Protein AF-0000000074132311 (afdb_homodimer)

Radius of gyration: 24.27 Å; Cα contacts (8 Å, |Δi|>4): 1575; chains: 2; bounding box: 45×75×60 Å

Nearest PDB structures (foldseek):
  3bgt-assembly1_D  TM=7.918E-01  e=9.254E-18  Chromobacterium violaceum
  3bh2-assembly1_A  TM=7.313E-01  e=1.090E-17  Clostridium acetobutylicum ATCC 824
  3c8w-assembly1_A  TM=7.811E-01  e=7.783E-17  Legionella pneumophila subsp. pneumophila str. Philadelphia 1
  3cmb-assembly1_D  TM=7.663E-01  e=4.982E-16  Methanoculleus marisnigri JR1
  4kra-assembly1_C  TM=1.141E-01  e=2.953E-01  Salmonella enterica subsp. enterica serovar Typhi

pLDDT: mean 96.01, std 6.7, range [53.62, 98.94]

Solvent-accessible surface area (backbone atoms only — not comparable to full-atom values): 26753 Å² total; per-residue (Å²): 130,53,47,59,54,45,52,70,67,39,54,66,29,28,56,38,38,45,29,47,16,45,30,47,29,37,38,39,37,26,32,33,54,52,71,55,49,57,71,67,46,60,80,80,47,36,76,70,56,48,39,41,34,35,37,46,32,36,32,59,50,30,32,40,27,54,39,26,31,40,34,39,44,23,37,45,28,25,44,88,82,72,48,66,31,34,38,64,55,32,33,40,23,15,61,84,9,22,65,45,46,34,50,50,38,31,59,56,49,42,41,32,42,41,79,32,79,36,60,47,76,49,76,52,95,62,32,37,40,36,38,33,29,41,93,91,37,68,34,35,41,39,35,40,35,62,55,72,36,63,29,60,70,56,44,45,66,71,45,51,77,49,82,52,66,72,37,78,42,79,46,38,36,44,36,54,36,65,44,53,45,59,36,89,88,15,36,38,42,65,35,79,27,25,40,29,37,41,31,29,45,27,29,36,65,45,74,44,51,9,22,49,50,72,50,60,35,58,48,74,54,40,37,49,43,75,66,37,82,73,40,63,30,20,28,28,46,36,30,24,58,32,35,32,41,37,40,60,45,82,72,43,82,47,60,36,82,78,50,48,32,65,62,39,36,30,50,42,52,52,39,32,33,63,47,76,128,131,53,48,58,53,44,53,70,68,39,54,66,30,27,54,39,40,46,30,46,16,45,30,48,31,39,37,38,36,25,32,32,54,51,70,56,50,56,70,66,46,61,80,81,46,37,76,72,57,48,38,41,36,38,37,45,32,37,31,57,49,31,33,40,28,54,38,24,31,38,34,40,43,23,37,44,27,24,44,87,82,72,48,64,31,33,38,63,55,33,32,39,23,15,62,85,8,22,66,45,46,35,50,51,39,32,59,58,49,42,40,31,45,40,79,33,78,37,60,47,76,47,77,53,95,61,31,38,40,36,38,33,30,41,92,90,36,69,34,36,40,40,35,39,35,60,55,73,36,63,28,60,69,58,46,45,66,71,44,50,77,49,82,52,66,72,38,77,42,80,47,38,36,44,36,55,36,66,43,53,45,60,36,88,87,14,35,38,43,65,36,79,25,26,39,30,36,40,32,29,44,28,28,36,66,44,75,44,50,7,22,50,48,72,49,60,33,57,46,74,54,41,38,48,41,76,65,38,82,74,41,62,29,21,28,28,45,36,29,26,57,34,36,32,42,38,40,61,44,83,74,43,82,45,59,36,80,79,49,46,32,64,62,40,36,32,50,42,51,52,40,32,32,65,47,75,129

Structure (mmCIF, N/CA/C/O backbone):
data_AF-0000000074132311-model_v1
#
loop_
_entity.id
_entity.type
_entity.pdbx_description
1 polymer 'Acetoacetate decarboxylase'
#
loop_
_atom_site.group_PDB
_atom_site.id
_atom_site.type_symbol
_atom_site.label_atom_id
_atom_site.label_alt_id
_atom_site.label_comp_id
_atom_site.label_asym_id
_atom_site.label_entity_id
_atom_site.label_seq_id
_atom_site.pdbx_PDB_ins_code
_atom_site.Cartn_x
_atom_site.Cartn_y
_atom_site.Cartn_z
_atom_site.occupancy
_atom_site.B_iso_or_equiv
_atom_site.auth_seq_id
_atom_site.auth_comp_id
_atom_site.auth_asym_id
_atom_site.auth_atom_id
_atom_site.pdbx_PDB_model_num
ATOM 1 N N . MET A 1 1 ? -22.297 -12.953 -3.686 1 79.06 1 MET A N 1
ATOM 2 C CA . MET A 1 1 ? -20.922 -13.273 -3.32 1 79.06 1 MET A CA 1
ATOM 3 C C . MET A 1 1 ? -19.938 -12.547 -4.23 1 79.06 1 MET A C 1
ATOM 5 O O . MET A 1 1 ? -20.219 -12.328 -5.41 1 79.06 1 MET A O 1
ATOM 9 N N . SER A 1 2 ? -18.797 -12.094 -3.584 1 90.38 2 SER A N 1
ATOM 10 C CA . SER A 1 2 ? -17.812 -11.367 -4.375 1 90.38 2 SER A CA 1
ATOM 11 C C . SER A 1 2 ? -17.156 -12.281 -5.41 1 90.38 2 SER A C 1
ATOM 13 O O . SER A 1 2 ? -17.188 -13.5 -5.273 1 90.38 2 SER A O 1
ATOM 15 N N . SER A 1 3 ? -16.859 -11.719 -6.543 1 97.19 3 SER A N 1
ATOM 16 C CA . SER A 1 3 ? -16.141 -12.367 -7.633 1 97.19 3 SER A CA 1
ATOM 17 C C . SER A 1 3 ? -14.82 -11.648 -7.918 1 97.19 3 SER A C 1
ATOM 19 O O . SER A 1 3 ? -14.672 -10.461 -7.598 1 97.19 3 SER A O 1
ATOM 21 N N . PHE A 1 4 ? -13.852 -12.391 -8.469 1 98.44 4 PHE A N 1
ATOM 22 C CA . PHE A 1 4 ? -12.617 -11.758 -8.914 1 98.44 4 PHE A CA 1
ATOM 23 C C . PHE A 1 4 ? -12.883 -10.766 -10.039 1 98.44 4 PHE A C 1
ATOM 25 O O . PHE A 1 4 ? -12.055 -9.906 -10.328 1 98.44 4 PHE A O 1
ATOM 32 N N . VAL A 1 5 ? -14 -10.906 -10.688 1 98.44 5 VAL A N 1
ATOM 33 C CA . VAL A 1 5 ? -14.438 -9.945 -11.695 1 98.44 5 VAL A CA 1
ATOM 34 C C . VAL A 1 5 ? -15.547 -9.062 -11.125 1 98.44 5 VAL A C 1
ATOM 36 O O . VAL A 1 5 ? -16.641 -9.547 -10.836 1 98.44 5 VAL A O 1
ATOM 39 N N . ALA A 1 6 ? -15.273 -7.836 -10.992 1 97.88 6 ALA A N 1
ATOM 40 C CA . ALA A 1 6 ? -16.219 -6.891 -10.414 1 97.88 6 ALA A CA 1
ATOM 41 C C . ALA A 1 6 ? -17.344 -6.559 -11.406 1 97.88 6 ALA A C 1
ATOM 43 O O . ALA A 1 6 ? -17.125 -6.574 -12.617 1 97.88 6 ALA A O 1
ATOM 44 N N . ASN A 1 7 ? -18.5 -6.227 -10.93 1 96.75 7 ASN A N 1
ATOM 45 C CA . ASN A 1 7 ? -19.609 -5.836 -11.789 1 96.75 7 ASN A CA 1
ATOM 46 C C . ASN A 1 7 ? -19.672 -4.324 -11.984 1 96.75 7 ASN A C 1
ATOM 48 O O . ASN A 1 7 ? -18.844 -3.592 -11.422 1 96.75 7 ASN A O 1
ATOM 52 N N . GLU A 1 8 ? -20.625 -3.863 -12.719 1 95.62 8 GLU A N 1
ATOM 53 C CA . GLU A 1 8 ? -20.719 -2.461 -13.125 1 95.62 8 GLU A CA 1
ATOM 54 C C . GLU A 1 8 ? -20.938 -1.556 -11.914 1 95.62 8 GLU A C 1
ATOM 56 O O . GLU A 1 8 ? -20.375 -0.46 -11.844 1 95.62 8 GLU A O 1
ATOM 61 N N . GLU A 1 9 ? -21.75 -1.967 -11.062 1 95.31 9 GLU A N 1
ATOM 62 C CA . GLU A 1 9 ? -22.016 -1.173 -9.867 1 95.31 9 GLU A CA 1
ATOM 63 C C . GLU A 1 9 ? -20.766 -1.001 -9.016 1 95.31 9 GLU A C 1
ATOM 65 O O . GLU A 1 9 ? -20.5 0.093 -8.516 1 95.31 9 GLU A O 1
ATOM 70 N N . GLU A 1 10 ? -20.031 -2.072 -8.836 1 96.06 10 GLU A N 1
ATOM 71 C CA . GLU A 1 10 ? -18.797 -2.027 -8.078 1 96.06 10 GLU A CA 1
ATOM 72 C C . GLU A 1 10 ? -17.781 -1.084 -8.727 1 96.06 10 GLU A C 1
ATOM 74 O O . GLU A 1 10 ? -17.109 -0.322 -8.039 1 96.06 10 GLU A O 1
ATOM 79 N N . ILE A 1 11 ? -17.734 -1.109 -10.016 1 96.19 11 ILE A N 1
ATOM 80 C CA . ILE A 1 11 ? -16.828 -0.235 -10.742 1 96.19 11 ILE A CA 1
ATOM 81 C C . ILE A 1 11 ? -17.234 1.223 -10.539 1 96.19 11 ILE A C 1
ATOM 83 O O . ILE A 1 11 ? -16.391 2.084 -10.297 1 96.19 11 ILE A O 1
ATOM 87 N N . ARG A 1 12 ? -18.484 1.501 -10.594 1 93.75 12 ARG A N 1
ATOM 88 C CA . ARG A 1 12 ? -19 2.857 -10.43 1 93.75 12 ARG A CA 1
ATOM 89 C C . ARG A 1 12 ? -18.719 3.385 -9.023 1 93.75 12 ARG A C 1
ATOM 91 O O . ARG A 1 12 ? -18.453 4.578 -8.844 1 93.75 12 ARG A O 1
ATOM 98 N N . ASN A 1 13 ? -18.719 2.51 -8.094 1 95.19 13 ASN A N 1
ATOM 99 C CA . ASN A 1 13 ? -18.578 2.912 -6.695 1 95.19 13 ASN A CA 1
ATOM 100 C C . ASN A 1 13 ? -17.125 2.922 -6.258 1 95.19 13 ASN A C 1
ATOM 102 O O . ASN A 1 13 ? -16.797 3.379 -5.16 1 95.19 13 ASN A O 1
ATOM 106 N N . PHE A 1 14 ? -16.25 2.449 -7.113 1 97.19 14 PHE A N 1
ATOM 107 C CA . PHE A 1 14 ? -14.859 2.289 -6.742 1 97.19 14 PHE A CA 1
ATOM 108 C C . PHE A 1 14 ? -14.266 3.615 -6.281 1 97.19 14 PHE A C 1
ATOM 110 O O . PHE A 1 14 ? -14.172 4.566 -7.062 1 97.19 14 PHE A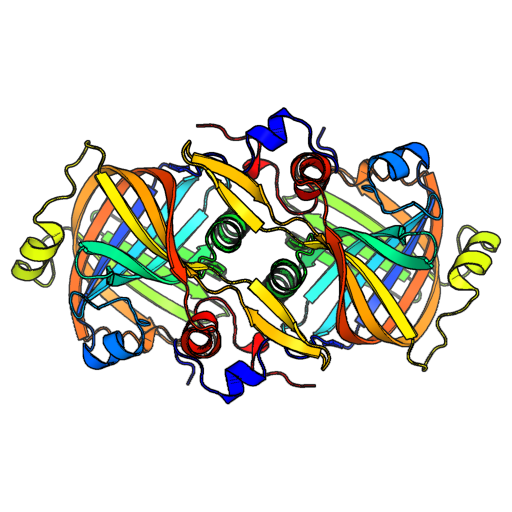 O 1
ATOM 117 N N . LEU A 1 15 ? -13.836 3.629 -4.957 1 96.62 15 LEU A N 1
ATOM 118 C CA . LEU A 1 15 ? -13.188 4.766 -4.312 1 96.62 15 LEU A CA 1
ATOM 119 C C . LEU A 1 15 ? -13.875 6.074 -4.695 1 96.62 15 LEU A C 1
ATOM 121 O O . LEU A 1 15 ? -13.203 7.059 -5.016 1 96.62 15 LEU A O 1
ATOM 125 N N . CYS A 1 16 ? -15.188 6.051 -4.723 1 94.5 16 CYS A N 1
ATOM 126 C CA . CYS A 1 16 ? -15.969 7.211 -5.145 1 94.5 16 CYS A CA 1
ATOM 127 C C . CYS A 1 16 ? -16.094 8.227 -4.012 1 94.5 16 CYS A C 1
ATOM 129 O O . CYS A 1 16 ? -16.688 7.934 -2.979 1 94.5 16 CYS A O 1
ATOM 131 N N . ARG A 1 17 ? -15.531 9.422 -4.207 1 93.88 17 ARG A N 1
ATOM 132 C CA . ARG A 1 17 ? -15.586 10.516 -3.238 1 93.88 17 ARG A CA 1
ATOM 133 C C . ARG A 1 17 ? -15.188 10.031 -1.848 1 93.88 17 ARG A C 1
ATOM 135 O O . ARG A 1 17 ? -15.984 10.094 -0.91 1 93.88 17 ARG A O 1
ATOM 142 N N . PRO A 1 18 ? -13.984 9.531 -1.834 1 96.44 18 PRO A N 1
ATOM 143 C CA . PRO A 1 18 ? -13.57 9.047 -0.513 1 96.44 18 PRO A CA 1
ATOM 144 C C . PRO A 1 18 ? -13.859 10.062 0.596 1 96.44 18 PRO A C 1
ATOM 146 O O . PRO A 1 18 ? -13.508 11.234 0.469 1 96.44 18 PRO A O 1
ATOM 149 N N . ASN A 1 19 ? -14.5 9.602 1.673 1 97.31 19 ASN A N 1
ATOM 150 C CA . ASN A 1 19 ? -15.023 10.43 2.756 1 97.31 19 ASN A CA 1
ATOM 151 C C . ASN A 1 19 ? -14.578 9.906 4.121 1 97.31 19 ASN A C 1
ATOM 153 O O . ASN A 1 19 ? -14.922 8.789 4.508 1 97.31 19 ASN A O 1
ATOM 157 N N . MET A 1 20 ? -13.797 10.695 4.828 1 98.06 20 MET A N 1
ATOM 158 C CA . MET A 1 20 ? -13.383 10.391 6.195 1 98.06 20 MET A CA 1
ATOM 159 C C . MET A 1 20 ? -14.383 10.953 7.199 1 98.06 20 MET A C 1
ATOM 161 O O . MET A 1 20 ? -14.281 12.125 7.586 1 98.06 20 MET A O 1
ATOM 165 N N . LYS A 1 21 ? -15.258 10.117 7.68 1 97.94 21 LYS A N 1
ATOM 166 C CA . LYS A 1 21 ? -16.344 10.578 8.555 1 97.94 21 LYS A CA 1
ATOM 167 C C . LYS A 1 21 ? -16.031 10.266 10.016 1 97.94 21 LYS A C 1
ATOM 169 O O . LYS A 1 21 ? -15.289 9.328 10.312 1 97.94 21 LYS A O 1
ATOM 174 N N . LYS A 1 22 ? -16.594 11.086 10.797 1 98.44 22 LYS A N 1
ATOM 175 C CA . LYS A 1 22 ? -16.578 10.914 12.25 1 98.44 22 LYS A CA 1
ATOM 176 C C . LYS A 1 22 ? -15.148 10.914 12.789 1 98.44 22 LYS A C 1
ATOM 178 O O . LYS A 1 22 ? -14.75 9.992 13.508 1 98.44 22 LYS A O 1
ATOM 183 N N . GLN A 1 23 ? -14.508 11.992 12.477 1 98.62 23 GLN A N 1
ATOM 184 C CA . GLN A 1 23 ? -13.164 12.188 13 1 98.62 23 GLN A CA 1
ATOM 185 C C . GLN A 1 23 ? -13.203 12.719 14.438 1 98.62 23 GLN A C 1
ATOM 187 O O . GLN A 1 23 ? -14.039 13.555 14.766 1 98.62 23 GLN A O 1
ATOM 192 N N . ASP A 1 24 ? -12.367 12.258 15.242 1 98.56 24 ASP A N 1
ATOM 193 C CA . ASP A 1 24 ? -12.172 12.672 16.625 1 98.56 24 ASP A CA 1
ATOM 194 C C . ASP A 1 24 ? -10.703 12.586 17.031 1 98.56 24 ASP A C 1
ATOM 196 O O . ASP A 1 24 ? -10.164 11.492 17.219 1 98.56 24 ASP A O 1
ATOM 200 N N . GLY A 1 25 ? -10.047 13.758 17.094 1 98.06 25 GLY A N 1
ATOM 201 C CA . GLY A 1 25 ? -8.617 13.711 17.359 1 98.06 25 GLY A CA 1
ATOM 202 C C . GLY A 1 25 ? -8.055 15.039 17.828 1 98.06 25 GLY A C 1
ATOM 203 O O . GLY A 1 25 ? -8.797 15.898 18.297 1 98.06 25 GLY A O 1
ATOM 204 N N . ILE A 1 26 ? -6.742 15.164 17.875 1 98.25 26 ILE A N 1
ATOM 205 C CA . ILE A 1 26 ? -6.012 16.359 18.281 1 98.25 26 ILE A CA 1
ATOM 206 C C . ILE A 1 26 ? -5.238 16.922 17.078 1 98.25 26 ILE A C 1
ATOM 208 O O . ILE A 1 26 ? -4.496 16.188 16.422 1 98.25 26 ILE A O 1
ATOM 212 N N . MET A 1 27 ? -5.469 18.094 16.797 1 97.31 27 MET A N 1
ATOM 213 C CA . MET A 1 27 ? -4.57 18.812 15.891 1 97.31 27 MET A CA 1
ATOM 214 C C . MET A 1 27 ? -3.535 19.609 16.672 1 97.31 27 MET A C 1
ATOM 216 O O . MET A 1 27 ? -3.785 20.016 17.812 1 97.31 27 MET A O 1
ATOM 220 N N . PHE A 1 28 ? -2.395 19.844 16.078 1 97.81 28 PHE A N 1
ATOM 221 C CA . PHE A 1 28 ? -1.319 20.5 16.812 1 97.81 28 PHE A CA 1
ATOM 222 C C . PHE A 1 28 ? -0.459 21.344 15.875 1 97.81 28 PHE A C 1
ATOM 224 O O . PHE A 1 28 ? -0.483 21.141 14.656 1 97.81 28 PHE A O 1
ATOM 231 N N . ALA A 1 29 ? 0.289 22.25 16.438 1 98 29 ALA A N 1
ATOM 232 C CA . ALA A 1 29 ? 1.289 23.047 15.727 1 98 29 ALA A CA 1
ATOM 233 C C . ALA A 1 29 ? 2.477 23.359 16.625 1 98 29 ALA A C 1
ATOM 235 O O . ALA A 1 29 ? 2.316 23.531 17.844 1 98 29 ALA A O 1
ATOM 236 N N . TYR A 1 30 ? 3.574 23.469 16.078 1 98.44 30 TYR A N 1
ATOM 237 C CA . TYR A 1 30 ? 4.773 23.922 16.766 1 98.44 30 TYR A CA 1
ATOM 238 C C . TYR A 1 30 ? 5.75 24.594 15.812 1 98.44 30 TYR A C 1
ATOM 240 O O . TYR A 1 30 ? 5.727 24.312 14.609 1 98.44 30 TYR A O 1
ATOM 248 N N . VAL A 1 31 ? 6.582 25.438 16.344 1 97.94 31 VAL A N 1
ATOM 249 C CA . VAL A 1 31 ? 7.637 26.094 15.594 1 97.94 31 VAL A CA 1
ATOM 250 C C . VAL A 1 31 ? 8.805 25.141 15.383 1 97.94 31 VAL A C 1
ATOM 252 O O . VAL A 1 31 ? 9.203 24.422 16.312 1 97.94 31 VAL A O 1
ATOM 255 N N . THR A 1 32 ? 9.297 25.109 14.172 1 98.31 32 THR A N 1
ATOM 256 C CA . THR A 1 32 ? 10.477 24.328 13.828 1 98.31 32 THR A CA 1
ATOM 257 C C . THR A 1 32 ? 11.492 25.188 13.086 1 98.31 32 THR A C 1
ATOM 259 O O . THR A 1 32 ? 11.328 26.406 12.977 1 98.31 32 THR A O 1
ATOM 262 N N . SER A 1 33 ? 12.648 24.641 12.68 1 98 33 SER A N 1
ATOM 263 C CA . SER A 1 33 ? 13.703 25.359 11.969 1 98 33 SER A CA 1
ATOM 264 C C . SER A 1 33 ? 13.25 25.781 10.578 1 98 33 SER A C 1
ATOM 266 O O . SER A 1 33 ? 12.898 24.938 9.75 1 98 33 SER A O 1
ATOM 268 N N . ALA A 1 34 ? 13.336 27.062 10.328 1 97.69 34 ALA A N 1
ATOM 269 C CA . ALA A 1 34 ? 12.992 27.578 9 1 97.69 34 ALA A CA 1
ATOM 270 C C . ALA A 1 34 ? 13.922 27 7.938 1 97.69 34 ALA A C 1
ATOM 272 O O . ALA A 1 34 ? 13.484 26.641 6.844 1 97.69 34 ALA A O 1
ATOM 273 N N . GLU A 1 35 ? 15.156 27 8.266 1 97.25 35 GLU A N 1
ATOM 274 C CA . GLU A 1 35 ? 16.156 26.469 7.344 1 97.25 35 GLU A CA 1
ATOM 275 C C . GLU A 1 35 ? 15.906 25 7.012 1 97.25 35 GLU A C 1
ATOM 277 O O . GLU A 1 35 ? 15.93 24.609 5.84 1 97.25 35 GLU A O 1
ATOM 282 N N . LYS A 1 36 ? 15.609 24.219 8.031 1 96.94 36 LYS A N 1
ATOM 283 C CA . LYS A 1 36 ? 15.359 22.797 7.816 1 96.94 36 LYS A CA 1
ATOM 284 C C . LYS A 1 36 ? 14.094 22.594 6.992 1 96.94 36 LYS A C 1
ATOM 286 O O . LYS A 1 36 ? 14.07 21.766 6.082 1 96.94 36 LYS A O 1
ATOM 291 N N . LEU A 1 37 ? 13.102 23.312 7.355 1 97.5 37 LEU A N 1
ATOM 292 C CA . LEU A 1 37 ? 11.836 23.156 6.641 1 97.5 37 LEU A CA 1
ATOM 293 C C . LEU A 1 37 ? 12.008 23.5 5.16 1 97.5 37 LEU A C 1
ATOM 295 O O . LEU A 1 37 ? 11.43 22.828 4.297 1 97.5 37 LEU A O 1
ATOM 299 N N . THR A 1 38 ? 12.75 24.516 4.844 1 96.94 38 THR A N 1
ATOM 300 C CA . THR A 1 38 ? 13 24.922 3.461 1 96.94 38 THR A CA 1
ATOM 301 C C . THR A 1 38 ? 13.742 23.812 2.711 1 96.94 38 THR A C 1
ATOM 303 O O . THR A 1 38 ? 13.5 23.594 1.522 1 96.94 38 THR A O 1
ATOM 306 N N . GLU A 1 39 ? 14.578 23.141 3.42 1 97.5 39 GLU A N 1
ATOM 307 C CA . GLU A 1 39 ? 15.344 22.047 2.834 1 97.5 39 GLU A CA 1
ATOM 308 C C . GLU A 1 39 ? 14.438 20.844 2.539 1 97.5 39 GLU A C 1
ATOM 310 O O . GLU A 1 39 ? 14.648 20.141 1.559 1 97.5 39 GLU A O 1
ATOM 315 N N . LEU A 1 40 ? 13.445 20.672 3.322 1 98.56 40 LEU A N 1
ATOM 316 C CA . LEU A 1 40 ? 12.68 19.438 3.281 1 98.56 40 LEU A CA 1
ATOM 317 C C . LEU A 1 40 ? 11.461 19.594 2.373 1 98.56 40 LEU A C 1
ATOM 319 O O . LEU A 1 40 ? 10.844 18.594 1.989 1 98.56 40 LEU A O 1
ATOM 323 N N . VAL A 1 41 ? 11.055 20.781 2.041 1 98.75 41 VAL A N 1
ATOM 324 C CA . VAL A 1 41 ? 9.922 21.031 1.163 1 98.75 41 VAL A CA 1
ATOM 325 C C . VAL A 1 41 ? 10.406 21.219 -0.272 1 98.75 41 VAL A C 1
ATOM 327 O O . VAL A 1 41 ? 11.211 22.109 -0.549 1 98.75 41 VAL A O 1
ATOM 330 N N . PRO A 1 42 ? 9.953 20.391 -1.185 1 98.62 42 PRO A N 1
ATOM 331 C CA . PRO A 1 42 ? 10.461 20.5 -2.553 1 98.62 42 PRO A CA 1
ATOM 332 C C . PRO A 1 42 ? 9.883 21.703 -3.305 1 98.62 42 PRO A C 1
ATOM 334 O O . PRO A 1 42 ? 8.711 22.047 -3.125 1 98.62 42 PRO A O 1
ATOM 337 N N . LYS A 1 43 ? 10.766 22.266 -4.121 1 97.44 43 LYS A N 1
ATOM 338 C CA . LYS A 1 43 ? 10.273 23.219 -5.113 1 97.44 43 LYS A CA 1
ATOM 339 C C . LYS A 1 43 ? 9.281 22.562 -6.07 1 97.44 43 LYS A C 1
ATOM 341 O O . LYS A 1 43 ? 9.383 21.359 -6.348 1 97.44 43 LYS A O 1
ATOM 346 N N . PRO A 1 44 ? 8.281 23.328 -6.562 1 98.31 44 PRO A N 1
ATOM 347 C CA . PRO A 1 44 ? 8.125 24.781 -6.5 1 98.31 44 PRO A CA 1
ATOM 348 C C . PRO A 1 44 ? 7.32 25.234 -5.281 1 98.31 44 PRO A C 1
ATOM 350 O O . PRO A 1 44 ? 6.902 26.391 -5.211 1 98.31 44 PRO A O 1
ATOM 353 N N . LEU A 1 45 ? 7.027 24.312 -4.34 1 98.69 45 LEU A N 1
ATOM 354 C CA . LEU A 1 45 ? 6.324 24.703 -3.123 1 98.69 45 LEU A CA 1
ATOM 355 C C . LEU A 1 45 ? 7.188 25.625 -2.27 1 98.69 45 LEU A C 1
ATOM 357 O O . LEU A 1 45 ? 8.406 25.469 -2.211 1 98.69 45 LEU A O 1
ATOM 361 N N . LYS A 1 46 ? 6.5 26.562 -1.646 1 98.06 46 LYS A N 1
ATOM 362 C CA . LYS A 1 46 ? 7.176 27.484 -0.739 1 98.06 46 LYS A CA 1
ATOM 363 C C . LYS A 1 46 ? 6.602 27.391 0.671 1 98.06 46 LYS A C 1
ATOM 365 O O . LYS A 1 46 ? 5.379 27.375 0.849 1 98.06 46 LYS A O 1
ATOM 370 N N . VAL A 1 47 ? 7.496 27.328 1.597 1 97.75 47 VAL A N 1
ATOM 371 C CA . VAL A 1 47 ? 7.07 27.312 2.992 1 97.75 47 VAL A CA 1
ATOM 372 C C . VAL A 1 47 ? 6.465 28.672 3.359 1 97.75 47 VAL A C 1
ATOM 374 O O . VAL A 1 47 ? 7.031 29.719 3.049 1 97.75 47 VAL A O 1
ATOM 377 N N . VAL A 1 48 ? 5.367 28.641 4.066 1 94.62 48 VAL A N 1
ATOM 378 C CA . VAL A 1 48 ? 4.652 29.859 4.426 1 94.62 48 VAL A CA 1
ATOM 379 C C . VAL A 1 48 ? 5.129 30.359 5.789 1 94.62 48 VAL A C 1
ATOM 381 O O . VAL A 1 48 ? 5.176 31.562 6.035 1 94.62 48 VAL A O 1
ATOM 384 N N . ALA A 1 49 ? 5.395 29.484 6.715 1 94.81 49 ALA A N 1
ATOM 385 C CA . ALA A 1 49 ? 5.883 29.766 8.062 1 94.81 49 ALA A CA 1
ATOM 386 C C . ALA A 1 49 ? 6.715 28.594 8.594 1 94.81 49 ALA A C 1
ATOM 388 O O . ALA A 1 49 ? 6.547 27.453 8.156 1 94.81 49 ALA A O 1
ATOM 389 N N . PRO A 1 50 ? 7.629 28.875 9.438 1 96.81 50 PRO A N 1
ATOM 390 C CA . PRO A 1 50 ? 8.438 27.797 10.016 1 96.81 50 PRO A CA 1
ATOM 391 C C . PRO A 1 50 ? 7.688 27.016 11.094 1 96.81 50 PRO A C 1
ATOM 393 O O . PRO A 1 50 ? 8.164 26.922 12.227 1 96.81 50 PRO A O 1
ATOM 396 N N . VAL A 1 51 ? 6.543 26.5 10.797 1 97.19 51 VAL A N 1
ATOM 397 C CA . VAL A 1 51 ? 5.633 25.797 11.688 1 97.19 51 VAL A CA 1
ATOM 398 C C . VAL A 1 51 ? 5.281 24.422 11.102 1 97.19 51 VAL A C 1
ATOM 400 O O . VAL A 1 51 ? 5.035 24.312 9.898 1 97.19 51 VAL A O 1
ATOM 403 N N . ILE A 1 52 ? 5.445 23.422 11.875 1 98.31 52 ILE A N 1
ATOM 404 C CA . ILE A 1 52 ? 4.863 22.125 11.555 1 98.31 52 ILE A CA 1
ATOM 405 C C . ILE A 1 52 ? 3.461 22.031 12.148 1 98.31 52 ILE A C 1
ATOM 407 O O . ILE A 1 52 ? 3.238 22.406 13.305 1 98.31 52 ILE A O 1
ATOM 411 N N . MET A 1 53 ? 2.58 21.578 11.352 1 97.56 53 MET A N 1
ATOM 412 C CA . MET A 1 53 ? 1.23 21.234 11.789 1 97.56 53 MET A CA 1
ATOM 413 C C . MET A 1 53 ? 0.973 19.734 11.656 1 97.56 53 MET A C 1
ATOM 415 O O . MET A 1 53 ? 1.728 19.031 10.984 1 97.56 53 MET A O 1
ATOM 419 N N . GLY A 1 54 ? -0.063 19.312 12.336 1 97.94 54 GLY A N 1
ATOM 420 C CA . GLY A 1 54 ? -0.433 17.906 12.227 1 97.94 54 GLY A CA 1
ATOM 421 C C . GLY A 1 54 ? -1.662 17.547 13.047 1 97.94 54 GLY A C 1
ATOM 422 O O . GLY A 1 54 ? -2.299 18.422 13.633 1 97.94 54 GLY A O 1
ATOM 423 N N . TYR A 1 55 ? -1.983 16.312 12.945 1 98.62 55 TYR A N 1
ATOM 424 C CA . TYR A 1 55 ? -3.043 15.766 13.789 1 98.62 55 TYR A CA 1
ATOM 425 C C . TYR A 1 55 ? -2.781 14.297 14.109 1 98.62 55 TYR A C 1
ATOM 427 O O . TYR A 1 55 ? -1.973 13.648 13.445 1 98.62 55 TYR A O 1
ATOM 435 N N . VAL A 1 56 ? -3.301 13.828 15.148 1 98.88 56 VAL A N 1
ATOM 436 C CA . VAL A 1 56 ? -3.549 12.422 15.469 1 98.88 56 VAL A CA 1
ATOM 437 C C . VAL A 1 56 ? -5.047 12.203 15.68 1 98.88 56 VAL A C 1
ATOM 439 O O . VAL A 1 56 ? -5.641 12.773 16.594 1 98.88 56 VAL A O 1
ATOM 442 N N . THR A 1 57 ? -5.609 11.383 14.805 1 98.81 57 THR A N 1
ATOM 443 C CA . THR A 1 57 ? -7.07 11.359 14.789 1 98.81 57 THR A CA 1
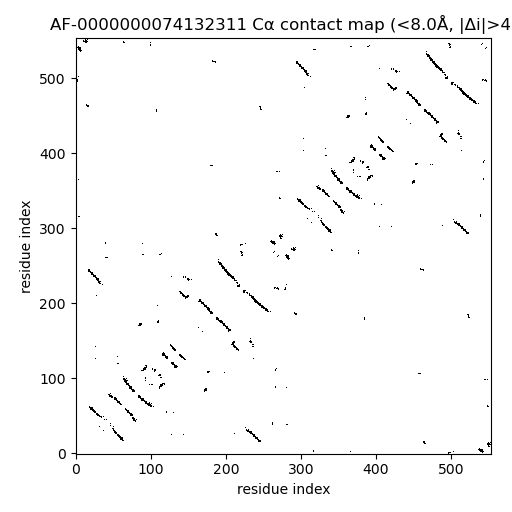ATOM 444 C C . THR A 1 57 ? -7.59 9.945 14.547 1 98.81 57 THR A C 1
ATOM 446 O O . THR A 1 57 ? -6.93 9.141 13.883 1 98.81 57 THR A O 1
ATOM 449 N N . HIS A 1 58 ? -8.727 9.633 15.227 1 98.81 58 HIS A N 1
ATOM 450 C CA . HIS A 1 58 ? -9.508 8.438 14.945 1 98.81 58 HIS A CA 1
ATOM 451 C C . HIS A 1 58 ? -10.523 8.695 13.836 1 98.81 58 HIS A C 1
ATOM 453 O O . HIS A 1 58 ? -11.336 9.609 13.93 1 98.81 58 HIS A O 1
ATOM 459 N N . MET A 1 59 ? -10.391 7.992 12.742 1 98.62 59 MET A N 1
ATOM 460 C CA . MET A 1 59 ? -11.398 7.977 11.688 1 98.62 59 MET A CA 1
ATOM 461 C C . MET A 1 59 ? -12.469 6.926 11.969 1 98.62 59 MET A C 1
ATOM 463 O O . MET A 1 59 ? -12.258 5.738 11.711 1 98.62 59 MET A O 1
ATOM 467 N N . GLY A 1 60 ? -13.594 7.383 12.32 1 98.5 60 GLY A N 1
ATOM 468 C CA . GLY A 1 60 ? -14.562 6.461 12.891 1 98.5 60 GLY A CA 1
ATOM 469 C C . GLY A 1 60 ? -15.414 5.77 11.844 1 98.5 60 GLY A C 1
ATOM 470 O O . GLY A 1 60 ? -15.898 4.656 12.062 1 98.5 60 GLY A O 1
ATOM 471 N N . ASP A 1 61 ? -15.633 6.48 10.734 1 97.94 61 ASP A N 1
ATOM 472 C CA . ASP A 1 61 ? -16.547 5.922 9.742 1 97.94 61 ASP A CA 1
ATOM 473 C C . ASP A 1 61 ? -16.156 6.348 8.328 1 97.94 61 ASP A C 1
ATOM 475 O O . ASP A 1 61 ? -16.953 6.957 7.617 1 97.94 61 ASP A O 1
ATOM 479 N N . PRO A 1 62 ? -14.977 5.98 7.871 1 98 62 PRO A N 1
ATOM 480 C CA . PRO A 1 62 ? -14.609 6.285 6.488 1 98 62 PRO A CA 1
ATOM 481 C C . PRO A 1 62 ? -15.391 5.457 5.473 1 98 62 PRO A C 1
ATOM 483 O O . PRO A 1 62 ? -15.828 4.344 5.781 1 98 62 PRO A O 1
ATOM 486 N N . THR A 1 63 ? -15.469 5.898 4.219 1 97.38 63 THR A N 1
ATOM 487 C CA . THR A 1 63 ? -16.281 5.223 3.215 1 97.38 63 THR A CA 1
ATOM 488 C C . THR A 1 63 ? -15.469 4.191 2.447 1 97.38 63 THR A C 1
ATOM 490 O O . THR A 1 63 ? -16 3.451 1.622 1 97.38 63 THR A O 1
ATOM 493 N N . PHE A 1 64 ? -14.227 4.047 2.672 1 97.44 64 PHE A N 1
ATOM 494 C CA . PHE A 1 64 ? -13.367 3.191 1.866 1 97.44 64 PHE A CA 1
ATOM 495 C C . PHE A 1 64 ? -12.586 2.229 2.75 1 97.44 64 PHE A C 1
ATOM 497 O O . PHE A 1 64 ? -11.711 1.505 2.268 1 97.44 64 PHE A O 1
ATOM 504 N N . ALA A 1 65 ? -12.867 2.279 4.039 1 97.75 65 ALA A N 1
ATOM 505 C CA . ALA A 1 65 ? -12.125 1.466 5.004 1 97.75 65 ALA A CA 1
ATOM 506 C C . ALA A 1 65 ? -12.953 1.236 6.27 1 97.75 65 ALA A C 1
ATOM 508 O O . ALA A 1 65 ? -13.938 1.937 6.512 1 97.75 65 ALA A O 1
ATOM 509 N N . ALA A 1 66 ? -12.555 0.218 7.027 1 97.38 66 ALA A N 1
ATOM 510 C CA . ALA A 1 66 ? -12.969 0.156 8.43 1 97.38 66 ALA A CA 1
ATOM 511 C C . ALA A 1 66 ? -12.336 1.286 9.234 1 97.38 66 ALA A C 1
ATOM 513 O O . ALA A 1 66 ? -11.445 1.989 8.742 1 97.38 66 ALA A O 1
ATOM 514 N N . PRO A 1 67 ? -12.836 1.519 10.477 1 98.38 67 PRO A N 1
ATOM 515 C CA . PRO A 1 67 ? -12.242 2.588 11.281 1 98.38 67 PRO A CA 1
ATOM 516 C C . PRO A 1 67 ? -10.734 2.416 11.461 1 98.38 67 PRO A C 1
ATOM 518 O O . PRO A 1 67 ? -10.242 1.288 11.523 1 98.38 67 PRO A O 1
ATOM 521 N N . TYR A 1 68 ? -10.031 3.5 11.562 1 98.81 68 TYR A N 1
ATOM 522 C CA . TYR A 1 68 ? -8.586 3.486 11.742 1 98.81 68 TYR A CA 1
ATOM 523 C C . TYR A 1 68 ? -8.109 4.777 12.398 1 98.81 68 TYR A C 1
ATOM 525 O O . TYR A 1 68 ? -8.875 5.73 12.547 1 98.81 68 TYR A O 1
ATOM 533 N N . ASP A 1 69 ? -6.898 4.762 12.828 1 98.94 69 ASP A N 1
ATOM 534 C CA . ASP A 1 69 ? -6.223 5.941 13.367 1 98.94 69 ASP A CA 1
ATOM 535 C C . ASP A 1 69 ? -5.156 6.449 12.398 1 98.94 69 ASP A C 1
ATOM 537 O O . ASP A 1 69 ? -4.492 5.66 11.727 1 98.94 69 ASP A O 1
ATOM 541 N N . GLU A 1 70 ? -5.047 7.723 12.32 1 98.94 70 GLU A N 1
ATOM 542 C CA . GLU A 1 70 ? -4.094 8.359 11.414 1 98.94 70 GLU A CA 1
ATOM 543 C C . GLU A 1 70 ? -3.383 9.523 12.086 1 98.94 70 GLU A C 1
ATOM 545 O O . GLU A 1 70 ? -3.982 10.25 12.891 1 98.94 70 GLU A O 1
ATOM 550 N N . ALA A 1 71 ? -2.123 9.68 11.82 1 98.94 71 ALA A N 1
ATOM 551 C CA . ALA A 1 71 ? -1.333 10.836 12.234 1 98.94 71 ALA A CA 1
ATOM 552 C C . ALA A 1 71 ? -0.55 11.414 11.062 1 98.94 71 ALA A C 1
ATOM 554 O O . ALA A 1 71 ? -0.089 10.672 10.188 1 98.94 71 ALA A O 1
ATOM 555 N N . VAL A 1 72 ? -0.385 12.703 11.062 1 98.81 72 VAL A N 1
ATOM 556 C CA . VAL A 1 72 ? 0.337 13.352 9.969 1 98.81 72 VAL A CA 1
ATOM 557 C C . VAL A 1 72 ? 1.146 14.531 10.508 1 98.81 72 VAL A C 1
ATOM 559 O O . VAL A 1 72 ? 0.73 15.188 11.461 1 98.81 72 VAL A O 1
ATOM 562 N N . LEU A 1 73 ? 2.283 14.766 10.055 1 98.81 73 LEU A N 1
ATOM 563 C CA . LEU A 1 73 ? 3.064 15.992 10.164 1 98.81 73 LEU A CA 1
ATOM 564 C C . LEU A 1 73 ? 3.246 16.641 8.805 1 98.81 73 LEU A C 1
ATOM 566 O O . LEU A 1 73 ? 3.662 15.992 7.844 1 98.81 73 LEU A O 1
ATOM 570 N N . TYR A 1 74 ? 2.893 17.922 8.727 1 98.62 74 TYR A N 1
ATOM 571 C CA . TYR A 1 74 ? 2.969 18.578 7.426 1 98.62 74 TYR A CA 1
ATOM 572 C C . TYR A 1 74 ? 3.418 20.031 7.574 1 98.62 74 TYR A C 1
ATOM 574 O O . TYR A 1 74 ? 3.326 20.609 8.656 1 98.62 74 TYR A O 1
ATOM 582 N N . ALA A 1 75 ? 3.98 20.578 6.559 1 98.38 75 ALA A N 1
ATOM 583 C CA . ALA A 1 75 ? 4.246 22 6.422 1 98.38 75 ALA A CA 1
ATOM 584 C C . ALA A 1 75 ? 3.08 22.719 5.738 1 98.38 75 ALA A C 1
ATOM 586 O O . ALA A 1 75 ? 2.396 22.141 4.898 1 98.38 75 ALA A O 1
ATOM 587 N N . PHE A 1 76 ? 2.852 23.875 6.199 1 95.62 76 PHE A N 1
ATOM 588 C CA . PHE A 1 76 ? 1.947 24.75 5.453 1 95.62 76 PHE A CA 1
ATOM 589 C C . PHE A 1 76 ? 2.689 25.469 4.332 1 95.62 76 PHE A C 1
ATOM 591 O O . PHE A 1 76 ? 3.693 26.141 4.578 1 95.62 76 PHE A O 1
ATOM 598 N N . VAL A 1 77 ? 2.209 25.266 3.09 1 98.06 77 VAL A N 1
ATOM 599 C CA . VAL A 1 77 ? 2.992 25.703 1.938 1 98.06 77 VAL A CA 1
ATOM 600 C C . VAL A 1 77 ? 2.086 26.406 0.931 1 98.06 77 VAL A C 1
ATOM 602 O O . VAL A 1 77 ? 0.859 26.375 1.061 1 98.06 77 VAL A O 1
ATOM 605 N N . SER A 1 78 ? 2.723 27.078 0.011 1 97.56 78 SER A N 1
ATOM 606 C CA . SER A 1 78 ? 2.033 27.719 -1.103 1 97.56 78 SER A CA 1
ATOM 607 C C . SER A 1 78 ? 2.646 27.312 -2.439 1 97.56 78 SER A C 1
ATOM 609 O O . SER A 1 78 ? 3.828 26.969 -2.51 1 97.56 78 SER A O 1
ATOM 611 N N . TYR A 1 79 ? 1.866 27.203 -3.424 1 98.31 79 TYR A N 1
ATOM 612 C CA . TYR A 1 79 ? 2.279 27.062 -4.812 1 98.31 79 TYR A CA 1
ATOM 613 C C . TYR A 1 79 ? 2.014 28.344 -5.602 1 98.31 79 TYR A C 1
ATOM 615 O O . TYR A 1 79 ? 0.876 28.812 -5.664 1 98.31 79 TYR A O 1
ATOM 623 N N . GLN A 1 80 ? 3.025 28.984 -6.207 1 97.19 80 GLN A N 1
ATOM 624 C CA . GLN A 1 80 ? 2.98 30.219 -6.984 1 97.19 80 GLN A CA 1
ATOM 625 C C . GLN A 1 80 ? 2.332 31.359 -6.188 1 97.19 80 GLN A C 1
ATOM 627 O O . GLN A 1 80 ? 1.665 32.219 -6.758 1 97.19 80 GLN A O 1
ATOM 632 N N . ASP A 1 81 ? 2.371 31.234 -4.938 1 94.06 81 ASP A N 1
ATOM 633 C CA . ASP A 1 81 ? 1.826 32.219 -4.012 1 94.06 81 ASP A CA 1
ATOM 634 C C . ASP A 1 81 ? 0.321 32.406 -4.211 1 94.06 81 ASP A C 1
ATOM 636 O O . ASP A 1 81 ? -0.227 33.469 -3.979 1 94.06 81 ASP A O 1
ATOM 640 N N . LYS A 1 82 ? -0.335 31.469 -4.73 1 93.12 82 LYS A N 1
ATOM 641 C CA . LYS A 1 82 ? -1.756 31.562 -5.051 1 93.12 82 LYS A CA 1
ATOM 642 C C . LYS A 1 82 ? -2.555 30.469 -4.352 1 93.12 82 LYS A C 1
ATOM 644 O O . LYS A 1 82 ? -3.629 30.734 -3.807 1 93.12 82 LYS A O 1
ATOM 649 N N . ILE A 1 83 ? -2.074 29.297 -4.375 1 94.56 83 ILE A N 1
ATOM 650 C CA . ILE A 1 83 ? -2.76 28.172 -3.756 1 94.56 83 ILE A CA 1
ATOM 651 C C . ILE A 1 83 ? -2.025 27.75 -2.48 1 94.56 83 ILE A C 1
ATOM 653 O O . ILE A 1 83 ? -0.825 27.484 -2.51 1 94.56 83 ILE A O 1
ATOM 657 N N . MET A 1 84 ? -2.727 27.781 -1.389 1 95.44 84 MET A N 1
ATOM 658 C CA . MET A 1 84 ? -2.152 27.375 -0.106 1 95.44 84 MET A CA 1
ATOM 659 C C . MET A 1 84 ? -2.678 26.016 0.323 1 95.44 84 MET A C 1
ATOM 661 O O . MET A 1 84 ? -3.805 25.641 -0.013 1 95.44 84 MET A O 1
ATOM 665 N N . GLY A 1 85 ? -1.831 25.297 1.043 1 96.88 85 GLY A N 1
ATOM 666 C CA . GLY A 1 85 ? -2.26 24 1.532 1 96.88 85 GLY A CA 1
ATOM 667 C C . GLY A 1 85 ? -1.181 23.266 2.309 1 96.88 85 GLY A C 1
ATOM 668 O O . GLY A 1 85 ? -0.16 23.859 2.668 1 96.88 85 GLY A O 1
ATOM 669 N N . ALA A 1 86 ? -1.507 22.094 2.648 1 98.19 86 ALA A N 1
ATOM 670 C CA . ALA A 1 86 ? -0.616 21.234 3.432 1 98.19 86 ALA A CA 1
ATOM 671 C C . ALA A 1 86 ? 0.317 20.438 2.527 1 98.19 86 ALA A C 1
ATOM 673 O O . ALA A 1 86 ? -0.093 19.969 1.465 1 98.19 86 ALA A O 1
ATOM 674 N N . TYR A 1 87 ? 1.556 20.297 2.895 1 98.75 87 TYR A N 1
ATOM 675 C CA . TYR A 1 87 ? 2.486 19.328 2.34 1 98.75 87 TYR A CA 1
ATOM 676 C C . TYR A 1 87 ? 2.904 18.312 3.398 1 98.75 87 TYR A C 1
ATOM 678 O O . TYR A 1 87 ? 3.832 18.562 4.172 1 98.75 87 TYR A O 1
ATOM 686 N N . PRO A 1 88 ? 2.256 17.141 3.412 1 98.88 88 PRO A N 1
ATOM 687 C CA . PRO A 1 88 ? 2.592 16.109 4.406 1 98.88 88 PRO A CA 1
ATOM 688 C C . PRO A 1 88 ? 3.951 15.461 4.152 1 98.88 88 PRO A C 1
ATOM 690 O O . PRO A 1 88 ? 4.246 15.07 3.021 1 98.88 88 PRO A O 1
ATOM 693 N N . PHE A 1 89 ? 4.738 15.352 5.219 1 98.81 89 PHE A N 1
ATOM 694 C CA . PHE A 1 89 ? 6.004 14.633 5.129 1 98.81 89 PHE A CA 1
ATOM 695 C C . PHE A 1 89 ? 5.785 13.125 5.27 1 98.81 89 PHE A C 1
ATOM 697 O O . PHE A 1 89 ? 6.531 12.328 4.699 1 98.81 89 PHE A O 1
ATOM 704 N N . VAL A 1 90 ? 4.789 12.797 6.062 1 98.75 90 VAL A N 1
ATOM 705 C CA . VAL A 1 90 ? 4.477 11.391 6.297 1 98.75 90 VAL A CA 1
ATOM 706 C C . VAL A 1 90 ? 3.123 11.273 6.992 1 98.75 90 VAL A C 1
ATOM 708 O O . VAL A 1 90 ? 2.717 12.172 7.73 1 98.75 90 VAL A O 1
ATOM 711 N N . LEU A 1 91 ? 2.426 10.219 6.711 1 98.94 91 LEU A N 1
ATOM 712 C CA . LEU A 1 91 ? 1.225 9.797 7.418 1 98.94 91 LEU A CA 1
ATOM 713 C C . LEU A 1 91 ? 1.396 8.383 7.98 1 98.94 91 LEU A C 1
ATOM 715 O O . LEU A 1 91 ? 1.92 7.5 7.297 1 98.94 91 LEU A O 1
ATOM 719 N N . TYR A 1 92 ? 0.986 8.219 9.258 1 98.94 92 TYR A N 1
ATOM 720 C CA . TYR A 1 92 ? 0.978 6.906 9.891 1 98.94 92 TYR A CA 1
ATOM 721 C C . TYR A 1 92 ? -0.448 6.434 10.148 1 98.94 92 TYR A C 1
ATOM 723 O O . TYR A 1 92 ? -1.31 7.223 10.547 1 98.94 92 TYR A O 1
ATOM 731 N N . LEU A 1 93 ? -0.626 5.164 9.961 1 98.94 93 LEU A N 1
ATOM 732 C CA . LEU A 1 93 ? -1.963 4.609 10.148 1 98.94 93 LEU A CA 1
ATOM 733 C C . LEU A 1 93 ? -1.913 3.346 11 1 98.94 93 LEU A C 1
ATOM 735 O O . LEU A 1 93 ? -0.956 2.572 10.914 1 98.94 93 LEU A O 1
ATOM 739 N N . SER A 1 94 ? -2.924 3.125 11.766 1 98.88 94 SER A N 1
ATOM 740 C CA . SER A 1 94 ? -3.137 1.886 12.5 1 98.88 94 SER A CA 1
ATOM 741 C C . SER A 1 94 ? -4.625 1.589 12.664 1 98.88 94 SER A C 1
ATOM 743 O O . SER A 1 94 ? -5.465 2.453 12.414 1 98.88 94 SER A O 1
ATOM 745 N N . GLY A 1 95 ? -4.914 0.397 13.031 1 98.44 95 GLY A N 1
ATOM 746 C CA . GLY A 1 95 ? -6.297 -0.006 13.242 1 98.44 95 GLY A CA 1
ATOM 747 C C . GLY A 1 95 ? -6.816 -0.941 12.164 1 98.44 95 GLY A C 1
ATOM 748 O O . GLY A 1 95 ? -6.082 -1.304 11.242 1 98.44 95 GLY A O 1
ATOM 749 N N . GLU A 1 96 ? -8.094 -1.269 12.273 1 97.75 96 GLU A N 1
ATOM 750 C CA . GLU A 1 96 ? -8.703 -2.297 11.43 1 97.75 96 GLU A CA 1
ATOM 751 C C . GLU A 1 96 ? -8.719 -1.871 9.961 1 97.75 96 GLU A C 1
ATOM 753 O O . GLU A 1 96 ? -8.539 -2.701 9.07 1 97.75 96 GLU A O 1
ATOM 758 N N . GLY A 1 97 ? -8.883 -0.594 9.727 1 98.31 97 GLY A N 1
ATOM 759 C CA . GLY A 1 97 ? -9.008 -0.1 8.359 1 98.31 97 GLY A CA 1
ATOM 760 C C . GLY A 1 97 ? -7.723 0.479 7.812 1 98.31 97 GLY A C 1
ATOM 761 O O . GLY A 1 97 ? -7.723 1.123 6.758 1 98.31 97 GLY A O 1
ATOM 762 N N . ALA A 1 98 ? -6.582 0.281 8.523 1 98.81 98 ALA A N 1
ATOM 763 C CA . ALA A 1 98 ? -5.34 0.969 8.188 1 98.81 98 ALA A CA 1
ATOM 764 C C . ALA A 1 98 ? -4.832 0.533 6.812 1 98.81 98 ALA A C 1
ATOM 766 O O . ALA A 1 98 ? -4.348 1.355 6.035 1 98.81 98 ALA A O 1
ATOM 767 N N . GLU A 1 99 ? -4.926 -0.749 6.469 1 98.75 99 GLU A N 1
ATOM 768 C CA . GLU A 1 99 ? -4.453 -1.229 5.172 1 98.75 99 GLU A CA 1
ATOM 769 C C . GLU A 1 99 ? -5.203 -0.556 4.027 1 98.75 99 GLU A C 1
ATOM 771 O O . GLU A 1 99 ? -4.586 -0.003 3.115 1 98.75 99 GLU A O 1
ATOM 776 N N . GLU A 1 100 ? -6.543 -0.596 4.113 1 98.44 100 GLU A N 1
ATOM 777 C CA . GLU A 1 100 ? -7.363 -0.005 3.061 1 98.44 100 GLU A CA 1
ATOM 778 C C . GLU A 1 100 ? -7.102 1.492 2.93 1 98.44 100 GLU A C 1
ATOM 780 O O . GLU A 1 100 ? -6.992 2.014 1.818 1 98.44 100 GLU A O 1
ATOM 785 N N . ALA A 1 101 ? -7.008 2.096 4.074 1 98.81 101 ALA A N 1
ATOM 786 C CA . ALA A 1 101 ? -6.762 3.537 4.074 1 98.81 101 ALA A CA 1
ATOM 787 C C . ALA A 1 101 ? -5.406 3.863 3.455 1 98.81 101 ALA A C 1
ATOM 789 O O . ALA A 1 101 ? -5.27 4.848 2.725 1 98.81 101 ALA A O 1
ATOM 790 N N . MET A 1 102 ? -4.418 3.061 3.781 1 98.94 102 MET A N 1
ATOM 791 C CA . MET A 1 102 ? -3.09 3.254 3.207 1 98.94 102 MET A CA 1
ATOM 792 C C . MET A 1 102 ? -3.121 3.08 1.692 1 98.94 102 MET A C 1
ATOM 794 O O . MET A 1 102 ? -2.604 3.92 0.955 1 98.94 102 MET A O 1
ATOM 798 N N . ILE A 1 103 ? -3.732 2.023 1.244 1 98.81 103 ILE A N 1
ATOM 799 C CA . ILE A 1 103 ? -3.791 1.725 -0.182 1 98.81 103 ILE A CA 1
ATOM 800 C C . ILE A 1 103 ? -4.547 2.834 -0.911 1 98.81 103 ILE A C 1
ATOM 802 O O . ILE A 1 103 ? -4.094 3.324 -1.948 1 98.81 103 ILE A O 1
ATOM 806 N N . ALA A 1 104 ? -5.691 3.256 -0.359 1 98.31 104 ALA A N 1
ATOM 807 C CA . ALA A 1 104 ? -6.496 4.301 -0.983 1 98.31 104 ALA A CA 1
ATOM 808 C C . ALA A 1 104 ? -5.684 5.582 -1.167 1 98.31 104 ALA A C 1
ATOM 810 O O . ALA A 1 104 ? -5.699 6.184 -2.242 1 98.31 104 ALA A O 1
ATOM 811 N N . GLY A 1 105 ? -4.996 5.957 -0.152 1 98.56 105 GLY A N 1
ATOM 812 C CA . GLY A 1 105 ? -4.23 7.191 -0.217 1 98.56 105 GLY A CA 1
ATOM 813 C C . GLY A 1 105 ? -3.033 7.105 -1.145 1 98.56 105 GLY A C 1
ATOM 814 O O . GLY A 1 105 ? -2.779 8.023 -1.926 1 98.56 105 GLY A O 1
ATOM 815 N N . ARG A 1 106 ? -2.27 6.016 -1.047 1 98.75 106 ARG A N 1
ATOM 816 C CA . ARG A 1 106 ? -1.077 5.852 -1.873 1 98.75 106 ARG A CA 1
ATOM 817 C C . ARG A 1 106 ? -1.442 5.77 -3.352 1 98.75 106 ARG A C 1
ATOM 819 O O . ARG A 1 106 ? -0.852 6.461 -4.184 1 98.75 106 ARG A O 1
ATOM 826 N N . GLU A 1 107 ? -2.408 5.004 -3.641 1 98.12 107 GLU A N 1
ATOM 827 C CA . GLU A 1 107 ? -2.721 4.793 -5.051 1 98.12 107 GLU A CA 1
ATOM 828 C C . GLU A 1 107 ? -3.582 5.926 -5.602 1 98.12 107 GLU A C 1
ATOM 830 O O . GLU A 1 107 ? -3.551 6.211 -6.797 1 98.12 107 GLU A O 1
ATOM 835 N N . GLY A 1 108 ? -4.324 6.609 -4.766 1 97.44 108 GLY A N 1
ATOM 836 C CA . GLY A 1 108 ? -5.18 7.691 -5.23 1 97.44 108 GLY A CA 1
ATOM 837 C C . GLY A 1 108 ? -4.422 8.977 -5.496 1 97.44 108 GLY A C 1
ATOM 838 O O . GLY A 1 108 ? -4.754 9.719 -6.422 1 97.44 108 GLY A O 1
ATOM 839 N N . ALA A 1 109 ? -3.445 9.227 -4.656 1 97.69 109 ALA A N 1
ATOM 840 C CA . ALA A 1 109 ? -2.771 10.516 -4.777 1 97.69 109 ALA A CA 1
ATOM 841 C C . ALA A 1 109 ? -1.312 10.414 -4.344 1 97.69 109 ALA A C 1
ATOM 843 O O . ALA A 1 109 ? -0.712 11.414 -3.93 1 97.69 109 ALA A O 1
ATOM 844 N N . CYS A 1 110 ? -0.787 9.227 -4.293 1 98.31 110 CYS A N 1
ATOM 845 C CA . CYS A 1 110 ? 0.606 8.984 -3.934 1 98.31 110 CYS A CA 1
ATOM 846 C C . CYS A 1 110 ? 0.931 9.586 -2.572 1 98.31 110 CYS A C 1
ATOM 848 O O . CYS A 1 110 ? 2 10.172 -2.385 1 98.31 110 CYS A O 1
ATOM 850 N N . MET A 1 111 ? -0.015 9.484 -1.642 1 98.88 111 MET A N 1
ATOM 851 C CA . MET A 1 111 ? 0.209 9.969 -0.283 1 98.88 111 MET A CA 1
ATOM 852 C C . MET A 1 111 ? 1.284 9.148 0.419 1 98.88 111 MET A C 1
ATOM 854 O O . MET A 1 111 ? 1.356 7.93 0.241 1 98.88 111 MET A O 1
ATOM 858 N N . PRO A 1 112 ? 2.127 9.828 1.196 1 98.88 112 PRO A N 1
ATOM 859 C CA . PRO A 1 112 ? 3.178 9.125 1.932 1 98.88 112 PRO A CA 1
ATOM 860 C C . PRO A 1 112 ? 2.65 8.406 3.172 1 98.88 112 PRO A C 1
ATOM 862 O O . PRO A 1 112 ? 3.053 8.727 4.293 1 98.88 112 PRO A O 1
ATOM 865 N N . LYS A 1 113 ? 1.856 7.363 2.969 1 98.94 113 LYS A N 1
ATOM 866 C CA . LYS A 1 113 ? 1.207 6.621 4.047 1 98.94 113 LYS A CA 1
ATOM 867 C C . LYS A 1 113 ? 1.967 5.34 4.367 1 98.94 113 LYS A C 1
ATOM 869 O O . LYS A 1 113 ? 2.344 4.59 3.463 1 98.94 113 LYS A O 1
ATOM 874 N N . LYS A 1 114 ? 2.256 5.137 5.676 1 98.81 114 LYS A N 1
ATOM 875 C CA . LYS A 1 114 ? 2.871 3.93 6.215 1 98.81 114 LYS A CA 1
ATOM 876 C C . LYS A 1 114 ? 2.078 3.391 7.402 1 98.81 114 LYS A C 1
ATOM 878 O O . LYS A 1 114 ? 1.332 4.133 8.047 1 98.81 114 LYS A O 1
ATOM 883 N N . LEU A 1 115 ? 2.232 2.139 7.645 1 98.94 115 LEU A N 1
ATOM 884 C CA . LEU A 1 115 ? 1.553 1.537 8.781 1 98.94 115 LEU A CA 1
ATOM 885 C C . LEU A 1 115 ? 2.391 1.674 10.055 1 98.94 115 LEU A C 1
ATOM 887 O O . LEU A 1 115 ? 3.617 1.543 10.008 1 98.94 115 LEU A O 1
ATOM 891 N N . ALA A 1 116 ? 1.713 1.955 11.109 1 98.88 116 ALA A N 1
ATOM 892 C CA . ALA A 1 116 ? 2.303 1.891 12.445 1 98.88 116 ALA A CA 1
ATOM 893 C C . ALA A 1 116 ? 1.877 0.618 13.172 1 98.88 116 ALA A C 1
ATOM 895 O O . ALA A 1 116 ? 0.824 0.049 12.875 1 98.88 116 ALA A O 1
ATOM 896 N N . ASP A 1 117 ? 2.771 0.188 14.141 1 98.31 117 ASP A N 1
ATOM 897 C CA . ASP A 1 117 ? 2.355 -0.901 15.023 1 98.31 117 ASP A CA 1
ATOM 898 C C . ASP A 1 117 ? 1.104 -0.524 15.812 1 98.31 117 ASP A C 1
ATOM 900 O O . ASP A 1 117 ? 0.21 -1.353 16 1 98.31 117 ASP A O 1
ATOM 904 N N . ASP A 1 118 ? 1.115 0.712 16.266 1 98.69 118 ASP A N 1
ATOM 905 C CA . ASP A 1 118 ? 0.009 1.193 17.078 1 98.69 118 ASP A CA 1
ATOM 906 C C . ASP A 1 118 ? -0.009 2.719 17.141 1 98.69 118 ASP A C 1
ATOM 908 O O . ASP A 1 118 ? 1.044 3.355 17.219 1 98.69 118 ASP A O 1
ATOM 912 N N . ILE A 1 119 ? -1.15 3.264 16.984 1 98.88 119 ILE A N 1
ATOM 913 C CA . ILE A 1 119 ? -1.452 4.641 17.359 1 98.88 119 ILE A CA 1
ATOM 914 C C . ILE A 1 119 ? -2.447 4.652 18.516 1 98.88 119 ILE A C 1
ATOM 916 O O . ILE A 1 119 ? -3.613 4.293 18.344 1 98.88 119 ILE A O 1
ATOM 920 N N . LYS A 1 120 ? -2.016 5.086 19.641 1 98.38 120 LYS A N 1
ATOM 921 C CA . LYS A 1 120 ? -2.828 5.102 20.859 1 98.38 120 LYS A CA 1
ATOM 922 C C . LYS A 1 120 ? -3.334 6.508 21.156 1 98.38 120 LYS A C 1
ATOM 924 O O . LYS A 1 120 ? -2.551 7.457 21.219 1 98.38 120 LYS A O 1
ATOM 929 N N . ILE A 1 121 ? -4.594 6.613 21.297 1 98.5 121 ILE A N 1
ATOM 930 C CA . ILE A 1 121 ? -5.223 7.867 21.703 1 98.5 121 ILE A CA 1
ATOM 931 C C . ILE A 1 121 ? -6.004 7.656 22.984 1 98.5 121 ILE A C 1
ATOM 933 O O . ILE A 1 121 ? -7.016 6.953 23 1 98.5 121 ILE A O 1
ATOM 937 N N . GLU A 1 122 ? -5.5 8.172 24.047 1 98.31 122 GLU A N 1
ATOM 938 C CA . GLU A 1 122 ? -6.137 8.07 25.359 1 98.31 122 GLU A CA 1
ATOM 939 C C . GLU A 1 122 ? -6.738 9.406 25.781 1 98.31 122 GLU A C 1
ATOM 941 O O . GLU A 1 122 ? -6.031 10.414 25.859 1 98.31 122 GLU A O 1
ATOM 946 N N . LYS A 1 123 ? -7.992 9.359 26.109 1 96.5 123 LYS A N 1
ATOM 947 C CA . LYS A 1 123 ? -8.711 10.57 26.484 1 96.5 123 LYS A CA 1
ATOM 948 C C . LYS A 1 123 ? -9.133 10.539 27.953 1 96.5 123 LYS A C 1
ATOM 950 O O . LYS A 1 123 ? -9.539 9.492 28.469 1 96.5 123 LYS A O 1
ATOM 955 N N . SER A 1 124 ? -8.867 11.547 28.609 1 94.06 124 SER A N 1
ATOM 956 C CA . SER A 1 124 ? -9.391 11.844 29.938 1 94.06 124 SER A CA 1
ATOM 957 C C . SER A 1 124 ? -10.055 13.219 29.969 1 94.06 124 SER A C 1
ATOM 959 O O . SER A 1 124 ? -10.039 13.945 28.969 1 94.06 124 SER A O 1
ATOM 961 N N . GLU A 1 125 ? -10.664 13.492 31.188 1 90.5 125 GLU A N 1
ATOM 962 C CA . GLU A 1 125 ? -11.336 14.781 31.281 1 90.5 125 GLU A CA 1
ATOM 963 C C . GLU A 1 125 ? -10.383 15.922 30.922 1 90.5 125 GLU A C 1
ATOM 965 O O . GLU A 1 125 ? -9.375 16.125 31.609 1 90.5 125 GLU A O 1
ATOM 970 N N . ASN A 1 126 ? -10.508 16.562 29.828 1 95.44 126 ASN A N 1
ATOM 971 C CA . ASN A 1 126 ? -9.844 17.75 29.328 1 95.44 126 ASN A CA 1
ATOM 972 C C . ASN A 1 126 ? -8.406 17.469 28.906 1 95.44 126 ASN A C 1
ATOM 974 O O . ASN A 1 126 ? -7.574 18.375 28.828 1 95.44 126 ASN A O 1
ATOM 978 N N . LYS A 1 127 ? -8.016 16.203 28.828 1 98.12 127 LYS A N 1
ATOM 979 C CA . LYS A 1 127 ? -6.68 15.828 28.391 1 98.12 127 LYS A CA 1
ATOM 980 C C . LYS A 1 127 ? -6.734 14.695 27.359 1 98.12 127 LYS A C 1
ATOM 982 O O . LYS A 1 127 ? -7.613 13.836 27.422 1 98.12 127 LYS A O 1
ATOM 987 N N . VAL A 1 128 ? -5.836 14.75 26.469 1 98.44 128 VAL A N 1
ATOM 988 C CA . VAL A 1 128 ? -5.641 13.656 25.516 1 98.44 128 VAL A CA 1
ATOM 989 C C . VAL A 1 128 ? -4.152 13.352 25.391 1 98.44 128 VAL A C 1
ATOM 991 O O . VAL A 1 128 ? -3.324 14.266 25.328 1 98.44 128 VAL A O 1
ATOM 994 N N . GLN A 1 129 ? -3.797 12.125 25.438 1 98.62 129 GLN A N 1
ATOM 995 C CA . GLN A 1 129 ? -2.453 11.664 25.109 1 98.62 129 GLN A CA 1
ATOM 996 C C . GLN A 1 129 ? -2.471 10.742 23.891 1 98.62 129 GLN A C 1
ATOM 998 O O . GLN A 1 129 ? -3.281 9.812 23.812 1 98.62 129 GLN A O 1
ATOM 1003 N N . ALA A 1 130 ? -1.617 11.047 22.969 1 98.75 130 ALA A N 1
ATOM 1004 C CA . ALA A 1 130 ? -1.493 10.219 21.766 1 98.75 130 ALA A CA 1
ATOM 1005 C C . ALA A 1 130 ? -0.053 9.75 21.562 1 98.75 130 ALA A C 1
ATOM 1007 O O . ALA A 1 130 ? 0.889 10.523 21.781 1 98.75 130 ALA A O 1
ATOM 1008 N N . LYS A 1 131 ? 0.149 8.523 21.25 1 98.88 131 LYS A N 1
ATOM 1009 C CA . LYS A 1 131 ? 1.456 7.93 20.984 1 98.88 131 LYS A CA 1
ATOM 1010 C C . LYS A 1 131 ? 1.442 7.141 19.672 1 98.88 131 LYS A C 1
ATOM 1012 O O . LYS A 1 131 ? 0.439 6.508 19.328 1 98.88 131 LYS A O 1
ATOM 1017 N N . ILE A 1 132 ? 2.502 7.191 19.016 1 98.94 132 ILE A N 1
ATOM 1018 C CA . ILE A 1 132 ? 2.709 6.344 17.844 1 98.94 132 ILE A CA 1
ATOM 1019 C C . ILE A 1 132 ? 3.883 5.398 18.094 1 98.94 132 ILE A C 1
ATOM 1021 O O . ILE A 1 132 ? 4.988 5.844 18.406 1 98.94 132 ILE A O 1
ATOM 1025 N N . ILE A 1 133 ? 3.65 4.156 17.922 1 98.81 133 ILE A N 1
ATOM 1026 C CA . ILE A 1 133 ? 4.684 3.129 18.016 1 98.81 133 ILE A CA 1
ATOM 1027 C C . ILE A 1 133 ? 4.887 2.479 16.656 1 98.81 133 ILE A C 1
ATOM 1029 O O . ILE A 1 133 ? 3.932 1.992 16.047 1 98.81 133 ILE A O 1
ATOM 1033 N N . ARG A 1 134 ? 6.047 2.504 16.141 1 98.56 134 ARG A N 1
ATOM 1034 C CA . ARG A 1 134 ? 6.363 1.87 14.867 1 98.56 134 ARG A CA 1
ATOM 1035 C C . ARG A 1 134 ? 7.719 1.179 14.922 1 98.56 134 ARG A C 1
ATOM 1037 O O . ARG A 1 134 ? 8.711 1.781 15.336 1 98.56 134 ARG A O 1
ATOM 1044 N N . HIS A 1 135 ? 7.715 -0.083 14.516 1 97.06 135 HIS A N 1
ATOM 1045 C CA . HIS A 1 135 ? 8.891 -0.946 14.523 1 97.06 135 HIS A CA 1
ATOM 1046 C C . HIS A 1 135 ? 9.562 -0.958 15.891 1 97.06 135 HIS A C 1
ATOM 1048 O O . HIS A 1 135 ? 10.781 -0.836 15.992 1 97.06 135 HIS A O 1
ATOM 1054 N N . GLY A 1 136 ? 8.711 -0.974 16.891 1 96.81 136 GLY A N 1
ATOM 1055 C CA . GLY A 1 136 ? 9.156 -1.132 18.266 1 96.81 136 GLY A CA 1
ATOM 1056 C C . GLY A 1 136 ? 9.609 0.17 18.891 1 96.81 136 GLY A C 1
ATOM 1057 O O . GLY A 1 136 ? 9.992 0.196 20.062 1 96.81 136 GLY A O 1
ATOM 1058 N N . THR A 1 137 ? 9.555 1.285 18.172 1 98.38 137 THR A N 1
ATOM 1059 C CA . THR A 1 137 ? 10 2.582 18.672 1 98.38 137 THR A CA 1
ATOM 1060 C C . THR A 1 137 ? 8.812 3.533 18.828 1 98.38 137 THR A C 1
ATOM 1062 O O . THR A 1 137 ? 7.973 3.637 17.922 1 98.38 137 THR A O 1
ATOM 1065 N N . GLU A 1 138 ? 8.672 4.145 20 1 98.75 138 GLU A N 1
ATOM 1066 C CA . GLU A 1 138 ? 7.742 5.262 20.141 1 98.75 138 GLU A CA 1
ATOM 1067 C C . GLU A 1 138 ? 8.266 6.504 19.422 1 98.75 138 GLU A C 1
ATOM 1069 O O . GLU A 1 138 ? 9.156 7.184 19.938 1 98.75 138 GLU A O 1
ATOM 1074 N N . ILE A 1 139 ? 7.672 6.848 18.344 1 98.88 139 ILE A N 1
ATOM 1075 C CA . ILE A 1 139 ? 8.273 7.879 17.5 1 98.88 139 ILE A CA 1
ATOM 1076 C C . ILE A 1 139 ? 7.566 9.211 17.734 1 98.88 139 ILE A C 1
ATOM 1078 O O . ILE A 1 139 ? 8.07 10.266 17.344 1 98.88 139 ILE A O 1
ATOM 1082 N N . LEU A 1 140 ? 6.414 9.203 18.328 1 98.88 140 LEU A N 1
ATOM 1083 C CA . LEU A 1 140 ? 5.68 10.422 18.672 1 98.88 140 LEU A CA 1
ATOM 1084 C C . LEU A 1 140 ? 4.934 10.25 20 1 98.88 140 LEU A C 1
ATOM 1086 O O . LEU A 1 140 ? 4.316 9.211 20.234 1 98.88 140 LEU A O 1
ATOM 1090 N N . ASN A 1 141 ? 5.043 11.164 20.875 1 98.88 141 ASN A N 1
ATOM 1091 C CA . ASN A 1 141 ? 4.27 11.328 22.109 1 98.88 141 ASN A CA 1
ATOM 1092 C C . ASN A 1 141 ? 3.707 12.742 22.234 1 98.88 141 ASN A C 1
ATOM 1094 O O . ASN A 1 141 ? 4.461 13.703 22.391 1 98.88 141 ASN A O 1
ATOM 1098 N N . LEU A 1 142 ? 2.418 12.859 22.094 1 98.88 142 LEU A N 1
ATOM 1099 C CA . LEU A 1 142 ? 1.706 14.133 22.109 1 98.88 142 LEU A CA 1
ATOM 1100 C C . LEU A 1 142 ? 0.732 14.195 23.281 1 98.88 142 LEU A C 1
ATOM 1102 O O . LEU A 1 142 ? -0.054 13.273 23.5 1 98.88 142 LEU A O 1
ATOM 1106 N N . LYS A 1 143 ? 0.844 15.203 24.062 1 98.81 143 LYS A N 1
ATOM 1107 C CA . LYS A 1 143 ? -0.129 15.516 25.109 1 98.81 143 LYS A CA 1
ATOM 1108 C C . LYS A 1 143 ? -0.842 16.828 24.812 1 98.81 143 LYS A C 1
ATOM 1110 O O . LYS A 1 143 ? -0.207 17.812 24.438 1 98.81 143 LYS A O 1
ATOM 1115 N N . TRP A 1 144 ? -2.068 16.781 24.922 1 98.75 144 TRP A N 1
ATOM 1116 C CA . TRP A 1 144 ? -2.91 17.969 24.828 1 98.75 144 TRP A CA 1
ATOM 1117 C C . TRP A 1 144 ? -3.713 18.172 26.109 1 98.75 144 TRP A C 1
ATOM 1119 O O . TRP A 1 144 ? -4.211 17.203 26.688 1 98.75 144 TRP A O 1
ATOM 1129 N N . GLU A 1 145 ? -3.805 19.391 26.547 1 98.69 145 GLU A N 1
ATOM 1130 C CA . GLU A 1 145 ? -4.641 19.781 27.672 1 98.69 145 GLU A CA 1
ATOM 1131 C C . GLU A 1 145 ? -5.461 21.016 27.344 1 98.69 145 GLU A C 1
ATOM 1133 O O . GLU A 1 145 ? -4.914 22.031 26.891 1 98.69 145 GLU A O 1
ATOM 1138 N N . ALA A 1 146 ? -6.781 20.891 27.609 1 98.06 146 ALA A N 1
ATOM 1139 C CA . ALA A 1 146 ? -7.68 22 27.312 1 98.06 146 ALA A CA 1
ATOM 1140 C C . ALA A 1 146 ? -7.281 23.25 28.109 1 98.06 146 ALA A C 1
ATOM 1142 O O . ALA A 1 146 ? -6.82 23.156 29.25 1 98.06 146 ALA A O 1
ATOM 1143 N N . GLY A 1 147 ? -7.512 24.406 27.469 1 97.25 147 GLY A N 1
ATOM 1144 C CA . GLY A 1 147 ? -7.23 25.656 28.156 1 97.25 147 GLY A CA 1
ATOM 1145 C C . GLY A 1 147 ? -6.426 26.641 27.328 1 97.25 147 GLY A C 1
ATOM 1146 O O . GLY A 1 147 ? -6.734 26.875 26.156 1 97.25 147 GLY A O 1
ATOM 1147 N N . VAL A 1 148 ? -5.457 27.312 27.953 1 97.44 148 VAL A N 1
ATOM 1148 C CA . VAL A 1 148 ? -4.641 28.328 27.312 1 97.44 148 VAL A CA 1
ATOM 1149 C C . VAL A 1 148 ? -3.539 27.688 26.484 1 97.44 148 VAL A C 1
ATOM 1151 O O . VAL A 1 148 ? -2.76 26.875 27 1 97.44 148 VAL A O 1
ATOM 1154 N N . PRO A 1 149 ? -3.527 27.953 25.188 1 97.44 149 PRO A N 1
ATOM 1155 C CA . PRO A 1 149 ? -2.469 27.375 24.359 1 97.44 149 PRO A CA 1
ATOM 1156 C C . PRO A 1 149 ? -1.077 27.875 24.75 1 97.44 149 PRO A C 1
ATOM 1158 O O . PRO A 1 149 ? -0.95 28.812 25.547 1 97.44 149 PRO A O 1
ATOM 1161 N N . ASN A 1 150 ? -0.064 27.234 24.25 1 98.31 150 ASN A N 1
ATOM 1162 C CA . ASN A 1 150 ? 1.32 27.562 24.578 1 98.31 150 ASN A CA 1
ATOM 1163 C C . ASN A 1 150 ? 1.674 28.984 24.109 1 98.31 150 ASN A C 1
ATOM 1165 O O . ASN A 1 150 ? 2.451 29.672 24.781 1 98.31 150 ASN A O 1
ATOM 1169 N N . ASP A 1 151 ? 1.263 29.359 23 1 96.69 151 ASP A N 1
ATOM 1170 C CA . ASP A 1 151 ? 1.48 30.672 22.422 1 96.69 151 ASP A CA 1
ATOM 1171 C C . ASP A 1 151 ? 0.167 31.281 21.922 1 96.69 151 ASP A C 1
ATOM 1173 O O . ASP A 1 151 ? -0.211 31.109 20.766 1 96.69 151 ASP A O 1
ATOM 1177 N N . VAL A 1 152 ? -0.441 32.094 22.672 1 94.38 152 VAL A N 1
ATOM 1178 C CA . VAL A 1 152 ? -1.779 32.625 22.438 1 94.38 152 VAL A CA 1
ATOM 1179 C C . VAL A 1 152 ? -1.781 33.469 21.188 1 94.38 152 VAL A C 1
ATOM 1181 O O . VAL A 1 152 ? -2.688 33.375 20.344 1 94.38 152 VAL A O 1
ATOM 1184 N N . GLU A 1 153 ? -0.833 34.25 21 1 91.19 153 GLU A N 1
ATOM 1185 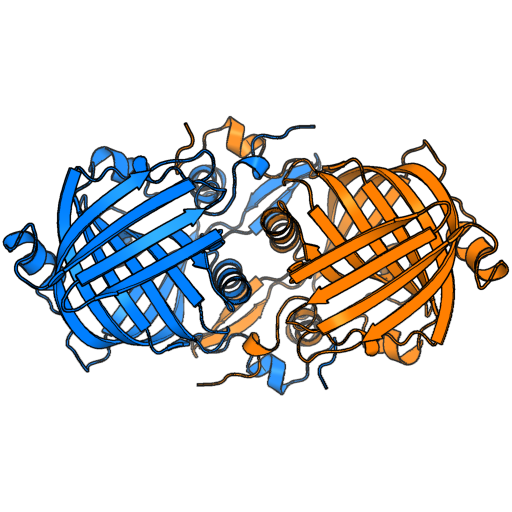C CA . GLU A 1 153 ? -0.772 35.188 19.875 1 91.19 153 GLU A CA 1
ATOM 1186 C C . GLU A 1 153 ? -0.648 34.438 18.547 1 91.19 153 GLU A C 1
ATOM 1188 O O . GLU A 1 153 ? -1.324 34.75 17.562 1 91.19 153 GLU A O 1
ATOM 1193 N N . THR A 1 154 ? 0.175 33.375 18.562 1 89.94 154 THR A N 1
ATOM 1194 C CA . THR A 1 154 ? 0.376 32.594 17.344 1 89.94 154 THR A CA 1
ATOM 1195 C C . THR A 1 154 ? -0.875 31.797 17 1 89.94 154 THR A C 1
ATOM 1197 O O . THR A 1 154 ? -1.253 31.688 15.828 1 89.94 154 THR A O 1
ATOM 1200 N N . VAL A 1 155 ? -1.451 31.203 17.953 1 88.5 155 VAL A N 1
ATOM 1201 C CA . VAL A 1 155 ? -2.686 30.453 17.75 1 88.5 155 VAL A CA 1
ATOM 1202 C C . VAL A 1 155 ? -3.754 31.375 17.156 1 88.5 155 VAL A C 1
ATOM 1204 O O . VAL A 1 155 ? -4.477 30.969 16.234 1 88.5 155 VAL A O 1
ATOM 1207 N N . LYS A 1 156 ? -3.873 32.562 17.656 1 83.06 156 LYS A N 1
ATOM 1208 C CA . LYS A 1 156 ? -4.836 33.531 17.141 1 83.06 156 LYS A CA 1
ATOM 1209 C C . LYS A 1 156 ? -4.574 33.844 15.672 1 83.06 156 LYS A C 1
ATOM 1211 O O . LYS A 1 156 ? -5.516 33.969 14.883 1 83.06 156 LYS A O 1
ATOM 1216 N N . LYS A 1 157 ? -3.393 34 15.367 1 80.31 157 LYS A N 1
ATOM 1217 C CA . LYS A 1 157 ? -3.014 34.281 13.992 1 80.31 157 LYS A CA 1
ATOM 1218 C C . LYS A 1 157 ? -3.277 33.094 13.078 1 80.31 157 LYS A C 1
ATOM 1220 O O . LYS A 1 157 ? -3.729 33.25 11.938 1 80.31 157 LYS A O 1
ATOM 1225 N N . MET A 1 158 ? -2.932 31.922 13.523 1 76.31 158 MET A N 1
ATOM 1226 C CA . MET A 1 158 ? -2.984 30.719 12.703 1 76.31 158 MET A CA 1
ATOM 1227 C C . MET A 1 158 ? -4.414 30.188 12.594 1 76.31 158 MET A C 1
ATOM 1229 O O . MET A 1 158 ? -4.844 29.766 11.523 1 76.31 158 MET A O 1
ATOM 1233 N N . PHE A 1 159 ? -5.031 30.219 13.695 1 64.25 159 PHE A N 1
ATOM 1234 C CA . PHE A 1 159 ? -6.352 29.609 13.758 1 64.25 159 PHE A CA 1
ATOM 1235 C C . PHE A 1 159 ? -7.445 30.656 13.781 1 64.25 159 PHE A C 1
ATOM 1237 O O . PHE A 1 159 ? -8.633 30.328 13.875 1 64.25 159 PHE A O 1
ATOM 1244 N N . GLY A 1 160 ? -7.008 31.922 13.992 1 53.88 160 GLY A N 1
ATOM 1245 C CA . GLY A 1 160 ? -7.977 33 14.125 1 53.88 160 GLY A CA 1
ATOM 1246 C C . GLY A 1 160 ? -8.984 33.031 12.992 1 53.88 160 GLY A C 1
ATOM 1247 O O . GLY A 1 160 ? -10.125 33.5 13.18 1 53.88 160 GLY A O 1
ATOM 1248 N N . SER A 1 161 ? -8.539 32.906 11.727 1 56.09 161 SER A N 1
ATOM 1249 C CA . SER A 1 161 ? -9.648 32.719 10.797 1 56.09 161 SER A CA 1
ATOM 1250 C C . SER A 1 161 ? -10.266 31.328 10.984 1 56.09 161 SER A C 1
ATOM 1252 O O . SER A 1 161 ? -9.648 30.312 10.656 1 56.09 161 SER A O 1
ATOM 1254 N N . GLN A 1 162 ? -10.844 31.219 12.188 1 55.66 162 GLN A N 1
ATOM 1255 C CA . GLN A 1 162 ? -11.414 30.062 12.875 1 55.66 162 GLN A CA 1
ATOM 1256 C C . GLN A 1 162 ? -12.148 29.141 11.906 1 55.66 162 GLN A C 1
ATOM 1258 O O . GLN A 1 162 ? -12.773 29.609 10.953 1 55.66 162 GLN A O 1
ATOM 1263 N N . VAL A 1 163 ? -11.594 27.891 11.867 1 67.88 163 VAL A N 1
ATOM 1264 C CA . VAL A 1 163 ? -12.539 26.875 11.414 1 67.88 163 VAL A CA 1
ATOM 1265 C C . VAL A 1 163 ? -13.945 27.219 11.914 1 67.88 163 VAL A C 1
ATOM 1267 O O . VAL A 1 163 ? -14.156 27.375 13.117 1 67.88 163 VAL A O 1
ATOM 1270 N N . LYS A 1 164 ? -14.844 27.781 10.969 1 83.19 164 LYS A N 1
ATOM 1271 C CA . LYS A 1 164 ? -16.234 28 11.352 1 83.19 164 LYS A CA 1
ATOM 1272 C C . LYS A 1 164 ? -16.938 26.688 11.664 1 83.19 164 LYS A C 1
ATOM 1274 O O . LYS A 1 164 ? -17.25 25.906 10.758 1 83.19 164 LYS A O 1
ATOM 1279 N N . LEU A 1 165 ? -17.094 26.531 12.961 1 90.88 165 LEU A N 1
ATOM 1280 C CA . LEU A 1 165 ? -17.75 25.297 13.406 1 90.88 165 LEU A CA 1
ATOM 1281 C C . LEU A 1 165 ? -19.125 25.156 12.773 1 90.88 165 LEU A C 1
ATOM 1283 O O . LEU A 1 165 ? -19.875 26.125 12.688 1 90.88 165 LEU A O 1
ATOM 1287 N N . GLY A 1 166 ? -19.344 24.031 12.258 1 93.31 166 GLY A N 1
ATOM 1288 C CA . GLY A 1 166 ? -20.656 23.734 11.711 1 93.31 166 GLY A CA 1
ATOM 1289 C C . GLY A 1 166 ? -20.812 24.156 10.266 1 93.31 166 GLY A C 1
ATOM 1290 O O . GLY A 1 166 ? -21.875 24 9.68 1 93.31 166 GLY A O 1
ATOM 1291 N N . GLU A 1 167 ? -19.844 24.781 9.766 1 94.88 167 GLU A N 1
ATOM 1292 C CA . GLU A 1 167 ? -19.859 25.156 8.359 1 94.88 167 GLU A CA 1
ATOM 1293 C C . GLU A 1 167 ? -18.766 24.422 7.578 1 94.88 167 GLU A C 1
ATOM 1295 O O . GLU A 1 167 ? -17.656 24.266 8.07 1 94.88 167 GLU A O 1
ATOM 1300 N N . PRO A 1 168 ? -19.156 24.016 6.391 1 95.94 168 PRO A N 1
ATOM 1301 C CA . PRO A 1 168 ? -18.141 23.344 5.582 1 95.94 168 PRO A CA 1
ATOM 1302 C C . PRO A 1 168 ? -16.953 24.25 5.254 1 95.94 168 PRO A C 1
ATOM 1304 O O . PRO A 1 168 ? -17.125 25.453 5.027 1 95.94 168 PRO A O 1
ATOM 1307 N N . SER A 1 169 ? -15.781 23.719 5.273 1 94.69 169 SER A N 1
ATOM 1308 C CA . SER A 1 169 ? -14.562 24.422 4.902 1 94.69 169 SER A CA 1
ATOM 1309 C C . SER A 1 169 ? -13.773 23.656 3.852 1 94.69 169 SER A C 1
ATOM 1311 O O . SER A 1 169 ? -13.805 22.422 3.832 1 94.69 169 SER A O 1
ATOM 1313 N N . GLU A 1 170 ? -13.109 24.375 2.975 1 94.25 170 GLU A N 1
ATOM 1314 C CA . GLU A 1 170 ? -12.281 23.766 1.934 1 94.25 170 GLU A CA 1
ATOM 1315 C C . GLU A 1 170 ? -10.828 23.641 2.389 1 94.25 170 GLU A C 1
ATOM 1317 O O . GLU A 1 170 ? -10.297 24.547 3.041 1 94.25 170 GLU A O 1
ATOM 1322 N N . MET A 1 171 ? -10.242 22.547 2.15 1 93.94 171 MET A N 1
ATOM 1323 C CA . MET A 1 171 ? -8.844 22.281 2.455 1 93.94 171 MET A CA 1
ATOM 1324 C C . MET A 1 171 ? -8.109 21.734 1.228 1 93.94 171 MET A C 1
ATOM 1326 O O . MET A 1 171 ? -8.734 21.156 0.336 1 93.94 171 MET A O 1
ATOM 1330 N N . ALA A 1 172 ? -6.844 22 1.168 1 96.5 172 ALA A N 1
ATOM 1331 C CA . ALA A 1 172 ? -6.008 21.484 0.084 1 96.5 172 ALA A CA 1
ATOM 1332 C C . ALA A 1 172 ? -4.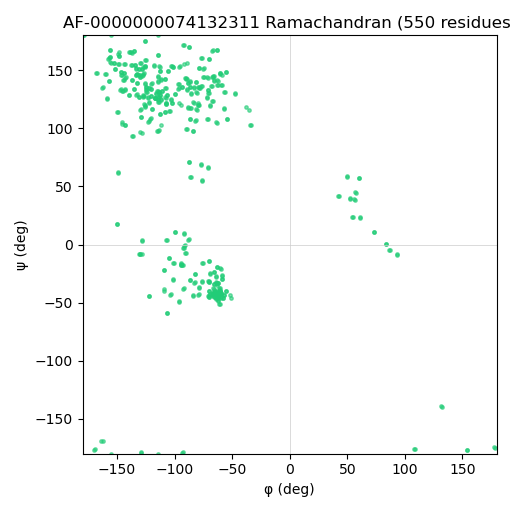723 20.875 0.627 1 96.5 172 ALA A C 1
ATOM 1334 O O . ALA A 1 172 ? -4.133 21.391 1.581 1 96.5 172 ALA A O 1
ATOM 1335 N N . SER A 1 173 ? -4.352 19.812 0.092 1 98.38 173 SER A N 1
ATOM 1336 C CA . SER A 1 173 ? -3.068 19.172 0.367 1 98.38 173 SER A CA 1
ATOM 1337 C C . SER A 1 173 ? -2.289 18.922 -0.92 1 98.38 173 SER A C 1
ATOM 1339 O O . SER A 1 173 ? -2.871 18.547 -1.941 1 98.38 173 SER A O 1
ATOM 1341 N N . PHE A 1 174 ? -1 19.172 -0.867 1 98.81 174 PHE A N 1
ATOM 1342 C CA . PHE A 1 174 ? -0.124 18.938 -2.008 1 98.81 174 PHE A CA 1
ATOM 1343 C C . PHE A 1 174 ? 0.567 17.578 -1.885 1 98.81 174 PHE A C 1
ATOM 1345 O O . PHE A 1 174 ? 0.992 17.188 -0.795 1 98.81 174 PHE A O 1
ATOM 1352 N N . PHE A 1 175 ? 0.629 16.891 -2.977 1 98.81 175 PHE A N 1
ATOM 1353 C CA . PHE A 1 175 ? 1.408 15.664 -3.131 1 98.81 175 PHE A CA 1
ATOM 1354 C C . PHE A 1 175 ? 2.152 15.664 -4.461 1 98.81 175 PHE A C 1
ATOM 1356 O O . PHE A 1 175 ? 1.957 16.547 -5.289 1 98.81 175 PHE A O 1
ATOM 1363 N N . ILE A 1 176 ? 3.109 14.773 -4.566 1 98.81 176 ILE A N 1
ATOM 1364 C CA . ILE A 1 176 ? 3.781 14.531 -5.836 1 98.81 176 ILE A CA 1
ATOM 1365 C C . ILE A 1 176 ? 3.35 13.18 -6.402 1 98.81 176 ILE A C 1
ATOM 1367 O O . ILE A 1 176 ? 3.59 12.141 -5.789 1 98.81 176 ILE A O 1
ATOM 1371 N N . ASN A 1 177 ? 2.674 13.219 -7.496 1 98.5 177 ASN A N 1
ATOM 1372 C CA . ASN A 1 177 ? 2.367 12.008 -8.25 1 98.5 177 ASN A CA 1
ATOM 1373 C C . ASN A 1 177 ? 3.611 11.438 -8.922 1 98.5 177 ASN A C 1
ATOM 1375 O O . ASN A 1 177 ? 4.449 12.188 -9.43 1 98.5 177 ASN A O 1
ATOM 1379 N N . TYR A 1 178 ? 3.695 10.156 -8.969 1 98.69 178 TYR A N 1
ATOM 1380 C CA . TYR A 1 178 ? 4.824 9.508 -9.633 1 98.69 178 TYR A CA 1
ATOM 1381 C C . TYR A 1 178 ? 4.457 8.102 -10.094 1 98.69 178 TYR A C 1
ATOM 1383 O O . TYR A 1 178 ? 3.479 7.523 -9.617 1 98.69 178 TYR A O 1
ATOM 1391 N N . ASP A 1 179 ? 5.184 7.641 -11.078 1 98.06 179 ASP A N 1
ATOM 1392 C CA . ASP A 1 179 ? 5.273 6.227 -11.438 1 98.06 179 ASP A CA 1
ATOM 1393 C C . ASP A 1 179 ? 6.672 5.68 -11.164 1 98.06 179 ASP A C 1
ATOM 1395 O O . ASP A 1 179 ? 7.637 6.445 -11.055 1 98.06 179 ASP A O 1
ATOM 1399 N N . ILE A 1 180 ? 6.723 4.434 -10.914 1 98.19 180 ILE A N 1
ATOM 1400 C CA . ILE A 1 180 ? 7.996 3.732 -10.82 1 98.19 180 ILE A CA 1
ATOM 1401 C C . ILE A 1 180 ? 8.203 2.867 -12.062 1 98.19 180 ILE A C 1
ATOM 1403 O O . ILE A 1 180 ? 7.312 2.107 -12.453 1 98.19 180 ILE A O 1
ATOM 1407 N N . GLU A 1 181 ? 9.344 3.035 -12.656 1 97.06 181 GLU A N 1
ATOM 1408 C CA . GLU A 1 181 ? 9.68 2.281 -13.859 1 97.06 181 GLU A CA 1
ATOM 1409 C C . GLU A 1 181 ? 10.977 1.494 -13.68 1 97.06 181 GLU A C 1
ATOM 1411 O O . GLU A 1 181 ? 12 2.059 -13.289 1 97.06 181 GLU A O 1
ATOM 1416 N N . GLN A 1 182 ? 10.883 0.231 -13.93 1 96.19 182 GLN A N 1
ATOM 1417 C CA . GLN A 1 182 ? 12.102 -0.572 -13.914 1 96.19 182 GLN A CA 1
ATOM 1418 C C . GLN A 1 182 ? 12.891 -0.401 -15.203 1 96.19 182 GLN A C 1
ATOM 1420 O O . GLN A 1 182 ? 12.336 -0.502 -16.297 1 96.19 182 GLN A O 1
ATOM 1425 N N . GLN A 1 183 ? 14.156 -0.228 -15.078 1 93.94 183 GLN A N 1
ATOM 1426 C CA . GLN A 1 183 ? 15.062 -0.016 -16.203 1 93.94 183 GLN A CA 1
ATOM 1427 C C . GLN A 1 183 ? 15.648 -1.337 -16.703 1 93.94 183 GLN A C 1
ATOM 1429 O O . GLN A 1 183 ? 15.523 -2.365 -16.031 1 93.94 183 GLN A O 1
ATOM 1434 N N . ASP A 1 184 ? 16.344 -1.264 -17.828 1 92.19 184 ASP A N 1
ATOM 1435 C CA . ASP A 1 184 ? 16.891 -2.457 -18.469 1 92.19 184 ASP A CA 1
ATOM 1436 C C . ASP A 1 184 ? 17.938 -3.121 -17.578 1 92.19 184 ASP A C 1
ATOM 1438 O O . ASP A 1 184 ? 18.156 -4.332 -17.656 1 92.19 184 ASP A O 1
ATOM 1442 N N . ASP A 1 185 ? 18.578 -2.312 -16.766 1 90.31 185 ASP A N 1
ATOM 1443 C CA . ASP A 1 185 ? 19.609 -2.879 -15.898 1 90.31 185 ASP A CA 1
ATOM 1444 C C . ASP A 1 185 ? 19.031 -3.398 -14.594 1 90.31 185 ASP A C 1
ATOM 1446 O O . ASP A 1 185 ? 19.766 -3.795 -13.688 1 90.31 185 ASP A O 1
ATOM 1450 N N . GLY A 1 186 ? 17.719 -3.352 -14.477 1 89.88 186 GLY A N 1
ATOM 1451 C CA . GLY A 1 186 ? 17.031 -3.895 -13.32 1 89.88 186 GLY A CA 1
ATOM 1452 C C . GLY A 1 186 ? 16.781 -2.867 -12.227 1 89.88 186 GLY A C 1
ATOM 1453 O O . GLY A 1 186 ? 16.078 -3.141 -11.25 1 89.88 186 GLY A O 1
ATOM 1454 N N . SER A 1 187 ? 17.359 -1.688 -12.375 1 91.94 187 SER A N 1
ATOM 1455 C CA . SER A 1 187 ? 17.109 -0.631 -11.398 1 91.94 187 SER A CA 1
ATOM 1456 C C . SER A 1 187 ? 15.742 0.006 -11.609 1 91.94 187 SER A C 1
ATOM 1458 O O . SER A 1 187 ? 15.141 -0.153 -12.672 1 91.94 187 SER A O 1
ATOM 1460 N N . ASN A 1 188 ? 15.242 0.689 -10.531 1 96.25 188 ASN A N 1
ATOM 1461 C CA . ASN A 1 188 ? 13.977 1.413 -10.648 1 96.25 188 ASN A CA 1
ATOM 1462 C C . ASN A 1 188 ? 14.18 2.92 -10.508 1 96.25 188 ASN A C 1
ATOM 1464 O O . ASN A 1 188 ? 15.039 3.367 -9.75 1 96.25 188 ASN A O 1
ATOM 1468 N N . LYS A 1 189 ? 13.398 3.648 -11.258 1 96.88 189 LYS A N 1
ATOM 1469 C CA . LYS A 1 189 ? 13.422 5.105 -11.195 1 96.88 189 LYS A CA 1
ATOM 1470 C C . LYS A 1 189 ? 12.008 5.672 -11.117 1 96.88 189 LYS A C 1
ATOM 1472 O O . LYS A 1 189 ? 11.055 5.039 -11.57 1 96.88 189 LYS A O 1
ATOM 1477 N N . PHE A 1 190 ? 11.945 6.82 -10.492 1 98.38 190 PHE A N 1
ATOM 1478 C CA . PHE A 1 190 ? 10.695 7.574 -10.539 1 98.38 190 PHE A CA 1
ATOM 1479 C C . PHE A 1 190 ? 10.531 8.266 -11.891 1 98.38 190 PHE A C 1
ATOM 1481 O O . PHE A 1 190 ? 11.492 8.828 -12.422 1 98.38 190 PHE A O 1
ATOM 1488 N N . VAL A 1 191 ? 9.344 8.203 -12.438 1 98.12 191 VAL A N 1
ATOM 1489 C CA . VAL A 1 191 ? 9.008 8.875 -13.688 1 98.12 191 VAL A CA 1
ATOM 1490 C C . VAL A 1 191 ? 7.621 9.5 -13.594 1 98.12 191 VAL A C 1
ATOM 1492 O O . VAL A 1 191 ? 6.875 9.227 -12.648 1 98.12 191 VAL A O 1
ATOM 1495 N N . ASN A 1 192 ? 7.293 10.398 -14.547 1 98.06 192 ASN A N 1
ATOM 1496 C CA . ASN A 1 192 ? 5.98 11.031 -14.633 1 98.06 192 ASN A CA 1
ATOM 1497 C C . ASN A 1 192 ? 5.621 11.75 -13.336 1 98.06 192 ASN A C 1
ATOM 1499 O O . ASN A 1 192 ? 4.516 11.594 -12.812 1 98.06 192 ASN A O 1
ATOM 1503 N N . THR A 1 193 ? 6.59 12.477 -12.852 1 98.62 193 THR A N 1
ATOM 1504 C CA . THR A 1 193 ? 6.402 13.18 -11.586 1 98.62 193 THR A CA 1
ATOM 1505 C C . THR A 1 193 ? 5.648 14.484 -11.797 1 98.62 193 THR A C 1
ATOM 1507 O O . THR A 1 193 ? 5.957 15.25 -12.719 1 98.62 193 THR A O 1
ATOM 1510 N N . GLU A 1 194 ? 4.602 14.688 -10.969 1 98.69 194 GLU A N 1
ATOM 1511 C CA . GLU A 1 194 ? 3.738 15.859 -11.086 1 98.69 194 GLU A CA 1
ATOM 1512 C C . GLU A 1 194 ? 3.303 16.359 -9.711 1 98.69 194 GLU A C 1
ATOM 1514 O O . GLU A 1 194 ? 2.984 15.57 -8.828 1 98.69 194 GLU A O 1
ATOM 1519 N N . LEU A 1 195 ? 3.418 17.688 -9.547 1 98.88 195 LEU A N 1
ATOM 1520 C CA . LEU A 1 195 ? 2.795 18.297 -8.375 1 98.88 195 LEU A CA 1
ATOM 1521 C C . LEU A 1 195 ? 1.276 18.312 -8.516 1 98.88 195 LEU A C 1
ATOM 1523 O O . LEU A 1 195 ? 0.743 18.781 -9.516 1 98.88 195 LEU A O 1
ATOM 1527 N N . ILE A 1 196 ? 0.62 17.766 -7.535 1 98.69 196 ILE A N 1
ATOM 1528 C CA . ILE A 1 196 ? -0.839 17.781 -7.539 1 98.69 196 ILE A CA 1
ATOM 1529 C C . ILE A 1 196 ? -1.352 18.406 -6.238 1 98.69 196 ILE A C 1
ATOM 1531 O O . ILE A 1 196 ? -0.622 18.469 -5.246 1 98.69 196 ILE A O 1
ATOM 1535 N N . ALA A 1 197 ? -2.594 18.875 -6.273 1 98.38 197 ALA A N 1
ATOM 1536 C CA . ALA A 1 197 ? -3.318 19.344 -5.094 1 98.38 197 ALA A CA 1
ATOM 1537 C C . ALA A 1 197 ? -4.66 18.625 -4.957 1 98.38 197 ALA A C 1
ATOM 1539 O O . ALA A 1 197 ? -5.504 18.703 -5.852 1 98.38 197 ALA A O 1
ATOM 1540 N N . THR A 1 198 ? -4.812 17.922 -3.859 1 97.88 198 THR A N 1
ATOM 1541 C CA . THR A 1 198 ? -6.121 17.359 -3.549 1 97.88 198 THR A CA 1
ATOM 1542 C C . THR A 1 198 ? -6.98 18.359 -2.791 1 97.88 198 THR A C 1
ATOM 1544 O O . THR A 1 198 ? -6.48 19.078 -1.915 1 97.88 198 THR A O 1
ATOM 1547 N N . GLN A 1 199 ? -8.195 18.438 -3.195 1 96.69 199 GLN A N 1
ATOM 1548 C CA . GLN A 1 199 ? -9.156 19.328 -2.549 1 96.69 199 GLN A CA 1
ATOM 1549 C C . GLN A 1 199 ? -10.219 18.547 -1.795 1 96.69 199 GLN A C 1
ATOM 1551 O O . GLN A 1 199 ? -10.75 17.547 -2.312 1 96.69 199 GLN A O 1
ATOM 1556 N N . SER A 1 200 ? -10.445 18.953 -0.576 1 96.75 200 SER A N 1
ATOM 1557 C CA . SER A 1 200 ? -11.438 18.312 0.272 1 96.75 200 SER A CA 1
ATOM 1558 C C . SER A 1 200 ? -12.359 19.344 0.922 1 96.75 200 SER A C 1
ATOM 1560 O O . SER A 1 200 ? -11.961 20.5 1.125 1 96.75 200 SER A O 1
ATOM 1562 N N . THR A 1 201 ? -13.531 18.969 1.201 1 96.69 201 THR A N 1
ATOM 1563 C CA . THR A 1 201 ? -14.484 19.719 2.006 1 96.69 201 THR A CA 1
ATOM 1564 C C . THR A 1 201 ? -14.75 19.016 3.332 1 96.69 201 THR A C 1
ATOM 1566 O O . THR A 1 201 ? -15.094 17.828 3.352 1 96.69 201 THR A O 1
ATOM 1569 N N . GLY A 1 202 ? -14.539 19.766 4.406 1 96.44 202 GLY A N 1
ATOM 1570 C CA . GLY A 1 202 ? -14.75 19.188 5.727 1 96.44 202 GLY A CA 1
ATOM 1571 C C . GLY A 1 202 ? -15.703 20 6.582 1 96.44 202 GLY A C 1
ATOM 1572 O O . GLY A 1 202 ? -15.898 21.188 6.348 1 96.44 202 GLY A O 1
ATOM 1573 N N . LEU A 1 203 ? -16.344 19.312 7.492 1 97.38 203 LEU A N 1
ATOM 1574 C CA . LEU A 1 203 ? -17.203 19.938 8.469 1 97.38 203 LEU A CA 1
ATOM 1575 C C . LEU A 1 203 ? -16.75 19.625 9.891 1 97.38 203 LEU A C 1
ATOM 1577 O O . LEU A 1 203 ? -17 18.516 10.391 1 97.38 203 LEU A O 1
ATOM 1581 N N . THR A 1 204 ? -16.156 20.656 10.516 1 96.88 204 THR A N 1
ATOM 1582 C CA . THR A 1 204 ? -15.781 20.547 11.922 1 96.88 204 THR A CA 1
ATOM 1583 C C . THR A 1 204 ? -16.953 20.922 12.82 1 96.88 204 THR A C 1
ATOM 1585 O O . THR A 1 204 ? -17.562 21.969 12.656 1 96.88 204 THR A O 1
ATOM 1588 N N . THR A 1 205 ? -17.25 20.094 13.766 1 97.12 205 THR A N 1
ATOM 1589 C CA . THR A 1 205 ? -18.438 20.297 14.594 1 97.12 205 THR A CA 1
ATOM 1590 C C . THR A 1 205 ? -18.047 20.719 16.016 1 97.12 205 THR A C 1
ATOM 1592 O O . THR A 1 205 ? -18.844 21.297 16.734 1 97.12 205 THR A O 1
ATOM 1595 N N . ASP A 1 206 ? -16.891 20.438 16.438 1 96 206 ASP A N 1
ATOM 1596 C CA . ASP A 1 206 ? -16.375 20.766 17.766 1 96 206 ASP A CA 1
ATOM 1597 C C . ASP A 1 206 ? -14.883 21.062 17.719 1 96 206 ASP A C 1
ATOM 1599 O O . ASP A 1 206 ? -14.148 20.484 16.906 1 96 206 ASP A O 1
ATOM 1603 N N . MET A 1 207 ? -14.484 21.969 18.562 1 95.25 207 MET A N 1
ATOM 1604 C CA . MET A 1 207 ? -13.07 22.312 18.703 1 95.25 207 MET A CA 1
ATOM 1605 C C . MET A 1 207 ? -12.789 22.969 20.047 1 95.25 207 MET A C 1
ATOM 1607 O O . MET A 1 207 ? -13.469 23.922 20.422 1 95.25 207 MET A O 1
ATOM 1611 N N . GLU A 1 208 ? -11.875 22.391 20.719 1 95.25 208 GLU A N 1
ATOM 1612 C CA . GLU A 1 208 ? -11.453 22.953 21.984 1 95.25 208 GLU A CA 1
ATOM 1613 C C . GLU A 1 208 ? -9.945 23.188 22.016 1 95.25 208 GLU A C 1
ATOM 1615 O O . GLU A 1 208 ? -9.164 22.234 21.953 1 95.25 208 GLU A O 1
ATOM 1620 N N . ILE A 1 209 ? -9.547 24.422 22.203 1 95.88 209 ILE A N 1
ATOM 1621 C CA . ILE A 1 209 ? -8.148 24.828 22.141 1 95.88 209 ILE A CA 1
ATOM 1622 C C . ILE A 1 209 ? -7.445 24.453 23.453 1 95.88 209 ILE A C 1
ATOM 1624 O O . ILE A 1 209 ? -8.078 24.406 24.5 1 95.88 209 ILE A O 1
ATOM 1628 N N . GLY A 1 210 ? -6.141 24.219 23.328 1 97.5 210 GLY A N 1
ATOM 1629 C CA . GLY A 1 210 ? -5.34 23.953 24.5 1 97.5 210 GLY A CA 1
ATOM 1630 C C . GLY A 1 210 ? -3.848 23.969 24.234 1 97.5 210 GLY A C 1
ATOM 1631 O O . GLY A 1 210 ? -3.412 24.406 23.156 1 97.5 210 GLY A O 1
ATOM 1632 N N . LYS A 1 211 ? -3.092 23.625 25.312 1 98.44 211 LYS A N 1
ATOM 1633 C CA . LYS A 1 211 ? -1.639 23.547 25.203 1 98.44 211 LYS A CA 1
ATOM 1634 C C . LYS A 1 211 ? -1.196 22.125 24.844 1 98.44 211 LYS A C 1
ATOM 1636 O O . LYS A 1 211 ? -1.92 21.156 25.078 1 98.44 211 LYS A O 1
ATOM 1641 N N . ILE A 1 212 ? -0.068 22.016 24.25 1 98.62 212 ILE A N 1
ATOM 1642 C CA . ILE A 1 212 ? 0.465 20.719 23.891 1 98.62 212 ILE A CA 1
ATOM 1643 C C . ILE A 1 212 ? 1.873 20.562 24.469 1 98.62 212 ILE A C 1
ATOM 1645 O O . ILE A 1 212 ? 2.539 21.547 24.781 1 98.62 212 ILE A O 1
ATOM 1649 N N . ASP A 1 213 ? 2.217 19.344 24.703 1 98.56 213 ASP A N 1
ATOM 1650 C CA . ASP A 1 213 ? 3.57 18.859 24.938 1 98.56 213 ASP A CA 1
ATOM 1651 C C . ASP A 1 213 ? 3.877 17.641 24.062 1 98.56 213 ASP A C 1
ATOM 1653 O O . ASP A 1 213 ? 3.08 16.703 23.984 1 98.56 213 ASP A O 1
ATOM 1657 N N . MET A 1 214 ? 4.996 17.781 23.344 1 97.88 214 MET A N 1
ATOM 1658 C CA . MET A 1 214 ? 5.195 16.688 22.406 1 97.88 214 MET A CA 1
ATOM 1659 C C . MET A 1 214 ? 6.676 16.344 22.281 1 97.88 214 MET A C 1
ATOM 1661 O O . MET A 1 214 ? 7.535 17.219 22.438 1 97.88 214 MET A O 1
ATOM 1665 N N . LYS A 1 215 ? 6.93 15.141 22.062 1 98.38 215 LYS A N 1
ATOM 1666 C CA . LYS A 1 215 ? 8.258 14.578 21.812 1 98.38 215 LYS A CA 1
ATOM 1667 C C . LYS A 1 215 ? 8.273 13.742 20.531 1 98.38 215 LYS A C 1
ATOM 1669 O O . LYS A 1 215 ? 7.395 12.906 20.328 1 98.38 215 LYS A O 1
ATOM 1674 N N . LEU A 1 216 ? 9.203 14.078 19.719 1 98.69 216 LEU A N 1
ATOM 1675 C CA . LEU A 1 216 ? 9.461 13.289 18.516 1 98.69 216 LEU A CA 1
ATOM 1676 C C . LEU A 1 216 ? 10.766 12.508 18.641 1 98.69 216 LEU A C 1
ATOM 1678 O O . LEU A 1 216 ? 11.766 13.039 19.125 1 98.69 216 LEU A O 1
ATOM 1682 N N . THR A 1 217 ? 10.75 11.297 18.281 1 98.62 217 THR A N 1
ATOM 1683 C CA . THR A 1 217 ? 11.914 10.422 18.281 1 98.62 217 THR A CA 1
ATOM 1684 C C . THR A 1 217 ? 12.125 9.805 16.906 1 98.62 217 THR A C 1
ATOM 1686 O O . THR A 1 217 ? 11.188 9.297 16.297 1 98.62 217 THR A O 1
ATOM 1689 N N . SER A 1 218 ? 13.375 9.836 16.438 1 98.25 218 SER A N 1
ATOM 1690 C CA . SER A 1 218 ? 13.688 9.258 15.133 1 98.25 218 SER A CA 1
ATOM 1691 C C . SER A 1 218 ? 14.062 7.785 15.258 1 98.25 218 SER A C 1
ATOM 1693 O O . SER A 1 218 ? 14.633 7.367 16.266 1 98.25 218 SER A O 1
ATOM 1695 N N . SER A 1 219 ? 13.68 7.02 14.352 1 97.62 219 SER A N 1
ATOM 1696 C CA . SER A 1 219 ? 14.219 5.695 14.047 1 97.62 219 SER A CA 1
ATOM 1697 C C . SER A 1 219 ? 14.883 5.672 12.68 1 97.62 219 SER A C 1
ATOM 1699 O O . SER A 1 219 ? 14.922 6.688 11.984 1 97.62 219 SER A O 1
ATOM 1701 N N . GLU A 1 220 ? 15.406 4.551 12.289 1 94.81 220 GLU A N 1
ATOM 1702 C CA . GLU A 1 220 ? 16.016 4.422 10.969 1 94.81 220 GLU A CA 1
ATOM 1703 C C . GLU A 1 220 ? 14.992 4.664 9.859 1 94.81 220 GLU A C 1
ATOM 1705 O O . GLU A 1 220 ? 15.32 5.23 8.82 1 94.81 220 GLU A O 1
ATOM 1710 N N . ASP A 1 221 ? 13.773 4.289 10.094 1 97.19 221 ASP A N 1
ATOM 1711 C CA . ASP A 1 221 ? 12.742 4.344 9.062 1 97.19 221 ASP A CA 1
ATOM 1712 C C . ASP A 1 221 ? 11.953 5.645 9.148 1 97.19 221 ASP A C 1
ATOM 1714 O O . ASP A 1 221 ? 11.258 6.016 8.195 1 97.19 221 ASP A O 1
ATOM 1718 N N . ASP A 1 222 ? 12.039 6.312 10.273 1 98.31 222 ASP A N 1
ATOM 1719 C CA . ASP A 1 222 ? 11.195 7.473 10.547 1 98.31 222 ASP A CA 1
ATOM 1720 C C . ASP A 1 222 ? 12 8.609 11.172 1 98.31 222 ASP A C 1
ATOM 1722 O O . ASP A 1 222 ? 12.133 8.688 12.391 1 98.31 222 ASP A O 1
ATOM 1726 N N . PRO A 1 223 ? 12.484 9.508 1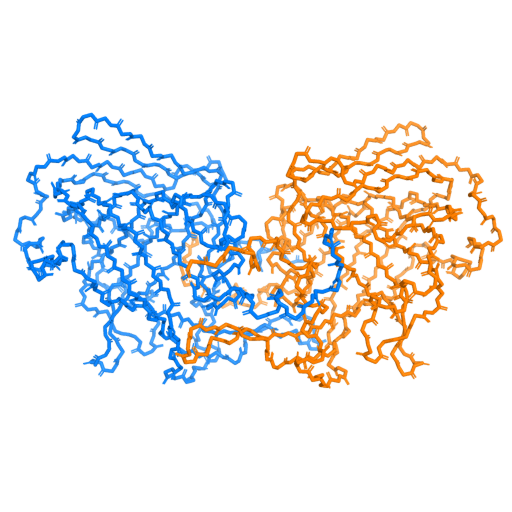0.375 1 98.31 223 PRO A N 1
ATOM 1727 C CA . PRO A 1 223 ? 13.312 10.586 10.922 1 98.31 223 PRO A CA 1
ATOM 1728 C C . PRO A 1 223 ? 12.492 11.766 11.414 1 98.31 223 PRO A C 1
ATOM 1730 O O . PRO A 1 223 ? 12.781 12.914 11.07 1 98.31 223 PRO A O 1
ATOM 1733 N N . LEU A 1 224 ? 11.633 11.594 12.297 1 98.5 224 LEU A N 1
ATOM 1734 C CA . LEU A 1 224 ? 10.672 12.602 12.719 1 98.5 224 LEU A CA 1
ATOM 1735 C C . LEU A 1 224 ? 11.359 13.727 13.477 1 98.5 224 LEU A C 1
ATOM 1737 O O . LEU A 1 224 ? 10.938 14.883 13.406 1 98.5 224 LEU A O 1
ATOM 1741 N N . ALA A 1 225 ? 12.422 13.414 14.188 1 97.88 225 ALA A N 1
ATOM 1742 C CA . ALA A 1 225 ? 13.102 14.43 14.984 1 97.88 225 ALA A CA 1
ATOM 1743 C C . ALA A 1 225 ? 13.828 15.438 14.094 1 97.88 225 ALA A C 1
ATOM 1745 O O . ALA A 1 225 ? 14.289 16.484 14.57 1 97.88 225 ALA A O 1
ATOM 1746 N N . GLU A 1 226 ? 13.969 15.078 12.828 1 98.12 226 GLU A N 1
ATOM 1747 C CA . GLU A 1 226 ? 14.453 16.062 11.867 1 98.12 226 GLU A CA 1
ATOM 1748 C C . GLU A 1 226 ? 13.539 17.281 11.82 1 98.12 226 GLU A C 1
ATOM 1750 O O . GLU A 1 226 ? 13.984 18.391 11.484 1 98.12 226 GLU A O 1
ATOM 1755 N N . LEU A 1 227 ? 12.266 17.078 12.086 1 98.44 227 LEU A N 1
ATOM 1756 C CA . LEU A 1 227 ? 11.297 18.156 12.273 1 98.44 227 LEU A CA 1
ATOM 1757 C C . LEU A 1 227 ? 11.266 18.609 13.734 1 98.44 227 LEU A C 1
ATOM 1759 O O . LEU A 1 227 ? 10.234 18.5 14.398 1 98.44 227 LEU A O 1
ATOM 1763 N N . GLU A 1 228 ? 12.258 19.234 14.109 1 98 228 GLU A N 1
ATOM 1764 C CA . GLU A 1 228 ? 12.531 19.5 15.523 1 98 228 GLU A CA 1
ATOM 1765 C C . GLU A 1 228 ? 11.445 20.375 16.141 1 98 228 GLU A C 1
ATOM 1767 O O . GLU A 1 228 ? 11 21.359 15.516 1 98 228 GLU A O 1
ATOM 1772 N N . VAL A 1 229 ? 11.031 20.031 17.344 1 98.5 229 VAL A N 1
ATOM 1773 C CA . VAL A 1 229 ? 10.109 20.859 18.109 1 98.5 229 VAL A CA 1
ATOM 1774 C C . VAL A 1 229 ? 10.883 21.953 18.844 1 98.5 229 VAL A C 1
ATOM 1776 O O . VAL A 1 229 ? 11.359 21.734 19.953 1 98.5 229 VAL A O 1
ATOM 1779 N N . LEU A 1 230 ? 10.914 23.109 18.266 1 98.38 230 LEU A N 1
ATOM 1780 C CA . LEU A 1 230 ? 11.625 24.203 18.922 1 98.38 230 LEU A CA 1
ATOM 1781 C C . LEU A 1 230 ? 10.742 24.891 19.953 1 98.38 230 LEU A C 1
ATOM 1783 O O . LEU A 1 230 ? 11.203 25.234 21.031 1 98.38 230 LEU A O 1
ATOM 1787 N N . LYS A 1 231 ? 9.469 25.156 19.594 1 97.88 231 LYS A N 1
ATOM 1788 C CA . LYS A 1 231 ? 8.5 25.797 20.484 1 97.88 231 LYS A CA 1
ATOM 1789 C C . LYS A 1 231 ? 7.082 25.328 20.188 1 97.88 231 LYS A C 1
ATOM 1791 O O . LYS A 1 231 ? 6.531 25.625 19.125 1 97.88 231 LYS A O 1
ATOM 1796 N N . PRO A 1 232 ? 6.504 24.625 21.172 1 98.31 232 PRO A N 1
ATOM 1797 C CA . PRO A 1 232 ? 5.082 24.328 20.984 1 98.31 232 PRO A CA 1
ATOM 1798 C C . PRO A 1 232 ? 4.234 25.594 20.828 1 98.31 232 PRO A C 1
ATOM 1800 O O . PRO A 1 232 ? 4.469 26.578 21.531 1 98.31 232 PRO A O 1
ATOM 1803 N N . VAL A 1 233 ? 3.293 25.594 19.891 1 97.69 233 VAL A N 1
ATOM 1804 C CA . VAL A 1 233 ? 2.348 26.703 19.703 1 97.69 233 VAL A CA 1
ATOM 1805 C C . VAL A 1 233 ? 1.043 26.391 20.422 1 97.69 233 VAL A C 1
ATOM 1807 O O . VAL A 1 233 ? 0.514 27.234 21.156 1 97.69 233 VAL A O 1
ATOM 1810 N N . GLY A 1 234 ? 0.516 25.203 20.203 1 97.38 234 GLY A N 1
ATOM 1811 C CA . GLY A 1 234 ? -0.729 24.734 20.781 1 97.38 234 GLY A CA 1
ATOM 1812 C C . GLY A 1 234 ? -1.418 23.672 19.953 1 97.38 234 GLY A C 1
ATOM 1813 O O . GLY A 1 234 ? -0.856 23.188 18.969 1 97.38 234 GLY A O 1
ATOM 1814 N N . GLY A 1 235 ? -2.584 23.281 20.422 1 96.31 235 GLY A N 1
ATOM 1815 C CA . GLY A 1 235 ? -3.416 22.312 19.734 1 96.31 235 GLY A CA 1
ATOM 1816 C C . GLY A 1 235 ? -4.887 22.438 20.078 1 96.31 235 GLY A C 1
ATOM 1817 O O . GLY A 1 235 ? -5.289 23.359 20.797 1 96.31 235 GLY A O 1
ATOM 1818 N N . ALA A 1 236 ? -5.633 21.594 19.484 1 96.12 236 ALA A N 1
ATOM 1819 C CA . ALA A 1 236 ? -7.066 21.547 19.75 1 96.12 236 ALA A CA 1
ATOM 1820 C C . ALA A 1 236 ? -7.594 20.109 19.625 1 96.12 236 ALA A C 1
ATOM 1822 O O . ALA A 1 236 ? -7.199 19.375 18.719 1 96.12 236 ALA A O 1
ATOM 1823 N N . HIS A 1 237 ? -8.359 19.719 20.594 1 97.12 237 HIS A N 1
ATOM 1824 C CA . HIS A 1 237 ? -9.234 18.578 20.359 1 97.12 237 HIS A CA 1
ATOM 1825 C C . HIS A 1 237 ? -10.367 18.953 19.406 1 97.12 237 HIS A C 1
ATOM 1827 O O . HIS A 1 237 ? -11.016 19.984 19.578 1 97.12 237 HIS A O 1
ATOM 1833 N N . TYR A 1 238 ? -10.578 18.156 18.406 1 96.25 238 TYR A N 1
ATOM 1834 C CA . TYR A 1 238 ? -11.586 18.484 17.406 1 96.25 238 TYR A CA 1
ATOM 1835 C C . TYR A 1 238 ? -12.406 17.266 17.016 1 96.25 238 TYR A C 1
ATOM 1837 O O . TYR A 1 238 ? -11.969 16.125 17.234 1 96.25 238 TYR A O 1
ATOM 1845 N N . LYS A 1 239 ? -13.578 17.547 16.578 1 97.69 239 LYS A N 1
ATOM 1846 C CA . LYS A 1 239 ? -14.438 16.562 15.906 1 97.69 239 LYS A CA 1
ATOM 1847 C C . LYS A 1 239 ? -14.859 17.047 14.523 1 97.69 239 LYS A C 1
ATOM 1849 O O . LYS A 1 239 ? -15.195 18.219 14.352 1 97.69 239 LYS A O 1
ATOM 1854 N N . MET A 1 240 ? -14.727 16.25 13.586 1 97.75 240 MET A N 1
ATOM 1855 C CA . MET A 1 240 ? -15.172 16.516 12.227 1 97.75 240 MET A CA 1
ATOM 1856 C C . MET A 1 240 ? -16.188 15.484 11.758 1 97.75 240 MET A C 1
ATOM 1858 O O . MET A 1 240 ? -15.93 14.281 11.859 1 97.75 240 MET A O 1
ATOM 1862 N N . ASP A 1 241 ? -17.281 15.953 11.289 1 98.06 241 ASP A N 1
ATOM 1863 C CA . ASP A 1 241 ? -18.312 15.055 10.797 1 98.06 241 ASP A CA 1
ATOM 1864 C C . ASP A 1 241 ? -17.875 14.328 9.531 1 98.06 241 ASP A C 1
ATOM 1866 O O . ASP A 1 241 ? -18.078 13.117 9.391 1 98.06 241 ASP A O 1
ATOM 1870 N N . TYR A 1 242 ? -17.266 15.102 8.68 1 97.5 242 TYR A N 1
ATOM 1871 C CA . TYR A 1 242 ? -16.781 14.5 7.449 1 97.5 242 TYR A CA 1
ATOM 1872 C C . TYR A 1 242 ? -15.656 15.344 6.84 1 97.5 242 TYR A C 1
ATOM 1874 O O . TYR A 1 242 ? -15.508 16.516 7.18 1 97.5 242 TYR A O 1
ATOM 1882 N N . SER A 1 243 ? -14.914 14.82 6.051 1 97.5 243 SER A N 1
ATOM 1883 C CA . SER A 1 243 ? -13.953 15.398 5.121 1 97.5 243 SER A CA 1
ATOM 1884 C C . SER A 1 243 ? -13.922 14.625 3.807 1 97.5 243 SER A C 1
ATOM 1886 O O . SER A 1 243 ? -13.312 13.555 3.723 1 97.5 243 SER A O 1
ATOM 1888 N N . VAL A 1 244 ? -14.523 15.133 2.797 1 97.12 244 VAL A N 1
ATOM 1889 C CA . VAL A 1 244 ? -14.672 14.438 1.525 1 97.12 244 VAL A CA 1
ATOM 1890 C C . VAL A 1 244 ? -13.656 14.977 0.519 1 97.12 244 VAL A C 1
ATOM 1892 O O . VAL A 1 244 ? -13.586 16.188 0.287 1 97.12 244 VAL A O 1
ATOM 1895 N N . MET A 1 245 ? -12.812 14.117 -0.016 1 96.19 245 MET A N 1
ATOM 1896 C CA . MET A 1 245 ? -11.922 14.477 -1.117 1 96.19 245 MET A CA 1
ATOM 1897 C C . MET A 1 245 ? -12.672 14.453 -2.447 1 96.19 245 MET A C 1
ATOM 1899 O O . MET A 1 245 ? -13.125 13.398 -2.891 1 96.19 245 MET A O 1
ATOM 1903 N N . HIS A 1 246 ? -12.68 15.617 -3.17 1 96 246 HIS A N 1
ATOM 1904 C CA . HIS A 1 246 ? -13.633 15.656 -4.273 1 96 246 HIS A CA 1
ATOM 1905 C C . HIS A 1 246 ? -12.961 16.109 -5.566 1 96 246 HIS A C 1
ATOM 1907 O O . HIS A 1 246 ? -13.531 15.969 -6.652 1 96 246 HIS A O 1
ATOM 1913 N N . LYS A 1 247 ? -11.758 16.516 -5.422 1 96.19 247 LYS A N 1
ATOM 1914 C CA . LYS A 1 247 ? -11.086 16.984 -6.633 1 96.19 247 LYS A CA 1
ATOM 1915 C C . LYS A 1 247 ? -9.57 16.906 -6.48 1 96.19 247 LYS A C 1
ATOM 1917 O O . LYS A 1 247 ? -9.031 17.156 -5.398 1 96.19 247 LYS A O 1
ATOM 1922 N N . THR A 1 248 ? -8.891 16.516 -7.516 1 97.44 248 THR A N 1
ATOM 1923 C CA . THR A 1 248 ? -7.434 16.562 -7.609 1 97.44 248 THR A CA 1
ATOM 1924 C C . THR A 1 248 ? -6.996 17.391 -8.812 1 97.44 248 THR A C 1
ATOM 1926 O O . THR A 1 248 ? -7.418 17.141 -9.938 1 97.44 248 THR A O 1
ATOM 1929 N N . LEU A 1 249 ? -6.227 18.406 -8.508 1 96.94 249 LEU A N 1
ATOM 1930 C CA . LEU A 1 249 ? -5.688 19.266 -9.547 1 96.94 249 LEU A CA 1
ATOM 1931 C C . LEU A 1 249 ? -4.277 18.844 -9.938 1 96.94 249 LEU A C 1
ATOM 1933 O O . LEU A 1 249 ? -3.449 18.562 -9.062 1 96.94 249 LEU A O 1
ATOM 1937 N N . LYS A 1 250 ? -4.012 18.781 -11.195 1 97.12 250 LYS A N 1
ATOM 1938 C CA . LYS A 1 250 ? -2.645 18.672 -11.703 1 97.12 250 LYS A CA 1
ATOM 1939 C C . LYS A 1 250 ? -2.016 20.047 -11.906 1 97.12 250 LYS A C 1
ATOM 1941 O O . LYS A 1 250 ? -2.492 20.844 -12.719 1 97.12 250 LYS A O 1
ATOM 1946 N N . LEU A 1 251 ? -0.978 20.297 -11.195 1 98.31 251 LEU A N 1
ATOM 1947 C CA . LEU A 1 251 ? -0.491 21.672 -11.133 1 98.31 251 LEU A CA 1
ATOM 1948 C C . LEU A 1 251 ? 0.743 21.859 -12.008 1 98.31 251 LEU A C 1
ATOM 1950 O O . LEU A 1 251 ? 0.889 22.891 -12.672 1 98.31 251 LEU A O 1
ATOM 1954 N N . ASP A 1 252 ? 1.634 20.938 -11.969 1 98 252 ASP A N 1
ATOM 1955 C CA . ASP A 1 252 ? 2.914 21.125 -12.648 1 98 252 ASP A CA 1
ATOM 1956 C C . ASP A 1 252 ? 3.6 19.781 -12.883 1 98 252 ASP A C 1
ATOM 1958 O O . ASP A 1 252 ? 3.424 18.844 -12.102 1 98 252 ASP A O 1
ATOM 1962 N N . SER A 1 253 ? 4.336 19.719 -14.031 1 98.5 253 SER A N 1
ATOM 1963 C CA . SER A 1 253 ? 5.266 18.609 -14.227 1 98.5 253 SER A CA 1
ATOM 1964 C C . SER A 1 253 ? 6.598 18.875 -13.539 1 98.5 253 SER A C 1
ATOM 1966 O O . SER A 1 253 ? 7.117 19.984 -13.586 1 98.5 253 SER A O 1
ATOM 1968 N N . LEU A 1 254 ? 7.09 17.891 -12.852 1 98.75 254 LEU A N 1
ATOM 1969 C CA . LEU A 1 254 ? 8.344 18.031 -12.125 1 98.75 254 LEU A CA 1
ATOM 1970 C C . LEU A 1 254 ? 9.43 17.156 -12.742 1 98.75 254 LEU A C 1
ATOM 1972 O O . LEU A 1 254 ? 9.141 16.109 -13.305 1 98.75 254 LEU A O 1
ATOM 1976 N N . ASN A 1 255 ? 10.68 17.641 -12.625 1 98.44 255 ASN A N 1
ATOM 1977 C CA . ASN A 1 255 ? 11.82 16.828 -13.031 1 98.44 255 ASN A CA 1
ATOM 1978 C C . ASN A 1 255 ? 12.023 15.641 -12.094 1 98.44 255 ASN A C 1
ATOM 1980 O O . ASN A 1 255 ? 12.344 15.82 -10.922 1 98.44 255 ASN A O 1
ATOM 1984 N N . PRO A 1 256 ? 11.938 14.43 -12.633 1 98.31 256 PRO A N 1
ATOM 1985 C CA . PRO A 1 256 ? 12.016 13.258 -11.766 1 98.31 256 PRO A CA 1
ATOM 1986 C C . PRO A 1 256 ? 13.336 13.172 -11.008 1 98.31 256 PRO A C 1
ATOM 1988 O O . PRO A 1 256 ? 13.359 12.758 -9.844 1 98.31 256 PRO A O 1
ATOM 1991 N N . GLU A 1 257 ? 14.422 13.531 -11.594 1 97.31 257 GLU A N 1
ATOM 1992 C CA . GLU A 1 257 ? 15.719 13.461 -10.938 1 97.31 257 GLU A CA 1
ATOM 1993 C C . GLU A 1 257 ? 15.805 14.438 -9.773 1 97.31 257 GLU A C 1
ATOM 1995 O O . GLU A 1 257 ? 16.391 14.125 -8.734 1 97.31 257 GLU A O 1
ATOM 2000 N N . GLU A 1 258 ? 15.219 15.594 -9.945 1 98 258 GLU A N 1
ATOM 2001 C CA . GLU A 1 258 ? 15.273 16.625 -8.914 1 98 258 GLU A CA 1
ATOM 2002 C C . GLU A 1 258 ? 14.32 16.312 -7.766 1 98 258 GLU A C 1
ATOM 2004 O O . GLU A 1 258 ? 14.586 16.672 -6.617 1 98 258 GLU A O 1
ATOM 2009 N N . ILE A 1 259 ? 13.211 15.664 -8.078 1 98.62 259 ILE A N 1
ATOM 2010 C CA . ILE A 1 259 ? 12.164 15.5 -7.074 1 98.62 259 ILE A CA 1
ATOM 2011 C C . ILE A 1 259 ? 12.352 14.172 -6.344 1 98.62 259 ILE A C 1
ATOM 2013 O O . ILE A 1 259 ? 11.82 13.984 -5.246 1 98.62 259 ILE A O 1
ATOM 2017 N N . ALA A 1 260 ? 13.133 13.188 -6.863 1 98.5 260 ALA A N 1
ATOM 2018 C CA . ALA A 1 260 ? 13.281 11.82 -6.363 1 98.5 260 ALA A CA 1
ATOM 2019 C C . ALA A 1 260 ? 13.695 11.812 -4.895 1 98.5 260 ALA A C 1
ATOM 2021 O O . ALA A 1 260 ? 13.172 11.031 -4.102 1 98.5 260 ALA A O 1
ATOM 2022 N N . PRO A 1 261 ? 14.586 12.711 -4.488 1 98.44 261 PRO A N 1
ATOM 2023 C CA . PRO A 1 261 ? 15.008 12.68 -3.086 1 98.44 261 PRO A CA 1
ATOM 2024 C C . PRO A 1 261 ? 13.852 12.852 -2.111 1 98.44 261 PRO A C 1
ATOM 2026 O O . PRO A 1 261 ? 13.914 12.375 -0.977 1 98.44 261 PRO A O 1
ATOM 2029 N N . TYR A 1 262 ? 12.773 13.508 -2.496 1 98.75 262 TYR A N 1
ATOM 2030 C CA . TYR A 1 262 ? 11.672 13.859 -1.608 1 98.75 262 TYR A CA 1
ATOM 2031 C C . TYR A 1 262 ? 10.602 12.781 -1.619 1 98.75 262 TYR A C 1
ATOM 2033 O O . TYR A 1 262 ? 9.602 12.883 -0.897 1 98.75 262 TYR A O 1
ATOM 2041 N N . LEU A 1 263 ? 10.812 11.688 -2.449 1 98.62 263 LEU A N 1
ATOM 2042 C CA . LEU A 1 263 ? 9.758 10.711 -2.688 1 98.62 263 LEU A CA 1
ATOM 2043 C C . LEU A 1 263 ? 10.055 9.406 -1.953 1 98.62 263 LEU A C 1
ATOM 2045 O O . LEU A 1 263 ? 9.312 8.43 -2.094 1 98.62 263 LEU A O 1
ATOM 2049 N N . ILE A 1 264 ? 11.109 9.328 -1.177 1 98.38 264 ILE A N 1
ATOM 2050 C CA . ILE A 1 264 ? 11.531 8.023 -0.674 1 98.38 264 ILE A CA 1
ATOM 2051 C C . ILE A 1 264 ? 11.195 7.91 0.812 1 98.38 264 ILE A C 1
ATOM 2053 O O . ILE A 1 264 ? 10.266 7.195 1.192 1 98.38 264 ILE A O 1
ATOM 2057 N N . THR A 1 265 ? 11.648 8.703 1.676 1 98.44 265 THR A N 1
ATOM 2058 C CA . THR A 1 265 ? 11.648 8.469 3.115 1 98.44 265 THR A CA 1
ATOM 2059 C C . THR A 1 265 ? 10.234 8.531 3.674 1 98.44 265 THR A C 1
ATOM 2061 O O . THR A 1 265 ? 9.867 7.742 4.551 1 98.44 265 THR A O 1
ATOM 2064 N N . GLY A 1 266 ? 9.422 9.438 3.209 1 98.5 266 GLY A N 1
ATOM 2065 C CA . GLY A 1 266 ? 8.055 9.523 3.688 1 98.5 266 GLY A CA 1
ATOM 2066 C C . GLY A 1 266 ? 7.191 8.352 3.24 1 98.5 266 GLY A C 1
ATOM 2067 O O . GLY A 1 266 ? 6.238 7.98 3.926 1 98.5 266 GLY A O 1
ATOM 2068 N N . HIS A 1 267 ? 7.609 7.723 2.096 1 98.75 267 HIS A N 1
ATOM 2069 C CA . HIS A 1 267 ? 6.789 6.695 1.47 1 98.75 267 HIS A CA 1
ATOM 2070 C C . HIS A 1 267 ? 7.309 5.297 1.795 1 98.75 267 HIS A C 1
ATOM 2072 O O . HIS A 1 267 ? 6.543 4.336 1.823 1 98.75 267 HIS A O 1
ATOM 2078 N N . TYR A 1 268 ? 8.594 5.168 1.995 1 98.44 268 TYR A N 1
ATOM 2079 C CA . TYR A 1 268 ? 9.219 3.852 2.025 1 98.44 268 TYR A CA 1
ATOM 2080 C C . TYR A 1 268 ? 10.172 3.727 3.209 1 98.44 268 TYR A C 1
ATOM 2082 O O . TYR A 1 268 ? 10.719 4.727 3.68 1 98.44 268 TYR A O 1
ATOM 2090 N N . ASP A 1 269 ? 10.383 2.49 3.648 1 97.69 269 ASP A N 1
ATOM 2091 C CA . ASP A 1 269 ? 11.336 2.209 4.719 1 97.69 269 ASP A CA 1
ATOM 2092 C C . ASP A 1 269 ? 12.742 1.998 4.164 1 97.69 269 ASP A C 1
ATOM 2094 O O . ASP A 1 269 ? 12.922 1.851 2.953 1 97.69 269 ASP A O 1
ATOM 2098 N N . ARG A 1 270 ? 13.672 1.941 5.031 1 96.5 270 ARG A N 1
ATOM 2099 C CA . ARG A 1 270 ? 15.094 1.934 4.676 1 96.5 270 ARG A CA 1
ATOM 2100 C C . ARG A 1 270 ? 15.461 0.661 3.922 1 96.5 270 ARG A C 1
ATOM 2102 O O . ARG A 1 270 ? 16.406 0.655 3.129 1 96.5 270 ARG A O 1
ATOM 2109 N N . THR A 1 271 ? 14.711 -0.39 4.094 1 96.25 271 THR A N 1
ATOM 2110 C CA . THR A 1 271 ? 14.984 -1.637 3.387 1 96.25 271 THR A CA 1
ATOM 2111 C C . THR A 1 271 ? 14.906 -1.43 1.878 1 96.25 271 THR A C 1
ATOM 2113 O O . THR A 1 271 ? 15.508 -2.184 1.111 1 96.25 271 THR A O 1
ATOM 2116 N N . PHE A 1 272 ? 14.25 -0.398 1.426 1 97.12 272 PHE A N 1
ATOM 2117 C CA . PHE A 1 272 ? 14.086 -0.125 0.002 1 97.12 272 PHE A CA 1
ATOM 2118 C C . PHE A 1 272 ? 15.375 0.437 -0.59 1 97.12 272 PHE A C 1
ATOM 2120 O O . PHE A 1 272 ? 15.539 0.478 -1.812 1 97.12 272 PHE A O 1
ATOM 2127 N N . VAL A 1 273 ? 16.266 0.889 0.281 1 96.25 273 VAL A N 1
ATOM 2128 C CA . VAL A 1 273 ? 17.375 1.671 -0.271 1 96.25 273 VAL A CA 1
ATOM 2129 C C . VAL A 1 273 ? 18.703 1.144 0.267 1 96.25 273 VAL A C 1
ATOM 2131 O O . VAL A 1 273 ? 19.766 1.61 -0.134 1 96.25 273 VAL A O 1
ATOM 2134 N N . THR A 1 274 ? 18.719 0.236 1.215 1 88.75 274 THR A N 1
ATOM 2135 C CA . THR A 1 274 ? 19.969 -0.133 1.867 1 88.75 274 THR A CA 1
ATOM 2136 C C . THR A 1 274 ? 20.406 -1.541 1.461 1 88.75 274 THR A C 1
ATOM 2138 O O . THR A 1 274 ? 21.594 -1.853 1.439 1 88.75 274 THR A O 1
ATOM 2141 N N . LYS A 1 275 ? 19.531 -2.465 1.317 1 70.94 275 LYS A N 1
ATOM 2142 C CA . LYS A 1 275 ? 19.938 -3.84 1.036 1 70.94 275 LYS A CA 1
ATOM 2143 C C . LYS A 1 275 ? 20.219 -4.035 -0.45 1 70.94 275 LYS A C 1
ATOM 2145 O O . LYS A 1 275 ? 19.406 -3.682 -1.299 1 70.94 275 LYS A O 1
ATOM 2150 N N . GLN A 1 276 ? 21.656 -4.141 -0.787 1 66.75 276 GLN A N 1
ATOM 2151 C CA . GLN A 1 276 ? 22 -4.398 -2.184 1 66.75 276 GLN A CA 1
ATOM 2152 C C . GLN A 1 276 ? 22.594 -5.789 -2.354 1 66.75 276 GLN A C 1
ATOM 2154 O O . GLN A 1 276 ? 23.297 -6.285 -1.469 1 66.75 276 GLN A O 1
ATOM 2159 N N . ASP A 1 277 ? 21.797 -6.695 -2.861 1 58.16 277 ASP A N 1
ATOM 2160 C CA . ASP A 1 277 ? 22.438 -7.965 -3.186 1 58.16 277 ASP A CA 1
ATOM 2161 C C . ASP A 1 277 ? 23.266 -7.848 -4.465 1 58.16 277 ASP A C 1
ATOM 2163 O O . ASP A 1 277 ? 22.953 -7.027 -5.336 1 58.16 277 ASP A O 1
ATOM 2167 N N . MET B 1 1 ? 22.141 9.18 10.109 1 79.44 1 MET B N 1
ATOM 2168 C CA . MET B 1 1 ? 20.703 9.148 10.414 1 79.44 1 MET B CA 1
ATOM 2169 C C . MET B 1 1 ? 19.875 9.477 9.172 1 79.44 1 MET B C 1
ATOM 2171 O O . MET B 1 1 ? 20.312 10.25 8.32 1 79.44 1 MET B O 1
ATOM 2175 N N . SER B 1 2 ? 18.703 8.75 9.07 1 90.5 2 SER B N 1
ATOM 2176 C CA . SER B 1 2 ? 17.859 8.969 7.898 1 90.5 2 SER B CA 1
ATOM 2177 C C . SER B 1 2 ? 17.281 10.383 7.898 1 90.5 2 SER B C 1
ATOM 2179 O O . SER B 1 2 ? 17.203 11.023 8.945 1 90.5 2 SER B O 1
ATOM 2181 N N . SER B 1 3 ? 17.141 10.945 6.738 1 97.25 3 SER B N 1
ATOM 2182 C CA . SER B 1 3 ? 16.5 12.227 6.492 1 97.25 3 SER B CA 1
ATOM 2183 C C . SER B 1 3 ? 15.273 12.07 5.609 1 97.25 3 SER B C 1
ATOM 2185 O O . SER B 1 3 ? 15.148 11.094 4.875 1 97.25 3 SER B O 1
ATOM 2187 N N . PHE B 1 4 ? 14.336 13.008 5.73 1 98.44 4 PHE B N 1
ATOM 2188 C CA . PHE B 1 4 ? 13.188 13.023 4.824 1 98.44 4 PHE B CA 1
ATOM 2189 C C . PHE B 1 4 ? 13.641 13.266 3.389 1 98.44 4 PHE B C 1
ATOM 2191 O O . PHE B 1 4 ? 12.891 13.008 2.445 1 98.44 4 PHE B O 1
ATOM 2198 N N . VAL B 1 5 ? 14.812 13.797 3.225 1 98.44 5 VAL B N 1
ATOM 2199 C CA . VAL B 1 5 ? 15.406 13.961 1.903 1 98.44 5 VAL B CA 1
ATOM 2200 C C . VAL B 1 5 ? 16.5 12.906 1.691 1 98.44 5 VAL B C 1
ATOM 2202 O O . VAL B 1 5 ? 17.516 12.914 2.379 1 98.44 5 VAL B O 1
ATOM 2205 N N . ALA B 1 6 ? 16.281 12.062 0.78 1 97.88 6 ALA B N 1
ATOM 2206 C CA . ALA B 1 6 ? 17.203 10.969 0.506 1 97.88 6 ALA B CA 1
ATOM 2207 C C . ALA B 1 6 ? 18.438 11.469 -0.231 1 97.88 6 ALA B C 1
ATOM 2209 O O . ALA B 1 6 ? 18.359 12.438 -0.991 1 97.88 6 ALA B O 1
ATOM 2210 N N . ASN B 1 7 ? 19.562 10.82 -0.056 1 96.69 7 ASN B N 1
ATOM 2211 C CA . ASN B 1 7 ? 20.781 11.188 -0.762 1 96.69 7 ASN B CA 1
ATOM 2212 C C . ASN B 1 7 ? 20.938 10.391 -2.053 1 96.69 7 ASN B C 1
ATOM 2214 O O . ASN B 1 7 ? 20.109 9.539 -2.369 1 96.69 7 ASN B O 1
ATOM 2218 N N . GLU B 1 8 ? 22 10.609 -2.748 1 95.62 8 GLU B N 1
ATOM 2219 C CA . GLU B 1 8 ? 22.219 10.039 -4.074 1 95.62 8 GLU B CA 1
ATOM 2220 C C . GLU B 1 8 ? 22.344 8.516 -4.008 1 95.62 8 GLU B C 1
ATOM 2222 O O . GLU B 1 8 ? 21.844 7.809 -4.883 1 95.62 8 GLU B O 1
ATOM 2227 N N . GLU B 1 9 ? 23.031 8.07 -3.072 1 95.25 9 GLU B N 1
ATOM 2228 C CA . GLU B 1 9 ? 23.203 6.625 -2.92 1 95.25 9 GLU B CA 1
ATOM 2229 C C . GLU B 1 9 ? 21.875 5.93 -2.674 1 95.25 9 GLU B C 1
ATOM 2231 O O . GLU B 1 9 ? 21.609 4.871 -3.246 1 95.25 9 GLU B O 1
ATOM 2236 N N . GLU B 1 10 ? 21.078 6.5 -1.812 1 96 10 GLU B N 1
ATOM 2237 C CA . GLU B 1 10 ? 19.75 5.949 -1.522 1 96 10 GLU B CA 1
ATOM 2238 C C . GLU B 1 10 ? 18.875 5.922 -2.773 1 96 10 GLU B C 1
ATOM 2240 O O . GLU B 1 10 ? 18.172 4.945 -3.02 1 96 10 GLU B O 1
ATOM 2245 N N . ILE B 1 11 ? 18.984 6.945 -3.557 1 96.19 11 ILE B N 1
ATOM 2246 C CA . ILE B 1 11 ? 18.203 7.016 -4.793 1 96.19 11 ILE B CA 1
ATOM 2247 C C . ILE B 1 11 ? 18.672 5.922 -5.75 1 96.19 11 ILE B C 1
ATOM 2249 O O . ILE B 1 11 ? 17.844 5.238 -6.371 1 96.19 11 ILE B O 1
ATOM 2253 N N . ARG B 1 12 ? 19.938 5.719 -5.859 1 93.81 12 ARG B N 1
ATOM 2254 C CA . ARG B 1 12 ? 20.5 4.715 -6.754 1 93.81 12 ARG B CA 1
ATOM 2255 C C . ARG B 1 12 ? 20.078 3.311 -6.332 1 93.81 12 ARG B C 1
ATOM 2257 O O . ARG B 1 12 ? 19.875 2.438 -7.176 1 93.81 12 ARG B O 1
ATOM 2264 N N . ASN B 1 13 ? 19.938 3.125 -5.074 1 95.12 13 ASN B N 1
ATOM 2265 C CA . ASN B 1 13 ? 19.656 1.796 -4.543 1 95.12 13 ASN B CA 1
ATOM 2266 C C . ASN B 1 13 ? 18.156 1.529 -4.449 1 95.12 13 ASN B C 1
ATOM 2268 O O . ASN B 1 13 ? 17.734 0.402 -4.184 1 95.12 13 ASN B O 1
ATOM 2272 N N . PHE B 1 14 ? 17.375 2.547 -4.707 1 97.19 14 PHE B N 1
ATOM 2273 C CA . PHE B 1 14 ? 15.93 2.438 -4.512 1 97.19 14 PHE B CA 1
ATOM 2274 C C . PHE B 1 14 ? 15.359 1.288 -5.332 1 97.19 14 PHE B C 1
ATOM 2276 O O . PHE B 1 14 ? 15.398 1.315 -6.566 1 97.19 14 PHE B O 1
ATOM 2283 N N . LEU B 1 15 ? 14.789 0.26 -4.578 1 96.62 15 LEU B N 1
ATOM 2284 C CA . LEU B 1 15 ? 14.133 -0.913 -5.141 1 96.62 15 LEU B CA 1
ATOM 2285 C C . LEU B 1 15 ? 14.922 -1.467 -6.32 1 96.62 15 LEU B C 1
ATOM 2287 O O . LEU B 1 15 ? 14.352 -1.794 -7.359 1 96.62 15 LEU B O 1
ATOM 2291 N N . CYS B 1 16 ? 16.234 -1.506 -6.172 1 94.44 16 CYS B N 1
ATOM 2292 C CA . CYS B 1 16 ? 17.109 -1.943 -7.246 1 94.44 16 CYS B CA 1
ATOM 2293 C C . CYS B 1 16 ? 17.172 -3.465 -7.316 1 94.44 16 CYS B C 1
ATOM 2295 O O . CYS B 1 16 ? 17.656 -4.113 -6.387 1 94.44 16 CYS B O 1
ATOM 2297 N N . ARG B 1 17 ? 16.703 -4.051 -8.43 1 93.75 17 ARG B N 1
ATOM 2298 C CA . ARG B 1 17 ? 16.719 -5.492 -8.664 1 93.75 17 ARG B CA 1
ATOM 2299 C C . ARG B 1 17 ? 16.141 -6.242 -7.473 1 93.75 17 ARG B C 1
ATOM 2301 O O . ARG B 1 17 ? 16.828 -7.059 -6.852 1 93.75 17 ARG B O 1
ATOM 2308 N N . PRO B 1 18 ? 14.906 -5.867 -7.211 1 96.38 18 PRO B N 1
ATOM 2309 C CA . PRO B 1 18 ? 14.32 -6.574 -6.07 1 96.38 18 PRO B CA 1
ATOM 2310 C C . PRO B 1 18 ? 14.523 -8.086 -6.141 1 96.38 18 PRO B C 1
ATOM 2312 O O . PRO B 1 18 ? 14.258 -8.703 -7.176 1 96.38 18 PRO B O 1
ATOM 2315 N N . ASN B 1 19 ? 15.023 -8.656 -5.047 1 97.19 19 ASN B N 1
ATOM 2316 C CA . ASN B 1 19 ? 15.461 -10.047 -4.965 1 97.19 19 ASN B CA 1
ATOM 2317 C C . ASN B 1 19 ? 14.836 -10.766 -3.768 1 97.19 19 ASN B C 1
ATOM 2319 O O . ASN B 1 19 ? 15.062 -10.375 -2.621 1 97.19 19 ASN B O 1
ATOM 2323 N N . MET B 1 20 ? 14.023 -11.781 -4.035 1 98.06 20 MET B N 1
ATOM 2324 C CA . MET B 1 20 ? 13.453 -12.633 -2.996 1 98.06 20 MET B CA 1
ATOM 2325 C C . MET B 1 20 ? 14.359 -13.828 -2.715 1 98.06 20 MET B C 1
ATOM 2327 O O . MET B 1 20 ? 14.289 -14.844 -3.406 1 98.06 20 MET B O 1
ATOM 2331 N N . LYS B 1 21 ? 15.133 -13.719 -1.665 1 97.88 21 LYS B N 1
ATOM 2332 C CA . LYS B 1 21 ? 16.125 -14.742 -1.361 1 97.88 21 LYS B CA 1
ATOM 2333 C C . LYS B 1 21 ? 15.633 -15.672 -0.252 1 97.88 21 LYS B C 1
ATOM 2335 O O . LYS B 1 21 ? 14.82 -15.273 0.579 1 97.88 21 LYS B O 1
ATOM 2340 N N . LYS B 1 22 ? 16.156 -16.828 -0.343 1 98.44 22 LYS B N 1
ATOM 2341 C CA . LYS B 1 22 ? 15.969 -17.844 0.687 1 98.44 22 LYS B CA 1
ATOM 2342 C C . LYS B 1 22 ? 14.492 -18.188 0.855 1 98.44 22 LYS B C 1
ATOM 2344 O O . LYS B 1 22 ? 13.961 -18.156 1.969 1 98.44 22 LYS B O 1
ATOM 2349 N N . GLN B 1 23 ? 13.945 -18.594 -0.245 1 98.62 23 GLN B N 1
ATOM 2350 C CA . GLN B 1 23 ? 12.562 -19.047 -0.228 1 98.62 23 GLN B CA 1
ATOM 2351 C C . GLN B 1 23 ? 12.461 -20.484 0.246 1 98.62 23 GLN B C 1
ATOM 2353 O O . GLN B 1 23 ? 13.297 -21.328 -0.111 1 98.62 23 GLN B O 1
ATOM 2358 N N . ASP B 1 24 ? 11.516 -20.781 1.008 1 98.56 24 ASP B N 1
ATOM 2359 C CA . ASP B 1 24 ? 11.18 -22.109 1.516 1 98.56 24 ASP B CA 1
ATOM 2360 C C . ASP B 1 24 ? 9.672 -22.281 1.656 1 98.56 24 ASP B C 1
ATOM 2362 O O . ASP B 1 24 ? 9.055 -21.703 2.559 1 98.56 24 ASP B O 1
ATOM 2366 N N . GLY B 1 25 ? 9.078 -23.047 0.726 1 98.06 25 GLY B N 1
ATOM 2367 C CA . GLY B 1 25 ? 7.625 -23.141 0.754 1 98.06 25 GLY B CA 1
ATOM 2368 C C . GLY B 1 25 ? 7.086 -24.297 -0.056 1 98.06 25 GLY B C 1
ATOM 2369 O O . GLY B 1 25 ? 7.816 -25.25 -0.348 1 98.06 25 GLY B O 1
ATOM 2370 N N . ILE B 1 26 ? 5.785 -24.328 -0.272 1 98.25 26 ILE B N 1
ATOM 2371 C CA . ILE B 1 26 ? 5.078 -25.359 -1.04 1 98.25 26 ILE B CA 1
ATOM 2372 C C . ILE B 1 26 ? 4.48 -24.734 -2.299 1 98.25 26 ILE B C 1
ATOM 2374 O O . ILE B 1 26 ? 3.783 -23.719 -2.225 1 98.25 26 ILE B O 1
ATOM 2378 N N . MET B 1 27 ? 4.801 -25.266 -3.369 1 97.25 27 MET B N 1
ATOM 2379 C CA . MET B 1 27 ? 4.055 -24.953 -4.586 1 97.25 27 MET B CA 1
ATOM 2380 C C . MET B 1 27 ? 2.98 -26 -4.844 1 97.25 27 MET B C 1
ATOM 2382 O O . MET B 1 27 ? 3.121 -27.156 -4.43 1 97.25 27 MET B O 1
ATOM 2386 N N . PHE B 1 28 ? 1.926 -25.625 -5.512 1 97.81 28 PHE B N 1
ATOM 2387 C CA . PHE B 1 28 ? 0.812 -26.547 -5.703 1 97.81 28 PHE B CA 1
ATOM 2388 C C . PHE B 1 28 ? 0.117 -26.297 -7.035 1 97.81 28 PHE B C 1
ATOM 2390 O O . PHE B 1 28 ? 0.272 -25.219 -7.621 1 97.81 28 PHE B O 1
ATOM 2397 N N . ALA B 1 29 ? -0.641 -27.25 -7.484 1 98 29 ALA B N 1
ATOM 2398 C CA . ALA B 1 29 ? -1.509 -27.141 -8.656 1 98 29 ALA B CA 1
ATOM 2399 C C . ALA B 1 29 ? -2.773 -27.984 -8.477 1 98 29 ALA B C 1
ATOM 2401 O O . ALA B 1 29 ? -2.746 -29.031 -7.832 1 98 29 ALA B O 1
ATOM 2402 N N . TYR B 1 30 ? -3.793 -27.547 -9.023 1 98.44 30 TYR B N 1
ATOM 2403 C CA . TYR B 1 30 ? -5.039 -28.312 -9.078 1 98.44 30 TYR B CA 1
ATOM 2404 C C . TYR B 1 30 ? -5.863 -27.922 -10.305 1 98.44 30 TYR B C 1
ATOM 2406 O O . TYR B 1 30 ? -5.715 -26.828 -10.836 1 98.44 30 TYR B O 1
ATOM 2414 N N . VAL B 1 31 ? -6.699 -28.828 -10.719 1 98 31 VAL B N 1
ATOM 2415 C CA . VAL B 1 31 ? -7.625 -28.594 -11.828 1 98 31 VAL B CA 1
ATOM 2416 C C . VAL B 1 31 ? -8.812 -27.766 -11.336 1 98 31 VAL B C 1
ATOM 2418 O O . VAL B 1 31 ? -9.352 -28.016 -10.258 1 98 31 VAL B O 1
ATOM 2421 N N . THR B 1 32 ? -9.172 -26.781 -12.117 1 98.38 32 THR B N 1
ATOM 2422 C CA . THR B 1 32 ? -10.352 -25.969 -11.852 1 98.38 32 THR B CA 1
ATOM 2423 C C . THR B 1 32 ? -11.227 -25.875 -13.094 1 98.38 32 THR B C 1
ATOM 2425 O O . THR B 1 32 ? -10.977 -26.547 -14.094 1 98.38 32 THR B O 1
ATOM 2428 N N . SER B 1 33 ? -12.359 -25.141 -13.055 1 98.06 33 SER B N 1
ATOM 2429 C CA . SER B 1 33 ? -13.289 -24.984 -14.164 1 98.06 33 SER B CA 1
ATOM 2430 C C . SER B 1 33 ? -12.656 -24.188 -15.305 1 98.06 33 SER B C 1
ATOM 2432 O O . SER B 1 33 ? -12.25 -23.047 -15.117 1 98.06 33 SER B O 1
ATOM 2434 N N . ALA B 1 34 ? -12.641 -24.797 -16.469 1 97.62 34 ALA B N 1
ATOM 2435 C CA . ALA B 1 34 ? -12.117 -24.094 -17.641 1 97.62 34 ALA B CA 1
ATOM 2436 C C . ALA B 1 34 ? -12.953 -22.859 -17.953 1 97.62 34 ALA B C 1
ATOM 2438 O O . ALA B 1 34 ? -12.406 -21.812 -18.297 1 97.62 34 ALA B O 1
ATOM 2439 N N . GLU B 1 35 ? -14.211 -23.031 -17.891 1 97.25 35 GLU B N 1
ATOM 2440 C CA . GLU B 1 35 ? -15.133 -21.938 -18.156 1 97.25 35 GLU B CA 1
ATOM 2441 C C . GLU B 1 35 ? -14.914 -20.781 -17.203 1 97.25 35 GLU B C 1
ATOM 2443 O O . GLU B 1 35 ? -14.828 -19.625 -17.625 1 97.25 35 GLU B O 1
ATOM 2448 N N . LYS B 1 36 ? -14.789 -21.094 -15.938 1 96.94 36 LYS B N 1
ATOM 2449 C CA . LYS B 1 36 ? -14.586 -20.062 -14.93 1 96.94 36 LYS B CA 1
ATOM 2450 C C . LYS B 1 36 ? -13.25 -19.359 -15.125 1 96.94 36 LYS B C 1
ATOM 2452 O O . LYS B 1 36 ? -13.164 -18.125 -15.047 1 96.94 36 LYS B O 1
ATOM 2457 N N . LEU B 1 37 ? -12.273 -20.156 -15.344 1 97.5 37 LEU B N 1
ATOM 2458 C CA . LEU B 1 37 ? -10.945 -19.578 -15.523 1 97.5 37 LEU B CA 1
ATOM 2459 C C . LEU B 1 37 ? -10.914 -18.641 -16.719 1 97.5 37 LEU B C 1
ATOM 2461 O O . LEU B 1 37 ? -10.281 -17.578 -16.656 1 97.5 37 LEU B O 1
ATOM 2465 N N . THR B 1 38 ? -11.555 -18.969 -17.797 1 96.94 38 THR B N 1
ATOM 2466 C CA . THR B 1 38 ? -11.617 -18.125 -18.984 1 96.94 38 THR B CA 1
ATOM 2467 C C . THR B 1 38 ? -12.328 -16.812 -18.688 1 96.94 38 THR B C 1
ATOM 2469 O O . THR B 1 38 ? -11.953 -15.766 -19.203 1 96.94 38 THR B O 1
ATOM 2472 N N . GLU B 1 39 ? -13.281 -16.906 -17.812 1 97.5 39 GLU B N 1
ATOM 2473 C CA . GLU B 1 39 ? -14.031 -15.719 -17.406 1 97.5 39 GLU B CA 1
ATOM 2474 C C . GLU B 1 39 ? -13.164 -14.789 -16.562 1 97.5 39 GLU B C 1
ATOM 2476 O O . GLU B 1 39 ? -13.305 -13.57 -16.625 1 97.5 39 GLU B O 1
ATOM 2481 N N . LEU B 1 40 ? -12.281 -15.344 -15.828 1 98.56 40 LEU B N 1
ATOM 2482 C CA . LEU B 1 40 ? -11.578 -14.578 -14.805 1 98.56 40 LEU B CA 1
ATOM 2483 C C . LEU B 1 40 ? -10.266 -14.039 -15.336 1 98.56 40 LEU B C 1
ATOM 2485 O O . LEU B 1 40 ? -9.656 -13.148 -14.727 1 98.56 40 LEU B O 1
ATOM 2489 N N . VAL B 1 41 ? -9.766 -14.539 -16.438 1 98.75 41 VAL B N 1
ATOM 2490 C CA . VAL B 1 41 ? -8.523 -14.07 -17.031 1 98.75 41 VAL B CA 1
ATOM 2491 C C . VAL B 1 41 ? -8.836 -13.047 -18.125 1 98.75 41 VAL B C 1
ATOM 2493 O O . VAL B 1 41 ? -9.555 -13.344 -19.078 1 98.75 41 VAL B O 1
ATOM 2496 N N . PRO B 1 42 ? -8.32 -11.836 -18 1 98.62 42 PRO B N 1
ATOM 2497 C CA . PRO B 1 42 ? -8.664 -10.812 -18.984 1 98.62 42 PRO B CA 1
ATOM 2498 C C . PRO B 1 42 ? -7.945 -11.008 -20.328 1 98.62 42 PRO B C 1
ATOM 2500 O O . PRO B 1 42 ? -6.785 -11.422 -20.344 1 98.62 42 PRO B O 1
ATOM 2503 N N . LYS B 1 43 ? -8.688 -10.68 -21.359 1 97.44 43 LYS B N 1
ATOM 2504 C CA . LYS B 1 43 ? -8.031 -10.531 -22.656 1 97.44 43 LYS B CA 1
ATOM 2505 C C . LYS B 1 43 ? -6.98 -9.43 -22.609 1 97.44 43 LYS B C 1
ATOM 2507 O O . LYS B 1 43 ? -7.117 -8.453 -21.875 1 97.44 43 LYS B O 1
ATOM 2512 N N . PRO B 1 44 ? -5.883 -9.57 -23.391 1 98.31 44 PRO B N 1
ATOM 2513 C CA . PRO B 1 44 ? -5.652 -10.531 -24.469 1 98.31 44 PRO B CA 1
ATOM 2514 C C . PRO B 1 44 ? -4.969 -11.812 -23.984 1 98.31 44 PRO B C 1
ATOM 2516 O O . PRO B 1 44 ? -4.5 -12.609 -24.797 1 98.31 44 PRO B O 1
ATOM 2519 N N . LEU B 1 45 ? -4.848 -11.992 -22.656 1 98.69 45 LEU B N 1
ATOM 2520 C CA . LEU B 1 45 ? -4.266 -13.219 -22.141 1 98.69 45 LEU B CA 1
ATOM 2521 C C . LEU B 1 45 ? -5.168 -14.414 -22.422 1 98.69 45 LEU B C 1
ATOM 2523 O O . LEU B 1 45 ? -6.395 -14.297 -22.406 1 98.69 45 LEU B O 1
ATOM 2527 N N . LYS B 1 46 ? -4.504 -15.523 -22.703 1 98.06 46 LYS B N 1
ATOM 2528 C CA . LYS B 1 46 ? -5.227 -16.766 -22.938 1 98.06 46 LYS B CA 1
ATOM 2529 C C . LYS B 1 46 ? -4.816 -17.844 -21.938 1 98.06 46 LYS B C 1
ATOM 2531 O O . LYS B 1 46 ? -3.629 -18.031 -21.672 1 98.06 46 LYS B O 1
ATOM 2536 N N . VAL B 1 47 ? -5.82 -18.484 -21.406 1 97.75 47 VAL B N 1
ATOM 2537 C CA . VAL B 1 47 ? -5.559 -19.578 -20.484 1 97.75 47 VAL B CA 1
ATOM 2538 C C . VAL B 1 47 ? -4.922 -20.75 -21.25 1 97.75 47 VAL B C 1
ATOM 2540 O O . VAL B 1 47 ? -5.391 -21.125 -22.328 1 97.75 47 VAL B O 1
ATOM 2543 N N . VAL B 1 48 ? -3.914 -21.328 -20.656 1 94.62 48 VAL B N 1
ATOM 2544 C CA . VAL B 1 48 ? -3.182 -22.422 -21.312 1 94.62 48 VAL B CA 1
ATOM 2545 C C . VAL B 1 48 ? -3.787 -23.766 -20.906 1 94.62 48 VAL B C 1
ATOM 2547 O O . VAL B 1 48 ? -3.793 -24.703 -21.703 1 94.62 48 VAL B O 1
ATOM 2550 N N . ALA B 1 49 ? -4.215 -23.922 -19.688 1 94.81 49 ALA B N 1
ATOM 2551 C CA . ALA B 1 49 ? -4.84 -25.125 -19.125 1 94.81 49 ALA B CA 1
ATOM 2552 C C . ALA B 1 49 ? -5.789 -24.766 -17.984 1 94.81 49 ALA B C 1
ATOM 2554 O O . ALA B 1 49 ? -5.633 -23.719 -17.344 1 94.81 49 ALA B O 1
ATOM 2555 N N . PRO B 1 50 ? -6.777 -25.547 -17.797 1 96.88 50 PRO B N 1
ATOM 2556 C CA . PRO B 1 50 ? -7.695 -25.281 -16.688 1 96.88 50 PRO B CA 1
ATOM 2557 C C . PRO B 1 50 ? -7.117 -25.672 -15.336 1 96.88 50 PRO B C 1
ATOM 2559 O O . PRO B 1 50 ? -7.719 -26.469 -14.609 1 96.88 50 PRO B O 1
ATOM 2562 N N . VAL B 1 51 ? -5.977 -25.172 -14.984 1 97.25 51 VAL B N 1
ATOM 2563 C CA . VAL B 1 51 ? -5.215 -25.484 -13.773 1 97.25 51 VAL B CA 1
ATOM 2564 C C . VAL B 1 51 ? -4.871 -24.188 -13.039 1 97.25 51 VAL B C 1
ATOM 2566 O O . VAL B 1 51 ? -4.488 -23.188 -13.664 1 97.25 51 VAL B O 1
ATOM 2569 N N . ILE B 1 52 ? -5.176 -24.156 -11.797 1 98.31 52 ILE B N 1
ATOM 2570 C CA . ILE B 1 52 ? -4.637 -23.125 -10.914 1 98.31 52 ILE B CA 1
ATOM 2571 C C . ILE B 1 52 ? -3.316 -23.594 -10.312 1 98.31 52 ILE B C 1
ATOM 2573 O O . ILE B 1 52 ? -3.205 -24.75 -9.883 1 98.31 52 ILE B O 1
ATOM 2577 N N . MET B 1 53 ? -2.371 -22.75 -10.359 1 97.62 53 MET B N 1
ATOM 2578 C CA . MET B 1 53 ? -1.1 -22.953 -9.672 1 97.62 53 MET B CA 1
ATOM 2579 C C . MET B 1 53 ? -0.91 -21.922 -8.555 1 97.62 53 MET B C 1
ATOM 2581 O O . MET B 1 53 ? -1.622 -20.922 -8.508 1 97.62 53 MET B O 1
ATOM 2585 N N . GLY B 1 54 ? 0.016 -22.25 -7.691 1 97.94 54 GLY B N 1
ATOM 2586 C CA . GLY B 1 54 ? 0.317 -21.312 -6.621 1 97.94 54 GLY B CA 1
ATOM 2587 C C . GLY B 1 54 ? 1.423 -21.797 -5.699 1 97.94 54 GLY B C 1
ATOM 2588 O O . GLY B 1 54 ? 2.039 -22.828 -5.953 1 97.94 54 GLY B O 1
ATOM 2589 N N . TYR B 1 55 ? 1.682 -20.953 -4.754 1 98.62 55 TYR B N 1
ATOM 2590 C CA . TYR B 1 55 ? 2.607 -21.328 -3.689 1 98.62 55 TYR B CA 1
ATOM 2591 C C . TYR B 1 55 ? 2.234 -20.641 -2.379 1 98.62 55 TYR B C 1
ATOM 2593 O O . TYR B 1 55 ? 1.472 -19.672 -2.373 1 98.62 55 TYR B O 1
ATOM 2601 N N . VAL B 1 56 ? 2.604 -21.188 -1.31 1 98.88 56 VAL B N 1
ATOM 2602 C CA . VAL B 1 56 ? 2.736 -20.578 0.011 1 98.88 56 VAL B CA 1
ATOM 2603 C C . VAL B 1 56 ? 4.184 -20.688 0.487 1 98.88 56 VAL B C 1
ATOM 2605 O O . VAL B 1 56 ? 4.699 -21.797 0.676 1 98.88 56 VAL B O 1
ATOM 2608 N N . THR B 1 57 ? 4.809 -19.516 0.654 1 98.81 57 THR B N 1
ATOM 2609 C CA . THR B 1 57 ? 6.258 -19.578 0.82 1 98.81 57 THR B CA 1
ATOM 2610 C C . THR B 1 57 ? 6.727 -18.531 1.83 1 98.81 57 THR B C 1
ATOM 2612 O O . THR B 1 57 ? 6.105 -17.484 1.972 1 98.81 57 THR B O 1
ATOM 2615 N N . HIS B 1 58 ? 7.746 -18.938 2.627 1 98.81 58 HIS B N 1
ATOM 2616 C CA . HIS B 1 58 ? 8.492 -18.016 3.473 1 98.81 58 HIS B CA 1
ATOM 2617 C C . HIS B 1 58 ? 9.641 -17.359 2.707 1 98.81 58 HIS B C 1
ATOM 2619 O O . HIS B 1 58 ? 10.484 -18.062 2.141 1 98.81 58 HIS B O 1
ATOM 2625 N N . MET B 1 59 ? 9.602 -16.062 2.561 1 98.62 59 MET B N 1
ATOM 2626 C CA . MET B 1 59 ? 10.727 -15.297 2.035 1 98.62 59 MET B CA 1
ATOM 2627 C C . MET B 1 59 ? 11.695 -14.914 3.15 1 98.62 59 MET B C 1
ATOM 2629 O O . MET B 1 59 ? 11.445 -13.969 3.896 1 98.62 59 MET B O 1
ATOM 2633 N N . GLY B 1 60 ? 12.797 -15.539 3.137 1 98.5 60 GLY B N 1
ATOM 2634 C CA . GLY B 1 60 ? 13.648 -15.461 4.312 1 98.5 60 GLY B CA 1
ATOM 2635 C C . GLY B 1 60 ? 14.57 -14.258 4.301 1 98.5 60 GLY B C 1
ATOM 2636 O O . GLY B 1 60 ? 14.969 -13.766 5.359 1 98.5 60 GLY B O 1
ATOM 2637 N N . ASP B 1 61 ? 14.953 -13.844 3.098 1 97.94 61 ASP B N 1
ATOM 2638 C CA . ASP B 1 61 ? 15.938 -12.773 3.025 1 97.94 61 ASP B CA 1
ATOM 2639 C C . ASP B 1 61 ? 15.727 -11.914 1.777 1 97.94 61 ASP B C 1
ATOM 2641 O O . ASP B 1 61 ? 16.625 -11.797 0.945 1 97.94 61 ASP B O 1
ATOM 2645 N N . PRO B 1 62 ? 14.594 -11.258 1.647 1 97.94 62 PRO B N 1
ATOM 2646 C CA . PRO B 1 62 ? 14.398 -10.352 0.515 1 97.94 62 PRO B CA 1
ATOM 2647 C C . PRO B 1 62 ? 15.25 -9.086 0.62 1 97.94 62 PRO B C 1
ATOM 2649 O O . PRO B 1 62 ? 15.578 -8.648 1.725 1 97.94 62 PRO B O 1
ATOM 2652 N N . THR B 1 63 ? 15.5 -8.383 -0.484 1 97.31 63 THR B N 1
ATOM 2653 C CA . THR B 1 63 ? 16.391 -7.23 -0.488 1 97.31 63 THR B CA 1
ATOM 2654 C C . THR B 1 63 ? 15.602 -5.941 -0.252 1 97.31 63 THR B C 1
ATOM 2656 O O . THR B 1 63 ? 16.188 -4.867 -0.127 1 97.31 63 THR B O 1
ATOM 2659 N N . PHE B 1 64 ? 14.336 -5.961 -0.138 1 97.38 64 PHE B N 1
ATOM 2660 C CA . PHE B 1 64 ? 13.516 -4.754 -0.068 1 97.38 64 PHE B CA 1
ATOM 2661 C C . PHE B 1 64 ? 12.586 -4.797 1.138 1 97.38 64 PHE B C 1
ATOM 2663 O O . PHE B 1 64 ? 11.734 -3.928 1.298 1 97.38 64 PHE B O 1
ATOM 2670 N N . ALA B 1 65 ? 12.727 -5.855 1.924 1 97.75 65 ALA B N 1
ATOM 2671 C CA . ALA B 1 65 ? 11.844 -6.059 3.07 1 97.75 65 ALA B CA 1
ATOM 2672 C C . ALA B 1 65 ? 12.508 -6.941 4.121 1 97.75 65 ALA B C 1
ATOM 2674 O O . ALA B 1 65 ? 13.5 -7.613 3.842 1 97.75 65 ALA B O 1
ATOM 2675 N N . ALA B 1 66 ? 11.969 -6.871 5.34 1 97.38 66 ALA B N 1
ATOM 2676 C CA . ALA B 1 66 ? 12.219 -7.949 6.297 1 97.38 66 ALA B CA 1
ATOM 2677 C C . ALA B 1 66 ? 11.555 -9.25 5.844 1 97.38 66 ALA B C 1
ATOM 2679 O O . ALA B 1 66 ? 10.773 -9.258 4.891 1 97.38 66 ALA B O 1
ATOM 2680 N N . PRO B 1 67 ? 11.93 -10.383 6.484 1 98.38 67 PRO B N 1
ATOM 2681 C CA . PRO B 1 67 ? 11.305 -11.648 6.078 1 98.38 67 PRO B CA 1
ATOM 2682 C C . PRO B 1 67 ? 9.781 -11.594 6.152 1 98.38 67 PRO B C 1
ATOM 2684 O O . PRO B 1 67 ? 9.219 -10.914 7.016 1 98.38 67 PRO B O 1
ATOM 2687 N N . TYR B 1 68 ? 9.133 -12.312 5.293 1 98.81 68 TYR B N 1
ATOM 2688 C CA . TYR B 1 68 ? 7.676 -12.367 5.254 1 98.81 68 TYR B CA 1
ATOM 2689 C C . TYR B 1 68 ? 7.195 -13.656 4.594 1 98.81 68 TYR B C 1
ATOM 2691 O O . TYR B 1 68 ? 7.996 -14.414 4.039 1 98.81 68 TYR B O 1
ATOM 2699 N N . ASP B 1 69 ? 5.949 -13.914 4.734 1 98.94 69 ASP B N 1
ATOM 2700 C CA . ASP B 1 69 ? 5.281 -15.031 4.07 1 98.94 69 ASP B CA 1
ATOM 2701 C C . ASP B 1 69 ? 4.363 -14.539 2.957 1 98.94 69 ASP B C 1
ATOM 2703 O O . ASP B 1 69 ? 3.734 -13.484 3.082 1 98.94 69 ASP B O 1
ATOM 2707 N N . GLU B 1 70 ? 4.332 -15.273 1.902 1 98.94 70 GLU B N 1
ATOM 2708 C CA . GLU B 1 70 ? 3.527 -14.914 0.739 1 98.94 70 GLU B CA 1
ATOM 2709 C C . GLU B 1 70 ? 2.805 -16.125 0.165 1 98.94 70 GLU B C 1
ATOM 2711 O O . GLU B 1 70 ? 3.346 -17.234 0.168 1 98.94 70 GLU B O 1
ATOM 2716 N N . ALA B 1 71 ? 1.599 -15.938 -0.267 1 98.94 71 ALA B N 1
ATOM 2717 C CA . ALA B 1 71 ? 0.828 -16.938 -1 1 98.94 71 ALA B CA 1
ATOM 2718 C C . ALA B 1 71 ? 0.218 -16.344 -2.266 1 98.94 71 ALA B C 1
ATOM 2720 O O . ALA B 1 71 ? -0.182 -15.172 -2.279 1 98.94 71 ALA B O 1
ATOM 2721 N N . VAL B 1 72 ? 0.128 -17.141 -3.287 1 98.81 72 VAL B N 1
ATOM 2722 C CA . VAL B 1 72 ? -0.43 -16.656 -4.547 1 98.81 72 VAL B CA 1
ATOM 2723 C C . VAL B 1 72 ? -1.229 -17.766 -5.219 1 98.81 72 VAL B C 1
ATOM 2725 O O . VAL B 1 72 ? -0.888 -18.953 -5.098 1 98.81 72 VAL B O 1
ATOM 2728 N N . LEU B 1 73 ? -2.291 -17.484 -5.812 1 98.81 73 LEU B N 1
ATOM 2729 C CA . LEU B 1 73 ? -3.012 -18.297 -6.789 1 98.81 73 LEU B CA 1
ATOM 2730 C C . LEU B 1 73 ? -3.002 -17.641 -8.156 1 98.81 73 LEU B C 1
ATOM 2732 O O . LEU B 1 73 ? -3.336 -16.453 -8.289 1 98.81 73 LEU B O 1
ATOM 2736 N N . TYR B 1 74 ? -2.578 -18.391 -9.164 1 98.56 74 TYR B N 1
ATOM 2737 C CA . TYR B 1 74 ? -2.469 -17.797 -10.484 1 98.56 74 TYR B CA 1
ATOM 2738 C C . TYR B 1 74 ? -2.852 -18.781 -11.578 1 98.56 74 TYR B C 1
ATOM 2740 O O . TYR B 1 74 ? -2.854 -20 -11.344 1 98.56 74 TYR B O 1
ATOM 2748 N N . ALA B 1 75 ? -3.268 -18.312 -12.688 1 98.38 75 ALA B N 1
ATOM 2749 C CA . ALA B 1 75 ? -3.438 -19.078 -13.922 1 98.38 75 ALA B CA 1
ATOM 2750 C C . ALA B 1 75 ? -2.166 -19.062 -14.766 1 98.38 75 ALA B C 1
ATOM 2752 O O . ALA B 1 75 ? -1.425 -18.078 -14.75 1 98.38 75 ALA B O 1
ATOM 2753 N N . PHE B 1 76 ? -1.919 -20.156 -15.359 1 95.62 76 PHE B N 1
ATOM 2754 C CA . PHE B 1 76 ? -0.89 -20.156 -16.391 1 95.62 76 PHE B CA 1
ATOM 2755 C C . PHE B 1 76 ? -1.46 -19.703 -17.734 1 95.62 76 PHE B C 1
ATOM 2757 O O . PHE B 1 76 ? -2.449 -20.25 -18.219 1 95.62 76 PHE B O 1
ATOM 2764 N N . VAL B 1 77 ? -0.85 -18.625 -18.281 1 98.06 77 VAL B N 1
ATOM 2765 C CA . VAL B 1 77 ? -1.473 -17.953 -19.422 1 98.06 77 VAL B CA 1
ATOM 2766 C C . VAL B 1 77 ? -0.419 -17.656 -20.484 1 98.06 77 VAL B C 1
ATOM 2768 O O . VAL B 1 77 ? 0.78 -17.797 -20.234 1 98.06 77 VAL B O 1
ATOM 2771 N N . SER B 1 78 ? -0.917 -17.312 -21.641 1 97.5 78 SER B N 1
ATOM 2772 C CA . SER B 1 78 ? -0.074 -16.891 -22.75 1 97.5 78 SER B CA 1
ATOM 2773 C C . SER B 1 78 ? -0.553 -15.562 -23.328 1 97.5 78 SER B C 1
ATOM 2775 O O . SER B 1 78 ? -1.738 -15.234 -23.234 1 97.5 78 SER B O 1
ATOM 2777 N N . TYR B 1 79 ? 0.337 -14.781 -23.75 1 98.31 79 TYR B N 1
ATOM 2778 C CA . TYR B 1 79 ? 0.076 -13.578 -24.547 1 98.31 79 TYR B CA 1
ATOM 2779 C C . TYR B 1 79 ? 0.499 -13.773 -25.984 1 98.31 79 TYR B C 1
ATOM 2781 O O . TYR B 1 79 ? 1.661 -14.078 -26.266 1 98.31 79 TYR B O 1
ATOM 2789 N N . GLN B 1 80 ? -0.399 -13.656 -27 1 97.19 80 GLN B N 1
ATOM 2790 C CA . GLN B 1 80 ? -0.197 -13.82 -28.438 1 97.19 80 GLN B CA 1
ATOM 2791 C C . GLN B 1 80 ? 0.421 -15.18 -28.75 1 97.19 80 GLN B C 1
ATOM 2793 O O . GLN B 1 80 ? 1.193 -15.305 -29.703 1 97.19 80 GLN B O 1
ATOM 2798 N N . ASP B 1 81 ? 0.229 -16.078 -27.891 1 94.06 81 ASP B N 1
ATOM 2799 C CA . ASP B 1 81 ? 0.727 -17.453 -28.031 1 94.06 81 ASP B CA 1
ATOM 2800 C C . ASP B 1 81 ? 2.252 -17.469 -28.109 1 94.06 81 ASP B C 1
ATOM 2802 O O . ASP B 1 81 ? 2.83 -18.344 -28.75 1 94.06 81 ASP B O 1
ATOM 2806 N N . LYS B 1 82 ? 2.914 -16.531 -27.641 1 93.06 82 LYS B N 1
ATOM 2807 C CA . LYS B 1 82 ? 4.367 -16.406 -27.75 1 93.06 82 LYS B CA 1
ATOM 2808 C C . LYS B 1 82 ? 5.02 -16.312 -26.375 1 93.06 82 LYS B C 1
ATOM 2810 O O . LYS B 1 82 ? 6.043 -16.953 -26.125 1 93.06 82 LYS B O 1
ATOM 2815 N N . ILE B 1 83 ? 4.469 -15.547 -25.531 1 94.56 83 ILE B N 1
ATOM 2816 C CA . ILE B 1 83 ? 5.012 -15.359 -24.188 1 94.56 83 ILE B CA 1
ATOM 2817 C C . ILE B 1 83 ? 4.117 -16.062 -23.172 1 94.56 83 ILE B C 1
ATOM 2819 O O . ILE B 1 83 ? 2.91 -15.812 -23.109 1 94.56 83 ILE B O 1
ATOM 2823 N N . MET B 1 84 ? 4.684 -16.969 -22.438 1 95.5 84 MET B N 1
ATOM 2824 C CA . MET B 1 84 ? 3.949 -17.688 -21.406 1 95.5 84 MET B CA 1
ATOM 2825 C C . MET B 1 84 ? 4.348 -17.203 -20.016 1 95.5 84 MET B C 1
ATOM 2827 O O . MET B 1 84 ? 5.48 -16.766 -19.797 1 95.5 84 MET B O 1
ATOM 2831 N N . GLY B 1 85 ? 3.387 -17.281 -19.109 1 96.88 85 GLY B N 1
ATOM 2832 C CA . GLY B 1 85 ? 3.684 -16.875 -17.734 1 96.88 85 GLY B CA 1
ATOM 2833 C C . GLY B 1 85 ? 2.484 -16.953 -16.812 1 96.88 85 GLY B C 1
ATOM 2834 O O . GLY B 1 85 ? 1.463 -17.547 -17.172 1 96.88 85 GLY B O 1
ATOM 2835 N N . ALA B 1 86 ? 2.703 -16.5 -15.648 1 98.19 86 ALA B N 1
ATOM 2836 C CA . ALA B 1 86 ? 1.684 -16.531 -14.609 1 98.19 86 ALA B CA 1
ATOM 2837 C C . ALA B 1 86 ? 0.817 -15.281 -14.648 1 98.19 86 ALA B C 1
ATOM 2839 O O . ALA B 1 86 ? 1.319 -14.18 -14.883 1 98.19 86 ALA B O 1
ATOM 2840 N N . TYR B 1 87 ? -0.461 -15.414 -14.461 1 98.75 87 TYR B N 1
ATOM 2841 C CA . TYR B 1 87 ? -1.374 -14.32 -14.148 1 98.75 87 TYR B CA 1
ATOM 2842 C C . TYR B 1 87 ? -1.963 -14.484 -12.75 1 98.75 87 TYR B C 1
ATOM 2844 O O . TYR B 1 87 ? -2.955 -15.195 -12.57 1 98.75 87 TYR B O 1
ATOM 2852 N N . PRO B 1 88 ? -1.387 -13.797 -11.75 1 98.88 88 PRO B N 1
ATOM 2853 C CA . PRO B 1 88 ? -1.886 -13.906 -10.375 1 98.88 88 PRO B CA 1
ATOM 2854 C C . PRO B 1 88 ? -3.242 -13.234 -10.188 1 98.88 88 PRO B C 1
ATOM 2856 O O . PRO B 1 88 ? -3.434 -12.094 -10.609 1 98.88 88 PRO B O 1
ATOM 2859 N N . PHE B 1 89 ? -4.148 -13.961 -9.523 1 98.81 89 PHE B N 1
ATOM 2860 C CA . PHE B 1 89 ? -5.434 -13.367 -9.164 1 98.81 89 PHE B CA 1
ATOM 2861 C C . PHE B 1 89 ? -5.312 -12.555 -7.879 1 98.81 89 PHE B C 1
ATOM 2863 O O . PHE B 1 89 ? -6.027 -11.57 -7.695 1 98.81 89 PHE B O 1
ATOM 2870 N N . VAL B 1 90 ? -4.441 -13.023 -7.02 1 98.75 90 VAL B N 1
ATOM 2871 C CA . VAL B 1 90 ? -4.238 -12.352 -5.742 1 98.75 90 VAL B CA 1
ATOM 2872 C C . VAL B 1 90 ? -2.979 -12.891 -5.07 1 98.75 90 VAL B C 1
ATOM 2874 O O . VAL B 1 90 ? -2.607 -14.047 -5.27 1 98.75 90 VAL B O 1
ATOM 2877 N N . LEU B 1 91 ? -2.314 -12.055 -4.348 1 98.94 91 LEU B N 1
ATOM 2878 C CA . LEU B 1 91 ? -1.225 -12.398 -3.443 1 98.94 91 LEU B CA 1
ATOM 2879 C C . LEU B 1 91 ? -1.534 -11.945 -2.02 1 98.94 91 LEU B C 1
ATOM 2881 O O . LEU B 1 91 ? -2.027 -10.836 -1.81 1 98.94 91 LEU B O 1
ATOM 2885 N N . TYR B 1 92 ? -1.278 -12.852 -1.061 1 98.94 92 TYR B N 1
ATOM 2886 C CA . TYR B 1 92 ? -1.415 -12.531 0.356 1 98.94 92 TYR B CA 1
ATOM 2887 C C . TYR B 1 92 ? -0.055 -12.516 1.043 1 98.94 92 TYR B C 1
ATOM 2889 O O . TYR B 1 92 ? 0.797 -13.359 0.772 1 98.94 92 TYR B O 1
ATOM 2897 N N . LEU B 1 93 ? 0.075 -11.586 1.934 1 98.94 93 LEU B N 1
ATOM 2898 C CA . LEU B 1 93 ? 1.349 -11.453 2.633 1 98.94 93 LEU B CA 1
ATOM 2899 C C . LEU B 1 93 ? 1.131 -11.328 4.137 1 98.94 93 LEU B C 1
ATOM 2901 O O . LEU B 1 93 ? 0.147 -10.734 4.578 1 98.94 93 LEU B O 1
ATOM 2905 N N . SER B 1 94 ? 2.037 -11.844 4.898 1 98.88 94 SER B N 1
ATOM 2906 C CA . SER B 1 94 ? 2.096 -11.656 6.344 1 98.88 94 SER B CA 1
ATOM 2907 C C . SER B 1 94 ? 3.535 -11.688 6.848 1 98.88 94 SER B C 1
ATOM 2909 O O . SER B 1 94 ? 4.445 -12.078 6.117 1 98.88 94 SER B O 1
ATOM 2911 N N . GLY B 1 95 ? 3.717 -11.227 8.031 1 98.44 95 GLY B N 1
ATOM 2912 C CA . GLY B 1 95 ? 5.039 -11.219 8.633 1 98.44 95 GLY B CA 1
ATOM 2913 C C . GLY B 1 95 ? 5.629 -9.828 8.758 1 98.44 95 GLY B C 1
ATOM 2914 O O . GLY B 1 95 ? 4.984 -8.844 8.391 1 98.44 95 GLY B O 1
ATOM 2915 N N . GLU B 1 96 ? 6.863 -9.773 9.219 1 97.75 96 GLU B N 1
ATOM 2916 C CA . GLU B 1 96 ? 7.508 -8.516 9.57 1 97.75 96 GLU B CA 1
ATOM 2917 C C . GLU B 1 96 ? 7.715 -7.641 8.336 1 97.75 96 GLU B C 1
ATOM 2919 O O . GLU B 1 96 ? 7.594 -6.414 8.414 1 97.75 96 GLU B O 1
ATOM 2924 N N . GLY B 1 97 ? 7.973 -8.258 7.215 1 98.31 97 GLY B N 1
ATOM 2925 C CA . GLY B 1 97 ? 8.281 -7.516 6.004 1 98.31 97 GLY B CA 1
ATOM 2926 C C . GLY B 1 97 ? 7.098 -7.383 5.066 1 98.31 97 GLY B C 1
ATOM 2927 O O . GLY B 1 97 ? 7.254 -6.969 3.916 1 98.31 97 GLY B O 1
ATOM 2928 N N . ALA B 1 98 ? 5.879 -7.746 5.535 1 98.81 98 ALA B N 1
ATOM 2929 C CA . ALA B 1 98 ? 4.719 -7.844 4.645 1 98.81 98 ALA B CA 1
ATOM 2930 C C . ALA B 1 98 ? 4.352 -6.473 4.078 1 98.81 98 ALA B C 1
ATOM 2932 O O . ALA B 1 98 ? 4.004 -6.355 2.902 1 98.81 98 ALA B O 1
ATOM 2933 N N . GLU B 1 99 ? 4.414 -5.406 4.875 1 98.75 99 GLU B N 1
ATOM 2934 C CA . GLU B 1 99 ? 4.066 -4.07 4.395 1 98.75 99 GLU B CA 1
ATOM 2935 C C . GLU B 1 99 ? 4.98 -3.641 3.252 1 98.75 99 GLU B C 1
ATOM 2937 O O . GLU B 1 99 ? 4.504 -3.24 2.188 1 98.75 99 GLU B O 1
ATOM 2942 N N . GLU B 1 100 ? 6.297 -3.756 3.494 1 98.44 100 GLU B N 1
ATOM 2943 C CA . GLU B 1 100 ? 7.266 -3.35 2.48 1 98.44 100 GLU B CA 1
ATOM 2944 C C . GLU B 1 100 ? 7.102 -4.168 1.202 1 98.44 100 GLU B C 1
ATOM 2946 O O . GLU B 1 100 ? 7.148 -3.621 0.098 1 98.44 100 GLU B O 1
ATOM 2951 N N . ALA B 1 101 ? 6.906 -5.434 1.426 1 98.81 101 ALA B N 1
ATOM 2952 C CA . ALA B 1 101 ? 6.742 -6.316 0.274 1 98.81 101 ALA B CA 1
ATOM 2953 C C . ALA B 1 101 ? 5.484 -5.961 -0.514 1 98.81 101 ALA B C 1
ATOM 2955 O O . ALA B 1 101 ? 5.484 -6 -1.747 1 98.81 101 ALA B O 1
ATOM 2956 N N . MET B 1 102 ? 4.422 -5.66 0.198 1 98.88 102 MET B N 1
ATOM 2957 C CA . MET B 1 102 ? 3.182 -5.262 -0.457 1 98.88 102 MET B CA 1
ATOM 2958 C C . MET B 1 102 ? 3.375 -3.975 -1.252 1 98.88 102 MET B C 1
ATOM 2960 O O . MET B 1 102 ? 2.99 -3.896 -2.42 1 98.88 102 MET B O 1
ATOM 2964 N N . ILE B 1 103 ? 3.975 -2.998 -0.634 1 98.81 103 ILE B N 1
ATOM 2965 C CA . ILE B 1 103 ? 4.18 -1.704 -1.275 1 98.81 103 ILE B CA 1
ATOM 2966 C C . ILE B 1 103 ? 5.074 -1.872 -2.502 1 98.81 103 ILE B C 1
ATOM 2968 O O . ILE B 1 103 ? 4.77 -1.347 -3.576 1 98.81 103 ILE B O 1
ATOM 2972 N N . ALA B 1 104 ? 6.172 -2.629 -2.359 1 98.31 104 ALA B N 1
ATOM 2973 C CA . ALA B 1 104 ? 7.098 -2.84 -3.469 1 98.31 104 ALA B CA 1
ATOM 2974 C C . ALA B 1 104 ? 6.387 -3.453 -4.668 1 98.31 104 ALA B C 1
ATOM 2976 O O . ALA B 1 104 ? 6.559 -2.994 -5.801 1 98.31 104 ALA B O 1
ATOM 2977 N N . GLY B 1 105 ? 5.605 -4.445 -4.414 1 98.56 105 GLY B N 1
ATOM 2978 C CA . GLY B 1 105 ? 4.926 -5.125 -5.504 1 98.56 105 GLY B CA 1
ATOM 2979 C C . GLY B 1 105 ? 3.836 -4.285 -6.141 1 98.56 105 GLY B C 1
ATOM 2980 O O . GLY B 1 105 ? 3.717 -4.238 -7.367 1 98.56 105 GLY B O 1
ATOM 2981 N N . ARG B 1 106 ? 3.002 -3.635 -5.32 1 98.75 106 ARG B N 1
ATOM 2982 C CA . ARG B 1 106 ? 1.906 -2.824 -5.84 1 98.75 106 ARG B CA 1
ATOM 2983 C C . ARG B 1 106 ? 2.434 -1.644 -6.648 1 98.75 106 ARG B C 1
ATOM 2985 O O . ARG B 1 106 ? 1.983 -1.403 -7.77 1 98.75 106 ARG B O 1
ATOM 2992 N N . GLU B 1 107 ? 3.377 -0.984 -6.117 1 98.12 107 GLU B N 1
ATOM 2993 C CA . GLU B 1 107 ? 3.832 0.228 -6.793 1 98.12 107 GLU B CA 1
ATOM 2994 C C . GLU B 1 107 ? 4.809 -0.1 -7.918 1 98.12 107 GLU B C 1
ATOM 2996 O O . GLU B 1 107 ? 4.922 0.652 -8.891 1 98.12 107 GLU B O 1
ATOM 3001 N N . GLY B 1 108 ? 5.492 -1.216 -7.848 1 97.44 108 GLY B N 1
ATOM 3002 C CA . GLY B 1 108 ? 6.453 -1.575 -8.883 1 97.44 108 GLY B CA 1
ATOM 3003 C C . GLY B 1 108 ? 5.801 -2.137 -10.133 1 97.44 108 GLY B C 1
ATOM 3004 O O . GLY B 1 108 ? 6.277 -1.907 -11.242 1 97.44 108 GLY B O 1
ATOM 3005 N N . ALA B 1 109 ? 4.746 -2.885 -9.914 1 97.69 109 ALA B N 1
ATOM 3006 C CA . ALA B 1 109 ? 4.164 -3.562 -11.07 1 97.69 109 ALA B CA 1
ATOM 3007 C C . ALA B 1 109 ? 2.66 -3.758 -10.891 1 97.69 109 ALA B C 1
ATOM 3009 O O . ALA B 1 109 ? 2.074 -4.668 -11.477 1 97.69 109 ALA B O 1
ATOM 3010 N N . CYS B 1 110 ? 2.066 -3.025 -9.984 1 98.31 110 CYS B N 1
ATOM 3011 C CA . CYS B 1 110 ? 0.63 -3.074 -9.734 1 98.31 110 CYS B CA 1
ATOM 3012 C C . CYS B 1 110 ? 0.182 -4.492 -9.406 1 98.31 110 CYS B C 1
ATOM 3014 O O . CYS B 1 110 ? -0.87 -4.941 -9.859 1 98.31 110 CYS B O 1
ATOM 3016 N N . MET B 1 111 ? 1.01 -5.207 -8.648 1 98.88 111 MET B N 1
ATOM 3017 C CA . MET B 1 111 ? 0.659 -6.555 -8.211 1 98.88 111 MET B CA 1
ATOM 3018 C C . MET B 1 111 ? -0.534 -6.531 -7.266 1 98.88 111 MET B C 1
ATOM 3020 O O . MET B 1 111 ? -0.654 -5.629 -6.434 1 98.88 111 MET B O 1
ATOM 3024 N N . PRO B 1 112 ? -1.419 -7.52 -7.41 1 98.88 112 PRO B N 1
ATOM 3025 C CA . PRO B 1 112 ? -2.582 -7.598 -6.523 1 98.88 112 PRO B CA 1
ATOM 3026 C C . PRO B 1 112 ? -2.232 -8.148 -5.141 1 98.88 112 PRO B C 1
ATOM 3028 O O . PRO B 1 112 ? -2.738 -9.203 -4.746 1 98.88 112 PRO B O 1
ATOM 3031 N N . LYS B 1 113 ? -1.483 -7.371 -4.367 1 98.94 113 LYS B N 1
ATOM 3032 C CA . LYS B 1 113 ? -0.999 -7.785 -3.051 1 98.94 113 LYS B CA 1
ATOM 3033 C C . LYS B 1 113 ? -1.859 -7.195 -1.938 1 98.94 113 LYS B C 1
ATOM 3035 O O . LYS B 1 113 ? -2.168 -6 -1.951 1 98.94 113 LYS B O 1
ATOM 3040 N N . LYS B 1 114 ? -2.303 -8.078 -1.008 1 98.81 114 LYS B N 1
ATOM 3041 C CA . LYS B 1 114 ? -3.043 -7.715 0.196 1 98.81 114 LYS B CA 1
ATOM 3042 C C . LYS B 1 114 ? -2.422 -8.352 1.437 1 98.81 114 LYS B C 1
ATOM 3044 O O . LYS B 1 114 ? -1.719 -9.359 1.339 1 98.81 114 LYS B O 1
ATOM 3049 N N . LEU B 1 115 ? -2.672 -7.742 2.541 1 98.88 115 LEU B N 1
ATOM 3050 C CA . LEU B 1 115 ? -2.162 -8.297 3.789 1 98.88 115 LEU B CA 1
ATOM 3051 C C . LEU B 1 115 ? -3.129 -9.328 4.363 1 98.88 115 LEU B C 1
ATOM 3053 O O . LEU B 1 115 ? -4.348 -9.148 4.293 1 98.88 115 LEU B O 1
ATOM 3057 N N . ALA B 1 116 ? -2.564 -10.359 4.883 1 98.88 116 ALA B N 1
ATOM 3058 C CA . ALA B 1 116 ? -3.303 -11.328 5.691 1 98.88 116 ALA B CA 1
ATOM 3059 C C . ALA B 1 116 ? -3.029 -11.125 7.18 1 98.88 116 ALA B C 1
ATOM 3061 O O . ALA B 1 116 ? -1.982 -10.594 7.555 1 98.88 116 ALA B O 1
ATOM 3062 N N . ASP B 1 117 ? -4.051 -11.562 8.008 1 98.25 117 ASP B N 1
ATOM 3063 C CA . ASP B 1 117 ? -3.795 -11.586 9.445 1 98.25 117 ASP B CA 1
ATOM 3064 C C . ASP B 1 117 ? -2.625 -12.508 9.781 1 98.25 117 ASP B C 1
ATOM 3066 O O . ASP B 1 117 ? -1.806 -12.188 10.648 1 98.25 117 ASP B O 1
ATOM 3070 N N . ASP B 1 118 ? -2.617 -13.625 9.094 1 98.69 118 ASP B N 1
ATOM 3071 C CA . ASP B 1 118 ? -1.588 -14.625 9.352 1 98.69 118 ASP B CA 1
ATOM 3072 C C . ASP B 1 118 ? -1.491 -15.625 8.203 1 98.69 118 ASP B C 1
ATOM 3074 O O . ASP B 1 118 ? -2.51 -16.031 7.633 1 98.69 118 ASP B O 1
ATOM 3078 N N . ILE B 1 119 ? -0.311 -15.898 7.809 1 98.88 119 ILE B N 1
ATOM 3079 C CA . ILE B 1 119 ? 0.023 -17.062 7 1 98.88 119 ILE B CA 1
ATOM 3080 C C . ILE B 1 119 ? 0.88 -18.031 7.816 1 98.88 119 ILE B C 1
ATOM 3082 O O . ILE B 1 119 ? 2.037 -17.734 8.125 1 98.88 119 ILE B O 1
ATOM 3086 N N . LYS B 1 120 ? 0.343 -19.156 8.125 1 98.38 120 LYS B N 1
ATOM 3087 C CA . LYS B 1 120 ? 1.012 -20.156 8.953 1 98.38 120 LYS B CA 1
ATOM 3088 C C . LYS B 1 120 ? 1.556 -21.312 8.109 1 98.38 120 LYS B C 1
ATOM 3090 O O . LYS B 1 120 ? 0.823 -21.906 7.312 1 98.38 120 LYS B O 1
ATOM 3095 N N . ILE B 1 121 ? 2.801 -21.547 8.25 1 98.56 121 ILE B N 1
ATOM 3096 C CA . ILE B 1 121 ? 3.445 -22.672 7.594 1 98.56 121 ILE B CA 1
ATOM 3097 C C . ILE B 1 121 ? 4.062 -23.594 8.648 1 98.56 121 ILE B C 1
ATOM 3099 O O . ILE B 1 121 ? 5.023 -23.219 9.32 1 98.56 121 ILE B O 1
ATOM 3103 N N . GLU B 1 122 ? 3.482 -24.719 8.828 1 98.31 122 GLU B N 1
ATOM 3104 C CA . GLU B 1 122 ? 3.959 -25.703 9.789 1 98.31 122 GLU B CA 1
ATOM 3105 C C . GLU B 1 122 ? 4.582 -26.906 9.078 1 98.31 122 GLU B C 1
ATOM 3107 O O . GLU B 1 122 ? 3.93 -27.562 8.258 1 98.31 122 GLU B O 1
ATOM 3112 N N . LYS B 1 123 ? 5.777 -27.188 9.477 1 96.5 123 LYS B 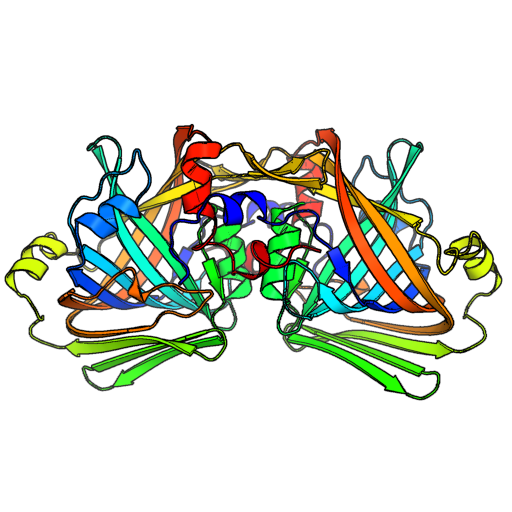N 1
ATOM 3113 C CA . LYS B 1 123 ? 6.52 -28.281 8.844 1 96.5 123 LYS B CA 1
ATOM 3114 C C . LYS B 1 123 ? 6.762 -29.422 9.82 1 96.5 123 LYS B C 1
ATOM 3116 O O . LYS B 1 123 ? 7.043 -29.203 11 1 96.5 123 LYS B O 1
ATOM 3121 N N . SER B 1 124 ? 6.477 -30.562 9.398 1 93.94 124 SER B N 1
ATOM 3122 C CA . SER B 1 124 ? 6.863 -31.812 10.047 1 93.94 124 SER B CA 1
ATOM 3123 C C . SER B 1 124 ? 7.59 -32.719 9.078 1 93.94 124 SER B C 1
ATOM 3125 O O . SER B 1 124 ? 7.738 -32.406 7.895 1 93.94 124 SER B O 1
ATOM 3127 N N . GLU B 1 125 ? 8.07 -33.875 9.68 1 90.38 125 GLU B N 1
ATOM 3128 C CA . GLU B 1 125 ? 8.797 -34.812 8.805 1 90.38 125 GLU B CA 1
ATOM 3129 C C . GLU B 1 125 ? 7.957 -35.188 7.594 1 90.38 125 GLU B C 1
ATOM 3131 O O . GLU B 1 125 ? 6.887 -35.781 7.734 1 90.38 125 GLU B O 1
ATOM 3136 N N . ASN B 1 126 ? 8.234 -34.75 6.426 1 95.44 126 ASN B N 1
ATOM 3137 C CA . ASN B 1 126 ? 7.695 -35.062 5.109 1 95.44 126 ASN B CA 1
ATOM 3138 C C . ASN B 1 126 ? 6.305 -34.469 4.91 1 95.44 126 ASN B C 1
ATOM 3140 O O . ASN B 1 126 ? 5.539 -34.938 4.066 1 95.44 126 ASN B O 1
ATOM 3144 N N . LYS B 1 127 ? 5.863 -33.594 5.801 1 98.19 127 LYS B N 1
ATOM 3145 C CA . LYS B 1 127 ? 4.562 -32.938 5.676 1 98.19 127 LYS B CA 1
ATOM 3146 C C . LYS B 1 127 ? 4.676 -31.453 5.93 1 98.19 127 LYS B C 1
ATOM 3148 O O . LYS B 1 127 ? 5.492 -31.016 6.746 1 98.19 127 LYS B O 1
ATOM 3153 N N . VAL B 1 128 ? 3.891 -30.75 5.25 1 98.44 128 VAL B N 1
ATOM 3154 C CA . VAL B 1 128 ? 3.746 -29.312 5.496 1 98.44 128 VAL B CA 1
ATOM 3155 C C . VAL B 1 128 ? 2.268 -28.938 5.48 1 98.44 128 VAL B C 1
ATOM 3157 O O . VAL B 1 128 ? 1.503 -29.422 4.641 1 98.44 128 VAL B O 1
ATOM 3160 N N . GLN B 1 129 ? 1.843 -28.188 6.422 1 98.69 129 GLN B N 1
ATOM 3161 C CA . GLN B 1 129 ? 0.522 -27.562 6.426 1 98.69 129 GLN B CA 1
ATOM 3162 C C . GLN B 1 129 ? 0.63 -26.031 6.395 1 98.69 129 GLN B C 1
ATOM 3164 O O . GLN B 1 129 ? 1.394 -25.453 7.164 1 98.69 129 GLN B O 1
ATOM 3169 N N . ALA B 1 130 ? -0.093 -25.453 5.488 1 98.75 130 ALA B N 1
ATOM 3170 C CA . ALA B 1 130 ? -0.127 -24 5.375 1 98.75 130 ALA B CA 1
ATOM 3171 C C . ALA B 1 130 ? -1.558 -23.484 5.457 1 98.75 130 ALA B C 1
ATOM 3173 O O . ALA B 1 130 ? -2.473 -24.062 4.871 1 98.75 130 ALA B O 1
ATOM 3174 N N . LYS B 1 131 ? -1.797 -22.453 6.199 1 98.88 131 LYS B N 1
ATOM 3175 C CA . LYS B 1 131 ? -3.096 -21.797 6.344 1 98.88 131 LYS B CA 1
ATOM 3176 C C . LYS B 1 131 ? -2.977 -20.281 6.152 1 98.88 131 LYS B C 1
ATOM 3178 O O . LYS B 1 131 ? -1.98 -19.672 6.555 1 98.88 131 LYS B O 1
ATOM 3183 N N . ILE B 1 132 ? -3.947 -19.734 5.578 1 98.94 132 ILE B N 1
ATOM 3184 C CA . ILE B 1 132 ? -4.066 -18.281 5.496 1 98.94 132 ILE B CA 1
ATOM 3185 C C . ILE B 1 132 ? -5.309 -17.828 6.25 1 98.94 132 ILE B C 1
ATOM 3187 O O . ILE B 1 132 ? -6.418 -18.281 5.973 1 98.94 132 ILE B O 1
ATOM 3191 N N . ILE B 1 133 ? -5.125 -16.938 7.145 1 98.81 133 ILE B N 1
ATOM 3192 C CA . ILE B 1 133 ? -6.215 -16.312 7.887 1 98.81 133 ILE B CA 1
ATOM 3193 C C . ILE B 1 133 ? -6.301 -14.828 7.527 1 98.81 133 ILE B C 1
ATOM 3195 O O . ILE B 1 133 ? -5.309 -14.102 7.637 1 98.81 133 ILE B O 1
ATOM 3199 N N . ARG B 1 134 ? -7.387 -14.391 7.066 1 98.5 134 ARG B N 1
ATOM 3200 C CA . ARG B 1 134 ? -7.594 -12.984 6.738 1 98.5 134 ARG B CA 1
ATOM 3201 C C . ARG B 1 134 ? -8.984 -12.516 7.164 1 98.5 134 ARG B C 1
ATOM 3203 O O . ARG B 1 134 ? -9.984 -13.164 6.844 1 98.5 134 ARG B O 1
ATOM 3210 N N . HIS B 1 135 ? -9.008 -11.414 7.902 1 97.06 135 HIS B N 1
ATOM 3211 C CA . HIS B 1 135 ? -10.219 -10.82 8.453 1 97.06 135 HIS B CA 1
ATOM 3212 C C . HIS B 1 135 ? -11.039 -11.844 9.234 1 97.06 135 HIS B C 1
ATOM 3214 O O . HIS B 1 135 ? -12.258 -11.93 9.062 1 97.06 135 HIS B O 1
ATOM 3220 N N . GLY B 1 136 ? -10.305 -12.656 9.938 1 96.81 136 GLY B N 1
ATOM 3221 C CA . GLY B 1 136 ? -10.906 -13.609 10.859 1 96.81 136 GLY B CA 1
ATOM 3222 C C . GLY B 1 136 ? -11.359 -14.891 10.18 1 96.81 136 GLY B C 1
ATOM 3223 O O . GLY B 1 136 ? -11.867 -15.797 10.836 1 96.81 136 GLY B O 1
ATOM 3224 N N . THR B 1 137 ? -11.164 -15.008 8.867 1 98.38 137 THR B N 1
ATOM 3225 C CA . THR B 1 137 ? -11.594 -16.188 8.117 1 98.38 137 THR B CA 1
ATOM 3226 C C . THR B 1 137 ? -10.383 -16.969 7.602 1 98.38 137 THR B C 1
ATOM 3228 O O . THR B 1 137 ? -9.445 -16.375 7.062 1 98.38 137 THR B O 1
ATOM 3231 N N . GLU B 1 138 ? -10.352 -18.266 7.875 1 98.75 138 GLU B N 1
ATOM 3232 C CA . GLU B 1 138 ? -9.375 -19.125 7.191 1 98.75 138 GLU B CA 1
ATOM 3233 C C . GLU B 1 138 ? -9.75 -19.312 5.727 1 98.75 138 GLU B C 1
ATOM 3235 O O . GLU B 1 138 ? -10.664 -20.078 5.406 1 98.75 138 GLU B O 1
ATOM 3240 N N . ILE B 1 139 ? -9.023 -18.719 4.855 1 98.88 139 ILE B N 1
ATOM 3241 C CA . ILE B 1 139 ? -9.469 -18.672 3.469 1 98.88 139 ILE B CA 1
ATOM 3242 C C . ILE B 1 139 ? -8.719 -19.734 2.658 1 98.88 139 ILE B C 1
ATOM 3244 O O . ILE B 1 139 ? -9.125 -20.062 1.54 1 98.88 139 ILE B O 1
ATOM 3248 N N . LEU B 1 140 ? -7.648 -20.266 3.162 1 98.88 140 LEU B N 1
ATOM 3249 C CA . LEU B 1 140 ? -6.891 -21.328 2.51 1 98.88 140 LEU B CA 1
ATOM 3250 C C . LEU B 1 140 ? -6.305 -22.281 3.539 1 98.88 140 LEU B C 1
ATOM 3252 O O . LEU B 1 140 ? -5.781 -21.859 4.57 1 98.88 140 LEU B O 1
ATOM 3256 N N . ASN B 1 141 ? -6.461 -23.547 3.357 1 98.88 141 ASN B N 1
ATOM 3257 C CA . ASN B 1 141 ? -5.824 -24.641 4.074 1 98.88 141 ASN B CA 1
ATOM 3258 C C . ASN B 1 141 ? -5.203 -25.656 3.117 1 98.88 141 ASN B C 1
ATOM 3260 O O . ASN B 1 141 ? -5.914 -26.328 2.377 1 98.88 141 ASN B O 1
ATOM 3264 N N . LEU B 1 142 ? -3.904 -25.688 3.086 1 98.88 142 LEU B N 1
ATOM 3265 C CA . LEU B 1 142 ? -3.131 -26.531 2.184 1 98.88 142 LEU B CA 1
ATOM 3266 C C . LEU B 1 142 ? -2.295 -27.547 2.965 1 98.88 142 LEU B C 1
ATOM 3268 O O . LEU B 1 142 ? -1.59 -27.172 3.906 1 98.88 142 LEU B O 1
ATOM 3272 N N . LYS B 1 143 ? -2.443 -28.781 2.643 1 98.81 143 LYS B N 1
ATOM 3273 C CA . LYS B 1 143 ? -1.579 -29.828 3.154 1 98.81 143 LYS B CA 1
ATOM 3274 C C . LYS B 1 143 ? -0.767 -30.469 2.029 1 98.81 143 LYS B C 1
ATOM 3276 O O . LYS B 1 143 ? -1.302 -30.766 0.957 1 98.81 143 LYS B O 1
ATOM 3281 N N . TRP B 1 144 ? 0.436 -30.578 2.27 1 98.75 144 TRP B N 1
ATOM 3282 C CA . TRP B 1 144 ? 1.346 -31.297 1.383 1 98.75 144 TRP B CA 1
ATOM 3283 C C . TRP B 1 144 ? 2.004 -32.469 2.109 1 98.75 144 TRP B C 1
ATOM 3285 O O . TRP B 1 144 ? 2.381 -32.344 3.277 1 98.75 144 TRP B O 1
ATOM 3295 N N . GLU B 1 145 ? 2.119 -33.562 1.441 1 98.69 145 GLU B N 1
ATOM 3296 C CA . GLU B 1 145 ? 2.838 -34.75 1.929 1 98.69 145 GLU B CA 1
ATOM 3297 C C . GLU B 1 145 ? 3.754 -35.312 0.852 1 98.69 145 GLU B C 1
ATOM 3299 O O . GLU B 1 145 ? 3.318 -35.562 -0.276 1 98.69 145 GLU B O 1
ATOM 3304 N N . ALA B 1 146 ? 5.023 -35.5 1.27 1 98.06 146 ALA B N 1
ATOM 3305 C CA . ALA B 1 146 ? 6.012 -36.031 0.324 1 98.06 146 ALA B CA 1
ATOM 3306 C C . ALA B 1 146 ? 5.594 -37.406 -0.212 1 98.06 146 ALA B C 1
ATOM 3308 O O . ALA B 1 146 ? 5.004 -38.188 0.512 1 98.06 146 ALA B O 1
ATOM 3309 N N . GLY B 1 147 ? 5.957 -37.625 -1.49 1 97.25 147 GLY B N 1
ATOM 3310 C CA . GLY B 1 147 ? 5.668 -38.938 -2.07 1 97.25 147 GLY B CA 1
ATOM 3311 C C . GLY B 1 147 ? 5.012 -38.844 -3.436 1 97.25 147 GLY B C 1
ATOM 3312 O O . GLY B 1 147 ? 5.465 -38.094 -4.301 1 97.25 147 GLY B O 1
ATOM 3313 N N . VAL B 1 148 ? 4.027 -39.719 -3.684 1 97.44 148 VAL B N 1
ATOM 3314 C CA . VAL B 1 148 ? 3.348 -39.812 -4.973 1 97.44 148 VAL B CA 1
ATOM 3315 C C . VAL B 1 148 ? 2.311 -38.688 -5.098 1 97.44 148 VAL B C 1
ATOM 3317 O O . VAL B 1 148 ? 1.436 -38.562 -4.242 1 97.44 148 VAL B O 1
ATOM 3320 N N . PRO B 1 149 ? 2.469 -37.844 -6.098 1 97.44 149 PRO B N 1
ATOM 3321 C CA . PRO B 1 149 ? 1.479 -36.781 -6.273 1 97.44 149 PRO B CA 1
ATOM 3322 C C . PRO B 1 149 ? 0.081 -37.312 -6.57 1 97.44 149 PRO B C 1
ATOM 3324 O O . PRO B 1 149 ? -0.085 -38.5 -6.824 1 97.44 149 PRO B O 1
ATOM 3327 N N . ASN B 1 150 ? -0.901 -36.469 -6.496 1 98.31 150 ASN B N 1
ATOM 3328 C CA . ASN B 1 150 ? -2.293 -36.844 -6.719 1 98.31 150 ASN B CA 1
ATOM 3329 C C . ASN B 1 150 ? -2.518 -37.375 -8.141 1 98.31 150 ASN B C 1
ATOM 3331 O O . ASN B 1 150 ? -3.324 -38.281 -8.359 1 98.31 150 ASN B O 1
ATOM 3335 N N . ASP B 1 151 ? -1.963 -36.75 -9.07 1 96.69 151 ASP B N 1
ATOM 3336 C CA . ASP B 1 151 ? -2.045 -37.094 -10.484 1 96.69 151 ASP B CA 1
ATOM 3337 C C . ASP B 1 151 ? -0.655 -37.188 -11.117 1 96.69 151 ASP B C 1
ATOM 3339 O O . ASP B 1 151 ? -0.153 -36.188 -11.641 1 96.69 151 ASP B O 1
ATOM 3343 N N . VAL B 1 152 ? -0.097 -38.312 -11.211 1 94.31 152 VAL B N 1
ATOM 3344 C CA . VAL B 1 152 ? 1.285 -38.531 -11.625 1 94.31 152 VAL B CA 1
ATOM 3345 C C . VAL B 1 152 ? 1.473 -38.062 -13.07 1 94.31 152 VAL B C 1
ATOM 3347 O O . VAL B 1 152 ? 2.457 -37.406 -13.398 1 94.31 152 VAL B O 1
ATOM 3350 N N . GLU B 1 153 ? 0.587 -38.344 -13.891 1 91.25 153 GLU B N 1
ATOM 3351 C CA . GLU B 1 153 ? 0.701 -38.031 -15.312 1 91.25 153 GLU B CA 1
ATOM 3352 C C . GLU B 1 153 ? 0.691 -36.531 -15.555 1 91.25 153 GLU B C 1
ATOM 3354 O O . GLU B 1 153 ? 1.491 -36.031 -16.344 1 91.25 153 GLU B O 1
ATOM 3359 N N . THR B 1 154 ? -0.185 -35.844 -14.836 1 89.94 154 THR B N 1
ATOM 3360 C CA . THR B 1 154 ? -0.287 -34.406 -15 1 89.94 154 THR B CA 1
ATOM 3361 C C . THR B 1 154 ? 0.95 -33.719 -14.438 1 89.94 154 THR B C 1
ATOM 3363 O O . THR B 1 154 ? 1.455 -32.75 -15.031 1 89.94 154 THR B O 1
ATOM 3366 N N . VAL B 1 155 ? 1.386 -34.125 -13.328 1 88.44 155 VAL B N 1
ATOM 3367 C CA . VAL B 1 155 ? 2.596 -33.562 -12.734 1 88.44 155 VAL B CA 1
ATOM 3368 C C . VAL B 1 155 ? 3.77 -33.719 -13.695 1 88.44 155 VAL B C 1
ATOM 3370 O O . VAL B 1 155 ? 4.566 -32.812 -13.875 1 88.44 155 VAL B O 1
ATOM 3373 N N . LYS B 1 156 ? 3.895 -34.875 -14.305 1 83.12 156 LYS B N 1
ATOM 3374 C CA . LYS B 1 156 ? 4.957 -35.125 -15.273 1 83.12 156 LYS B CA 1
ATOM 3375 C C . LYS B 1 156 ? 4.879 -34.156 -16.438 1 83.12 156 LYS B C 1
ATOM 3377 O O . LYS B 1 156 ? 5.906 -33.656 -16.922 1 83.12 156 LYS B O 1
ATOM 3382 N N . LYS B 1 157 ? 3.742 -33.938 -16.859 1 80.31 157 LYS B N 1
ATOM 3383 C CA . LYS B 1 157 ? 3.537 -33.031 -17.984 1 80.31 157 LYS B CA 1
ATOM 3384 C C . LYS B 1 157 ? 3.84 -31.578 -17.594 1 80.31 157 LYS B C 1
ATOM 3386 O O . LYS B 1 157 ? 4.418 -30.828 -18.375 1 80.31 157 LYS B O 1
ATOM 3391 N N . MET B 1 158 ? 3.4 -31.188 -16.438 1 76.31 158 MET B N 1
ATOM 3392 C CA . MET B 1 158 ? 3.482 -29.797 -16 1 76.31 158 MET B CA 1
ATOM 3393 C C . MET B 1 158 ? 4.883 -29.469 -15.5 1 76.31 158 MET B C 1
ATOM 3395 O O . MET B 1 158 ? 5.41 -28.391 -15.773 1 76.31 158 MET B O 1
ATOM 3399 N N . PHE B 1 159 ? 5.371 -30.375 -14.773 1 64.06 159 PHE B N 1
ATOM 3400 C CA . PHE B 1 159 ? 6.637 -30.109 -14.109 1 64.06 159 PHE B CA 1
ATOM 3401 C C . PHE B 1 159 ? 7.777 -30.844 -14.797 1 64.06 159 PHE B C 1
ATOM 3403 O O . PHE B 1 159 ? 8.922 -30.797 -14.344 1 64.06 159 PHE B O 1
ATOM 3410 N N . GLY B 1 160 ? 7.383 -31.766 -15.711 1 53.62 160 GLY B N 1
ATOM 3411 C CA . GLY B 1 160 ? 8.383 -32.594 -16.359 1 53.62 160 GLY B CA 1
ATOM 3412 C C . GLY B 1 160 ? 9.516 -31.797 -16.984 1 53.62 160 GLY B C 1
ATOM 3413 O O . GLY B 1 160 ? 10.633 -32.312 -17.125 1 53.62 160 GLY B O 1
ATOM 3414 N N . SER B 1 161 ? 9.227 -30.688 -17.672 1 55.75 161 SER B N 1
ATOM 3415 C CA . SER B 1 161 ? 10.43 -29.906 -17.938 1 55.75 161 SER B CA 1
ATOM 3416 C C . SER B 1 161 ? 10.953 -29.266 -16.656 1 55.75 161 SER B C 1
ATOM 3418 O O . SER B 1 161 ? 10.32 -28.359 -16.109 1 55.75 161 SER B O 1
ATOM 3420 N N . GLN B 1 162 ? 11.398 -30.188 -15.805 1 55.62 162 GLN B N 1
ATOM 3421 C CA . GLN B 1 162 ? 11.859 -30.062 -14.43 1 55.62 162 GLN B CA 1
ATOM 3422 C C . GLN B 1 162 ? 12.609 -28.75 -14.211 1 55.62 162 GLN B C 1
ATOM 3424 O O . GLN B 1 162 ? 13.359 -28.312 -15.086 1 55.62 162 GLN B O 1
ATOM 3429 N N . VAL B 1 163 ? 11.969 -27.906 -13.328 1 67.94 163 VAL B N 1
ATOM 3430 C CA . VAL B 1 163 ? 12.891 -26.969 -12.711 1 67.94 163 VAL B CA 1
ATOM 3431 C C . VAL B 1 163 ? 14.258 -27.625 -12.508 1 67.94 163 VAL B C 1
ATOM 3433 O O . VAL B 1 163 ? 14.359 -28.672 -11.859 1 67.94 163 VAL B O 1
ATOM 3436 N N . LYS B 1 164 ? 15.289 -27.266 -13.438 1 82.94 164 LYS B N 1
ATOM 3437 C CA . LYS B 1 164 ? 16.641 -27.781 -13.219 1 82.94 164 LYS B CA 1
ATOM 3438 C C . LYS B 1 164 ? 17.219 -27.234 -11.914 1 82.94 164 LYS B C 1
ATOM 3440 O O . LYS B 1 164 ? 17.578 -26.062 -11.828 1 82.94 164 LYS B O 1
ATOM 3445 N N . LEU B 1 165 ? 17.219 -28.172 -10.984 1 90.88 165 LEU B N 1
ATOM 3446 C CA . LEU B 1 165 ? 17.766 -27.797 -9.68 1 90.88 165 LEU B CA 1
ATOM 3447 C C . LEU B 1 165 ? 19.188 -27.281 -9.797 1 90.88 165 LEU B C 1
ATOM 3449 O O . LEU B 1 165 ? 20 -27.875 -10.531 1 90.88 165 LEU B O 1
ATOM 3453 N N . GLY B 1 166 ? 19.406 -26.203 -9.203 1 93.19 166 GLY B N 1
ATOM 3454 C CA . GLY B 1 166 ? 20.75 -25.656 -9.156 1 93.19 166 GLY B CA 1
ATOM 3455 C C . GLY B 1 166 ? 21.094 -24.812 -10.359 1 93.19 166 GLY B C 1
ATOM 3456 O O . GLY B 1 166 ? 22.219 -24.312 -10.477 1 93.19 166 GLY B O 1
ATOM 3457 N N . GLU B 1 167 ? 20.25 -24.75 -11.281 1 94.81 167 GLU B N 1
ATOM 3458 C CA . GLU B 1 167 ? 20.453 -23.875 -12.43 1 94.81 167 GLU B CA 1
ATOM 3459 C C . GLU B 1 167 ? 19.406 -22.75 -12.469 1 94.81 167 GLU B C 1
ATOM 3461 O O . GLU B 1 167 ? 18.234 -22.984 -12.18 1 94.81 167 GLU B O 1
ATOM 3466 N N . PRO B 1 168 ? 19.906 -21.594 -12.844 1 95.88 168 PRO B N 1
ATOM 3467 C CA . PRO B 1 168 ? 18.938 -20.5 -12.93 1 95.88 168 PRO B CA 1
ATOM 3468 C C . PRO B 1 168 ? 17.859 -20.734 -13.977 1 95.88 168 PRO B C 1
ATOM 3470 O O . PRO B 1 168 ? 18.125 -21.328 -15.031 1 95.88 168 PRO B O 1
ATOM 3473 N N . SER B 1 169 ? 16.672 -20.359 -13.672 1 94.62 169 SER B N 1
ATOM 3474 C CA . SER B 1 169 ? 15.539 -20.438 -14.594 1 94.62 169 SER B CA 1
ATOM 3475 C C . SER B 1 169 ? 14.836 -19.094 -14.727 1 94.62 169 SER B C 1
ATOM 3477 O O . SER B 1 169 ? 14.797 -18.312 -13.773 1 94.62 169 SER B O 1
ATOM 3479 N N . GLU B 1 170 ? 14.305 -18.828 -15.898 1 94.19 170 GLU B N 1
ATOM 3480 C CA . GLU B 1 170 ? 13.562 -17.594 -16.172 1 94.19 170 GLU B CA 1
ATOM 3481 C C . GLU B 1 170 ? 12.07 -17.797 -15.953 1 94.19 170 GLU B C 1
A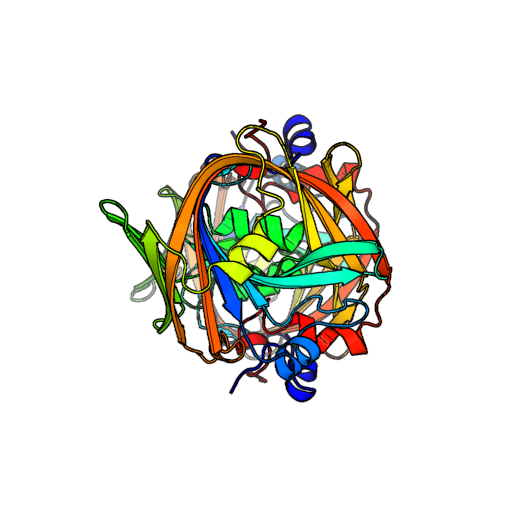TOM 3483 O O . GLU B 1 170 ? 11.516 -18.828 -16.312 1 94.19 170 GLU B O 1
ATOM 3488 N N . MET B 1 171 ? 11.445 -16.891 -15.312 1 93.88 171 MET B N 1
ATOM 3489 C CA . MET B 1 171 ? 10.008 -16.875 -15.07 1 93.88 171 MET B CA 1
ATOM 3490 C C . MET B 1 171 ? 9.391 -15.547 -15.492 1 93.88 171 MET B C 1
ATOM 3492 O O . MET B 1 171 ? 10.078 -14.523 -15.516 1 93.88 171 MET B O 1
ATOM 3496 N N . ALA B 1 172 ? 8.156 -15.594 -15.875 1 96.5 172 ALA B N 1
ATOM 3497 C CA . ALA B 1 172 ? 7.422 -14.383 -16.234 1 96.5 172 ALA B CA 1
ATOM 3498 C C . ALA B 1 172 ? 6.051 -14.352 -15.57 1 96.5 172 ALA B C 1
ATOM 3500 O O . ALA B 1 172 ? 5.387 -15.383 -15.453 1 96.5 172 ALA B O 1
ATOM 3501 N N . SER B 1 173 ? 5.688 -13.25 -15.125 1 98.38 173 SER B N 1
ATOM 3502 C CA . SER B 1 173 ? 4.348 -12.992 -14.602 1 98.38 173 SER B CA 1
ATOM 3503 C C . SER B 1 173 ? 3.709 -11.797 -15.289 1 98.38 173 SER B C 1
ATOM 3505 O O . SER B 1 173 ? 4.379 -10.797 -15.57 1 98.38 173 SER B O 1
ATOM 3507 N N . PHE B 1 174 ? 2.441 -11.914 -15.594 1 98.81 174 PHE B N 1
ATOM 3508 C CA . PHE B 1 174 ? 1.688 -10.828 -16.203 1 98.81 174 PHE B CA 1
ATOM 3509 C C . PHE B 1 174 ? 0.914 -10.047 -15.156 1 98.81 174 PHE B C 1
ATOM 3511 O O . PHE B 1 174 ? 0.347 -10.625 -14.234 1 98.81 174 PHE B O 1
ATOM 3518 N N . PHE B 1 175 ? 0.93 -8.766 -15.312 1 98.81 175 PHE B N 1
ATOM 3519 C CA . PHE B 1 175 ? 0.107 -7.84 -14.539 1 98.81 175 PHE B CA 1
ATOM 3520 C C . PHE B 1 175 ? -0.479 -6.758 -15.445 1 98.81 175 PHE B C 1
ATOM 3522 O O . PHE B 1 175 ? -0.142 -6.68 -16.625 1 98.81 175 PHE B O 1
ATOM 3529 N N . ILE B 1 176 ? -1.454 -6.062 -14.914 1 98.81 176 ILE B N 1
ATOM 3530 C CA . ILE B 1 176 ? -1.99 -4.883 -15.586 1 98.81 176 ILE B CA 1
ATOM 3531 C C . ILE B 1 176 ? -1.571 -3.623 -14.836 1 98.81 176 ILE B C 1
ATOM 3533 O O . ILE B 1 176 ? -1.938 -3.439 -13.672 1 98.81 176 ILE B O 1
ATOM 3537 N N . ASN B 1 177 ? -0.787 -2.836 -15.461 1 98.5 177 ASN B N 1
ATOM 3538 C CA . ASN B 1 177 ? -0.463 -1.512 -14.945 1 98.5 177 ASN B CA 1
ATOM 3539 C C . ASN B 1 177 ? -1.649 -0.559 -15.062 1 98.5 177 ASN B C 1
ATOM 3541 O O . ASN B 1 177 ? -2.385 -0.591 -16.047 1 98.5 177 ASN B O 1
ATOM 3545 N N . TYR B 1 178 ? -1.79 0.292 -14.102 1 98.69 178 TYR B N 1
ATOM 3546 C CA . TYR B 1 178 ? -2.869 1.272 -14.133 1 98.69 178 TYR B CA 1
ATOM 3547 C C . TYR B 1 178 ? -2.527 2.488 -13.281 1 98.69 178 TYR B C 1
ATOM 3549 O O . TYR B 1 178 ? -1.644 2.422 -12.422 1 98.69 178 TYR B O 1
ATOM 3557 N N . ASP B 1 179 ? -3.17 3.576 -13.609 1 98.06 179 ASP B N 1
ATOM 3558 C CA . ASP B 1 179 ? -3.295 4.738 -12.734 1 98.06 179 ASP B CA 1
ATOM 3559 C C . ASP B 1 179 ? -4.742 4.945 -12.297 1 98.06 179 ASP B C 1
ATOM 3561 O O . ASP B 1 179 ? -5.668 4.43 -12.93 1 98.06 179 ASP B O 1
ATOM 3565 N N . ILE B 1 180 ? -4.891 5.543 -11.18 1 98.25 180 ILE B N 1
ATOM 3566 C CA . ILE B 1 180 ? -6.207 5.977 -10.719 1 98.25 180 ILE B CA 1
ATOM 3567 C C . ILE B 1 180 ? -6.316 7.496 -10.836 1 98.25 180 ILE B C 1
ATOM 3569 O O . ILE B 1 180 ? -5.434 8.227 -10.375 1 98.25 180 ILE B O 1
ATOM 3573 N N . GLU B 1 181 ? -7.359 7.918 -11.461 1 97.12 181 GLU B N 1
ATOM 3574 C CA . GLU B 1 181 ? -7.59 9.352 -11.648 1 97.12 181 GLU B CA 1
ATOM 3575 C C . GLU B 1 181 ? -8.938 9.773 -11.062 1 97.12 181 GLU B C 1
ATOM 3577 O O . GLU B 1 181 ? -9.969 9.172 -11.375 1 97.12 181 GLU B O 1
ATOM 3582 N N . GLN B 1 182 ? -8.883 10.758 -10.234 1 96.31 182 GLN B N 1
ATOM 3583 C CA . GLN B 1 182 ? -10.141 11.312 -9.734 1 96.31 182 GLN B CA 1
ATOM 3584 C C . GLN B 1 182 ? -10.766 12.258 -10.758 1 96.31 182 GLN B C 1
ATOM 3586 O O . GLN B 1 182 ? -10.094 13.141 -11.289 1 96.31 182 GLN B O 1
ATOM 3591 N N . GLN B 1 183 ? -12.023 12.125 -10.953 1 94.06 183 GLN B N 1
ATOM 3592 C CA . GLN B 1 183 ? -12.773 12.922 -11.922 1 94.06 183 GLN B CA 1
ATOM 3593 C C . GLN B 1 183 ? -13.367 14.164 -11.266 1 94.06 183 GLN B C 1
ATOM 3595 O O . GLN B 1 183 ? -13.375 14.281 -10.031 1 94.06 183 GLN B O 1
ATOM 3600 N N . ASP B 1 184 ? -13.922 15.047 -12.094 1 92.12 184 ASP B N 1
ATOM 3601 C CA . ASP B 1 184 ? -14.453 16.312 -11.625 1 92.12 184 ASP B CA 1
ATOM 3602 C C . ASP B 1 184 ? -15.633 16.109 -10.68 1 92.12 184 ASP B C 1
ATOM 3604 O O . ASP B 1 184 ? -15.898 16.938 -9.812 1 92.12 184 ASP B O 1
ATOM 3608 N N . ASP B 1 185 ? -16.312 14.992 -10.875 1 90.38 185 ASP B N 1
ATOM 3609 C CA . ASP B 1 185 ? -17.484 14.742 -10.023 1 90.38 185 ASP B CA 1
ATOM 3610 C C . ASP B 1 185 ? -17.062 14.016 -8.742 1 90.38 185 ASP B C 1
ATOM 3612 O O . ASP B 1 185 ? -17.922 13.602 -7.961 1 90.38 185 ASP B O 1
ATOM 3616 N N . GLY B 1 186 ? -15.797 13.812 -8.555 1 89.94 186 GLY B N 1
ATOM 3617 C CA . GLY B 1 186 ? -15.273 13.211 -7.34 1 89.94 186 GLY B CA 1
ATOM 3618 C C . GLY B 1 186 ? -15.109 11.711 -7.441 1 89.94 186 GLY B C 1
ATOM 3619 O O . GLY B 1 186 ? -14.539 11.078 -6.547 1 89.94 186 GLY B O 1
ATOM 3620 N N . SER B 1 187 ? -15.602 11.117 -8.508 1 92 187 SER B N 1
ATOM 3621 C CA . SER B 1 187 ? -15.406 9.688 -8.703 1 92 187 SER B CA 1
ATOM 3622 C C . SER B 1 187 ? -13.992 9.375 -9.172 1 92 187 SER B C 1
ATOM 3624 O O . SER B 1 187 ? -13.273 10.266 -9.625 1 92 187 SER B O 1
ATOM 3626 N N . ASN B 1 188 ? -13.578 8.07 -8.992 1 96.31 188 ASN B N 1
ATOM 3627 C CA . ASN B 1 188 ? -12.273 7.637 -9.484 1 96.31 188 ASN B CA 1
ATOM 3628 C C . ASN B 1 188 ? -12.414 6.598 -10.594 1 96.31 188 ASN B C 1
ATOM 3630 O O . ASN B 1 188 ? -13.336 5.777 -10.57 1 96.31 188 ASN B O 1
ATOM 3634 N N . LYS B 1 189 ? -11.508 6.676 -11.531 1 96.94 189 LYS B N 1
ATOM 3635 C CA . LYS B 1 189 ? -11.461 5.715 -12.633 1 96.94 189 LYS B CA 1
ATOM 3636 C C . LYS B 1 189 ? -10.039 5.219 -12.859 1 96.94 189 LYS B C 1
ATOM 3638 O O . LYS B 1 189 ? -9.07 5.918 -12.555 1 96.94 189 LYS B O 1
ATOM 3643 N N . PHE B 1 190 ? -9.992 4.004 -13.359 1 98.44 190 PHE B N 1
ATOM 3644 C CA . PHE B 1 190 ? -8.711 3.5 -13.836 1 98.44 190 PHE B CA 1
ATOM 3645 C C . PHE B 1 190 ? -8.359 4.105 -15.195 1 98.44 190 PHE B C 1
ATOM 3647 O O . PHE B 1 190 ? -9.227 4.219 -16.062 1 98.44 190 PHE B O 1
ATOM 3654 N N . VAL B 1 191 ? -7.109 4.508 -15.352 1 98.12 191 VAL B N 1
ATOM 3655 C CA . VAL B 1 191 ? -6.609 5.047 -16.609 1 98.12 191 VAL B CA 1
ATOM 3656 C C . VAL B 1 191 ? -5.207 4.508 -16.875 1 98.12 191 VAL B C 1
ATOM 3658 O O . VAL B 1 191 ? -4.586 3.908 -16 1 98.12 191 VAL B O 1
ATOM 3661 N N . ASN B 1 192 ? -4.73 4.672 -18.141 1 98 192 ASN B N 1
ATOM 3662 C CA . ASN B 1 192 ? -3.383 4.273 -18.531 1 98 192 ASN B CA 1
ATOM 3663 C C . ASN B 1 192 ? -3.133 2.793 -18.266 1 98 192 ASN B C 1
ATOM 3665 O O . ASN B 1 192 ? -2.1 2.43 -17.688 1 98 192 ASN B O 1
ATOM 3669 N N . THR B 1 193 ? -4.109 2.014 -18.625 1 98.62 193 THR B N 1
ATOM 3670 C CA . THR B 1 193 ? -4.023 0.58 -18.375 1 98.62 193 THR B CA 1
ATOM 3671 C C . THR B 1 193 ? -3.176 -0.11 -19.438 1 98.62 193 THR B C 1
ATOM 3673 O O . THR B 1 193 ? -3.334 0.151 -20.625 1 98.62 193 THR B O 1
ATOM 3676 N N . GLU B 1 194 ? -2.215 -0.938 -18.969 1 98.69 194 GLU B N 1
ATOM 3677 C CA . GLU B 1 194 ? -1.275 -1.621 -19.844 1 98.69 194 GLU B CA 1
ATOM 3678 C C . GLU B 1 194 ? -0.969 -3.029 -19.344 1 98.69 194 GLU B C 1
ATOM 3680 O O . GLU B 1 194 ? -0.789 -3.238 -18.141 1 98.69 194 GLU B O 1
ATOM 3685 N N . LEU B 1 195 ? -1.035 -3.979 -20.297 1 98.88 195 LEU B N 1
ATOM 3686 C CA . LEU B 1 195 ? -0.517 -5.305 -19.969 1 98.88 195 LEU B CA 1
ATOM 3687 C C . LEU B 1 195 ? 1.006 -5.289 -19.891 1 98.88 195 LEU B C 1
ATOM 3689 O O . LEU B 1 195 ? 1.675 -4.828 -20.812 1 98.88 195 LEU B O 1
ATOM 3693 N N . ILE B 1 196 ? 1.52 -5.758 -18.797 1 98.69 196 ILE B N 1
ATOM 3694 C CA . ILE B 1 196 ? 2.969 -5.844 -18.641 1 98.69 196 ILE B CA 1
ATOM 3695 C C . ILE B 1 196 ? 3.365 -7.27 -18.266 1 98.69 196 ILE B C 1
ATOM 3697 O O . ILE B 1 196 ? 2.533 -8.047 -17.781 1 98.69 196 ILE B O 1
ATOM 3701 N N . ALA B 1 197 ? 4.625 -7.602 -18.516 1 98.38 197 ALA B N 1
ATOM 3702 C CA . ALA B 1 197 ? 5.238 -8.852 -18.078 1 98.38 197 ALA B CA 1
ATOM 3703 C C . ALA B 1 197 ? 6.512 -8.586 -17.281 1 98.38 197 ALA B C 1
ATOM 3705 O O . ALA B 1 197 ? 7.453 -7.973 -17.781 1 98.38 197 ALA B O 1
ATOM 3706 N N . THR B 1 198 ? 6.492 -9.016 -16.031 1 97.81 198 THR B N 1
ATOM 3707 C CA . THR B 1 198 ? 7.727 -8.977 -15.25 1 97.81 198 THR B CA 1
ATOM 3708 C C . THR B 1 198 ? 8.547 -10.242 -15.469 1 97.81 198 THR B C 1
ATOM 3710 O O . THR B 1 198 ? 7.992 -11.344 -15.531 1 97.81 198 THR B O 1
ATOM 3713 N N . GLN B 1 199 ? 9.805 -10.039 -15.648 1 96.62 199 GLN B N 1
ATOM 3714 C CA . GLN B 1 199 ? 10.727 -11.156 -15.836 1 96.62 199 GLN B CA 1
ATOM 3715 C C . GLN B 1 199 ? 11.656 -11.305 -14.633 1 96.62 199 GLN B C 1
ATOM 3717 O O . GLN B 1 199 ? 12.188 -10.32 -14.117 1 96.62 199 GLN B O 1
ATOM 3722 N N . SER B 1 200 ? 11.758 -12.539 -14.172 1 96.69 200 SER B N 1
ATOM 3723 C CA . SER B 1 200 ? 12.617 -12.852 -13.039 1 96.69 200 SER B CA 1
ATOM 3724 C C . SER B 1 200 ? 13.508 -14.055 -13.344 1 96.69 200 SER B C 1
ATOM 3726 O O . SER B 1 200 ? 13.148 -14.914 -14.148 1 96.69 200 SER B O 1
ATOM 3728 N N . THR B 1 201 ? 14.625 -14.094 -12.75 1 96.69 201 THR B N 1
ATOM 3729 C CA . THR B 1 201 ? 15.523 -15.242 -12.734 1 96.69 201 THR B CA 1
ATOM 3730 C C . THR B 1 201 ? 15.602 -15.852 -11.336 1 96.69 201 THR B C 1
ATOM 3732 O O . THR B 1 201 ? 15.867 -15.141 -10.359 1 96.69 201 THR B O 1
ATOM 3735 N N . GLY B 1 202 ? 15.312 -17.141 -11.273 1 96.38 202 GLY B N 1
ATOM 3736 C CA . GLY B 1 202 ? 15.344 -17.828 -9.992 1 96.38 202 GLY B CA 1
ATOM 3737 C C . GLY B 1 202 ? 16.234 -19.062 -9.984 1 96.38 202 GLY B C 1
ATOM 3738 O O . GLY B 1 202 ? 16.516 -19.625 -11.039 1 96.38 202 GLY B O 1
ATOM 3739 N N . LEU B 1 203 ? 16.719 -19.375 -8.812 1 97.38 203 LEU B N 1
ATOM 3740 C CA . LEU B 1 203 ? 17.5 -20.578 -8.602 1 97.38 203 LEU B CA 1
ATOM 3741 C C . LEU B 1 203 ? 16.875 -21.453 -7.527 1 97.38 203 LEU B C 1
ATOM 3743 O O . LEU B 1 203 ? 16.984 -21.172 -6.332 1 97.38 203 LEU B O 1
ATOM 3747 N N . THR B 1 204 ? 16.25 -22.562 -8.023 1 96.88 204 THR B N 1
ATOM 3748 C CA . THR B 1 204 ? 15.711 -23.562 -7.113 1 96.88 204 THR B CA 1
ATOM 3749 C C . THR B 1 204 ? 16.797 -24.562 -6.711 1 96.88 204 THR B C 1
ATOM 3751 O O . THR B 1 204 ? 17.469 -25.125 -7.566 1 96.88 204 THR B O 1
ATOM 3754 N N . THR B 1 205 ? 16.938 -24.797 -5.445 1 97.12 205 THR B N 1
ATOM 3755 C CA . THR B 1 205 ? 18.031 -25.625 -4.965 1 97.12 205 THR B CA 1
ATOM 3756 C C . THR B 1 205 ? 17.5 -26.969 -4.457 1 97.12 205 THR B C 1
ATOM 3758 O O . THR B 1 205 ? 18.25 -27.938 -4.359 1 97.12 205 THR B O 1
ATOM 3761 N N . ASP B 1 206 ? 16.297 -27.047 -4.109 1 95.94 206 ASP B N 1
ATOM 3762 C CA . ASP B 1 206 ? 15.656 -28.266 -3.609 1 95.94 206 ASP B CA 1
ATOM 3763 C C . ASP B 1 206 ? 14.195 -28.344 -4.039 1 95.94 206 ASP B C 1
ATOM 3765 O O . ASP B 1 206 ? 13.523 -27.312 -4.164 1 95.94 206 ASP B O 1
ATOM 3769 N N . MET B 1 207 ? 13.758 -29.562 -4.273 1 95.25 207 MET B N 1
ATOM 3770 C CA . MET B 1 207 ? 12.359 -29.797 -4.613 1 95.25 207 MET B CA 1
ATOM 3771 C C . MET B 1 207 ? 11.961 -31.234 -4.328 1 95.25 207 MET B C 1
ATOM 3773 O O . MET B 1 207 ? 12.648 -32.156 -4.762 1 95.25 207 MET B O 1
ATOM 3777 N N . GLU B 1 208 ? 10.945 -31.344 -3.578 1 95.25 208 GLU B N 1
ATOM 3778 C CA . GLU B 1 208 ? 10.406 -32.688 -3.279 1 95.25 208 GLU B CA 1
ATOM 3779 C C . GLU B 1 208 ? 8.922 -32.75 -3.604 1 95.25 208 GLU B C 1
ATOM 3781 O O . GLU B 1 208 ? 8.109 -32.062 -2.982 1 95.25 208 GLU B O 1
ATOM 3786 N N . ILE B 1 209 ? 8.586 -33.656 -4.504 1 95.88 209 ILE B N 1
ATOM 3787 C CA . ILE B 1 209 ? 7.227 -33.781 -5.012 1 95.88 209 ILE B CA 1
ATOM 3788 C C . ILE B 1 209 ? 6.363 -34.531 -4.004 1 95.88 209 ILE B C 1
ATOM 3790 O O . ILE B 1 209 ? 6.867 -35.375 -3.248 1 95.88 209 ILE B O 1
ATOM 3794 N N . GLY B 1 210 ? 5.07 -34.219 -4.039 1 97.5 210 GLY B N 1
ATOM 3795 C CA . GLY B 1 210 ? 4.125 -34.938 -3.189 1 97.5 210 GLY B CA 1
ATOM 3796 C C . GLY B 1 210 ? 2.678 -34.625 -3.541 1 97.5 210 GLY B C 1
ATOM 3797 O O . GLY B 1 210 ? 2.391 -34.031 -4.582 1 97.5 210 GLY B O 1
ATOM 3798 N N . LYS B 1 211 ? 1.781 -35.25 -2.697 1 98.44 211 LYS B N 1
ATOM 3799 C CA . LYS B 1 211 ? 0.347 -35.031 -2.865 1 98.44 211 LYS B CA 1
ATOM 3800 C C . LYS B 1 211 ? -0.124 -33.812 -2.041 1 98.44 211 LYS B C 1
ATOM 3802 O O . LYS B 1 211 ? 0.513 -33.469 -1.052 1 98.44 211 LYS B O 1
ATOM 3807 N N . ILE B 1 212 ? -1.176 -33.25 -2.443 1 98.62 212 ILE B N 1
ATOM 3808 C CA . ILE B 1 212 ? -1.735 -32.125 -1.703 1 98.62 212 ILE B CA 1
ATOM 3809 C C . ILE B 1 212 ? -3.205 -32.375 -1.392 1 98.62 212 ILE B C 1
ATOM 3811 O O . ILE B 1 212 ? -3.848 -33.219 -2.051 1 98.62 212 ILE B O 1
ATOM 3815 N N . ASP B 1 213 ? -3.641 -31.781 -0.348 1 98.56 213 ASP B N 1
ATOM 3816 C CA . ASP B 1 213 ? -5.035 -31.594 0.026 1 98.56 213 ASP B CA 1
ATOM 3817 C C . ASP B 1 213 ? -5.305 -30.125 0.392 1 98.56 213 ASP B C 1
ATOM 3819 O O . ASP B 1 213 ? -4.559 -29.531 1.168 1 98.56 213 ASP B O 1
ATOM 3823 N N . MET B 1 214 ? -6.328 -29.594 -0.29 1 97.88 214 MET B N 1
ATOM 3824 C CA . MET B 1 214 ? -6.484 -28.172 -0.026 1 97.88 214 MET B CA 1
ATOM 3825 C C . MET B 1 214 ? -7.957 -27.781 -0.011 1 97.88 214 MET B C 1
ATOM 3827 O O . MET B 1 214 ? -8.773 -28.391 -0.694 1 97.88 214 MET B O 1
ATOM 3831 N N . LYS B 1 215 ? -8.25 -26.844 0.77 1 98.38 215 LYS B N 1
ATOM 3832 C CA . LYS B 1 215 ? -9.57 -26.219 0.901 1 98.38 215 LYS B CA 1
ATOM 3833 C C . LYS B 1 215 ? -9.492 -24.703 0.768 1 98.38 215 LYS B C 1
ATOM 3835 O O . LYS B 1 215 ? -8.641 -24.062 1.392 1 98.38 215 LYS B O 1
ATOM 3840 N N . LEU B 1 216 ? -10.297 -24.219 -0.112 1 98.69 216 LEU B N 1
ATOM 3841 C CA . LEU B 1 216 ? -10.461 -22.781 -0.269 1 98.69 216 LEU B CA 1
ATOM 3842 C C . LEU B 1 216 ? -11.812 -22.328 0.272 1 98.69 216 LEU B C 1
ATOM 3844 O O . LEU B 1 216 ? -12.828 -22.984 0.043 1 98.69 216 LEU B O 1
ATOM 3848 N N . THR B 1 217 ? -11.82 -21.297 1.004 1 98.62 217 THR B N 1
ATOM 3849 C CA . THR B 1 217 ? -13.023 -20.688 1.554 1 98.62 217 THR B CA 1
ATOM 3850 C C . THR B 1 217 ? -13.117 -19.219 1.163 1 98.62 217 THR B C 1
ATOM 3852 O O . THR B 1 217 ? -12.141 -18.469 1.292 1 98.62 217 THR B O 1
ATOM 3855 N N . SER B 1 218 ? -14.297 -18.812 0.706 1 98.25 218 SER B N 1
ATOM 3856 C CA . SER B 1 218 ? -14.492 -17.406 0.319 1 98.25 218 SER B CA 1
ATOM 3857 C C . SER B 1 218 ? -14.953 -16.562 1.502 1 98.25 218 SER B C 1
ATOM 3859 O O . SER B 1 218 ? -15.648 -17.062 2.391 1 98.25 218 SER B O 1
ATOM 3861 N N . SER B 1 219 ? -14.5 -15.391 1.582 1 97.62 219 SER B N 1
ATOM 3862 C CA . SER B 1 219 ? -15.078 -14.305 2.365 1 97.62 219 SER B CA 1
ATOM 3863 C C . SER B 1 219 ? -15.586 -13.188 1.465 1 97.62 219 SER B C 1
ATOM 3865 O O . SER B 1 219 ? -15.492 -13.273 0.239 1 97.62 219 SER B O 1
ATOM 3867 N N . GLU B 1 220 ? -16.125 -12.156 2.045 1 94.88 220 GLU B N 1
ATOM 3868 C CA . GLU B 1 220 ? -16.594 -11.016 1.264 1 94.88 220 GLU B CA 1
ATOM 3869 C C . GLU B 1 220 ? -15.445 -10.359 0.511 1 94.88 220 GLU B C 1
ATOM 3871 O O . GLU B 1 220 ? -15.625 -9.883 -0.612 1 94.88 220 GLU B O 1
ATOM 3876 N N . ASP B 1 221 ? -14.281 -10.367 1.081 1 97.19 221 ASP B N 1
ATOM 3877 C CA . ASP B 1 221 ? -13.141 -9.648 0.52 1 97.19 221 ASP B CA 1
ATOM 3878 C C . ASP B 1 221 ? -12.289 -10.57 -0.349 1 97.19 221 ASP B C 1
ATOM 3880 O O . ASP B 1 221 ? -11.469 -10.102 -1.142 1 97.19 221 ASP B O 1
ATOM 3884 N N . ASP B 1 222 ? -12.469 -11.867 -0.187 1 98.31 222 ASP B N 1
ATOM 3885 C CA . ASP B 1 222 ? -11.594 -12.844 -0.826 1 98.31 222 ASP B CA 1
ATOM 3886 C C . ASP B 1 222 ? -12.398 -14 -1.421 1 98.31 222 ASP B C 1
ATOM 3888 O O . ASP B 1 222 ? -12.672 -14.992 -0.739 1 98.31 222 ASP B O 1
ATOM 3892 N N . PRO B 1 223 ? -12.734 -13.906 -2.664 1 98.31 223 PRO B N 1
ATOM 3893 C CA . PRO B 1 223 ? -13.555 -14.953 -3.266 1 98.31 223 PRO B CA 1
ATOM 3894 C C . PRO B 1 223 ? -12.734 -16.125 -3.789 1 98.31 223 PRO B C 1
ATOM 3896 O O . PRO B 1 223 ? -12.922 -16.562 -4.926 1 98.31 223 PRO B O 1
ATOM 3899 N N . LEU B 1 224 ? -11.992 -16.75 -3.014 1 98.5 224 LEU B N 1
ATOM 3900 C CA . LEU B 1 224 ? -11.031 -17.766 -3.434 1 9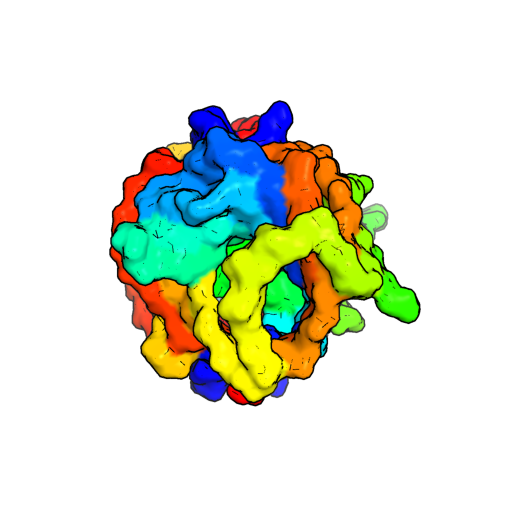8.5 224 LEU B CA 1
ATOM 3901 C C . LEU B 1 224 ? -11.742 -19.016 -3.922 1 98.5 224 LEU B C 1
ATOM 3903 O O . LEU B 1 224 ? -11.258 -19.703 -4.824 1 98.5 224 LEU B O 1
ATOM 3907 N N . ALA B 1 225 ? -12.891 -19.312 -3.357 1 97.88 225 ALA B N 1
ATOM 3908 C CA . ALA B 1 225 ? -13.602 -20.531 -3.736 1 97.88 225 ALA B CA 1
ATOM 3909 C C . ALA B 1 225 ? -14.164 -20.422 -5.152 1 97.88 225 ALA B C 1
ATOM 3911 O O . ALA B 1 225 ? -14.625 -21.422 -5.723 1 97.88 225 ALA B O 1
ATOM 3912 N N . GLU B 1 226 ? -14.188 -19.219 -5.668 1 98.19 226 GLU B N 1
ATOM 3913 C CA . GLU B 1 226 ? -14.516 -19.062 -7.082 1 98.19 226 GLU B CA 1
ATOM 3914 C C . GLU B 1 226 ? -13.531 -19.828 -7.961 1 98.19 226 GLU B C 1
ATOM 3916 O O . GLU B 1 226 ? -13.875 -20.234 -9.078 1 98.19 226 GLU B O 1
ATOM 3921 N N . LEU B 1 227 ? -12.305 -19.969 -7.496 1 98.44 227 LEU B N 1
ATOM 3922 C CA . LEU B 1 227 ? -11.305 -20.844 -8.109 1 98.44 227 LEU B CA 1
ATOM 3923 C C . LEU B 1 227 ? -11.414 -22.266 -7.566 1 98.44 227 LEU B C 1
ATOM 3925 O O . LEU B 1 227 ? -10.484 -22.766 -6.934 1 98.44 227 LEU B O 1
ATOM 3929 N N . GLU B 1 228 ? -12.414 -22.906 -7.922 1 98 228 GLU B N 1
ATOM 3930 C CA . GLU B 1 228 ? -12.836 -24.156 -7.301 1 98 228 GLU B CA 1
ATOM 3931 C C . GLU B 1 228 ? -11.773 -25.234 -7.477 1 98 228 GLU B C 1
ATOM 3933 O O . GLU B 1 228 ? -11.211 -25.391 -8.562 1 98 228 GLU B O 1
ATOM 3938 N N . VAL B 1 229 ? -11.531 -25.969 -6.418 1 98.56 229 VAL B N 1
ATOM 3939 C CA . VAL B 1 229 ? -10.656 -27.141 -6.484 1 98.56 229 VAL B CA 1
ATOM 3940 C C . VAL B 1 229 ? -11.453 -28.359 -6.969 1 98.56 229 VAL B C 1
ATOM 3942 O O . VAL B 1 229 ? -12.078 -29.047 -6.168 1 98.56 229 VAL B O 1
ATOM 3945 N N . LEU B 1 230 ? -11.352 -28.625 -8.227 1 98.38 230 LEU B N 1
ATOM 3946 C CA . LEU B 1 230 ? -12.078 -29.781 -8.758 1 98.38 230 LEU B CA 1
ATOM 3947 C C . LEU B 1 230 ? -11.273 -31.062 -8.562 1 98.38 230 LEU B C 1
ATOM 3949 O O . LEU B 1 230 ? -11.836 -32.094 -8.203 1 98.38 230 LEU B O 1
ATOM 3953 N N . LYS B 1 231 ? -9.961 -31.031 -8.828 1 97.88 231 LYS B N 1
ATOM 3954 C CA . LYS B 1 231 ? -9.07 -32.188 -8.68 1 97.88 231 LYS B CA 1
ATOM 3955 C C . LYS B 1 231 ? -7.652 -31.734 -8.328 1 97.88 231 LYS B C 1
ATOM 3957 O O . LYS B 1 231 ? -6.973 -31.109 -9.141 1 97.88 231 LYS B O 1
ATOM 3962 N N . PRO B 1 232 ? -7.223 -32.094 -7.113 1 98.31 232 PRO B N 1
ATOM 3963 C CA . PRO B 1 232 ? -5.805 -31.828 -6.848 1 98.31 232 PRO B CA 1
ATOM 3964 C C . PRO B 1 232 ? -4.879 -32.562 -7.824 1 98.31 232 PRO B C 1
ATOM 3966 O O . PRO B 1 232 ? -5.141 -33.719 -8.188 1 98.31 232 PRO B O 1
ATOM 3969 N N . VAL B 1 233 ? -3.84 -31.875 -8.305 1 97.69 233 VAL B N 1
ATOM 3970 C CA . VAL B 1 233 ? -2.82 -32.469 -9.172 1 97.69 233 VAL B CA 1
ATOM 3971 C C . VAL B 1 233 ? -1.624 -32.906 -8.336 1 97.69 233 VAL B C 1
ATOM 3973 O O . VAL B 1 233 ? -1.137 -34.031 -8.477 1 97.69 233 VAL B O 1
ATOM 3976 N N . GLY B 1 234 ? -1.137 -32.031 -7.488 1 97.38 234 GLY B N 1
ATOM 3977 C CA . GLY B 1 234 ? 0.008 -32.25 -6.625 1 97.38 234 GLY B CA 1
ATOM 3978 C C . GLY B 1 234 ? 0.728 -30.984 -6.23 1 97.38 234 GLY B C 1
ATOM 3979 O O . GLY B 1 234 ? 0.255 -29.891 -6.523 1 97.38 234 GLY B O 1
ATOM 3980 N N . GLY B 1 235 ? 1.814 -31.172 -5.504 1 96.31 235 GLY B N 1
ATOM 3981 C CA . GLY B 1 235 ? 2.666 -30.078 -5.082 1 96.31 235 GLY B CA 1
ATOM 3982 C C . GLY B 1 235 ? 4.094 -30.5 -4.793 1 96.31 235 GLY B C 1
ATOM 3983 O O . GLY B 1 235 ? 4.457 -31.656 -5.02 1 96.31 235 GLY B O 1
ATOM 3984 N N . ALA B 1 236 ? 4.855 -29.547 -4.422 1 96.12 236 ALA B N 1
ATOM 3985 C CA . ALA B 1 236 ? 6.238 -29.812 -4.043 1 96.12 236 ALA B CA 1
ATOM 3986 C C . ALA B 1 236 ? 6.695 -28.859 -2.945 1 96.12 236 ALA B C 1
ATOM 3988 O O . ALA B 1 236 ? 6.367 -27.672 -2.975 1 96.12 236 ALA B O 1
ATOM 3989 N N . HIS B 1 237 ? 7.316 -29.406 -1.957 1 97.12 237 HIS B N 1
ATOM 3990 C CA . HIS B 1 237 ? 8.156 -28.562 -1.115 1 97.12 237 HIS B CA 1
ATOM 3991 C C . HIS B 1 237 ? 9.406 -28.109 -1.862 1 97.12 237 HIS B C 1
ATOM 3993 O O . HIS B 1 237 ? 10.094 -28.922 -2.488 1 97.12 237 HIS B O 1
ATOM 3999 N N . TYR B 1 238 ? 9.688 -26.828 -1.84 1 96.19 238 TYR B N 1
ATOM 4000 C CA . TYR B 1 238 ? 10.82 -26.312 -2.604 1 96.19 238 TYR B CA 1
ATOM 4001 C C . TYR B 1 238 ? 11.609 -25.297 -1.79 1 96.19 238 TYR B C 1
ATOM 4003 O O . TYR B 1 238 ? 11.094 -24.734 -0.826 1 96.19 238 TYR B O 1
ATOM 4011 N N . LYS B 1 239 ? 12.844 -25.188 -2.152 1 97.62 239 LYS B N 1
ATOM 4012 C CA . LYS B 1 239 ? 13.719 -24.109 -1.706 1 97.62 239 LYS B CA 1
ATOM 4013 C C . LYS B 1 239 ? 14.32 -23.375 -2.893 1 97.62 239 LYS B C 1
ATOM 4015 O O . LYS B 1 239 ? 14.742 -23.984 -3.877 1 97.62 239 LYS B O 1
ATOM 4020 N N . MET B 1 240 ? 14.25 -22.109 -2.859 1 97.81 240 MET B N 1
ATOM 4021 C CA . MET B 1 240 ? 14.867 -21.25 -3.865 1 97.81 240 MET B CA 1
ATOM 4022 C C . MET B 1 240 ? 15.875 -20.297 -3.227 1 97.81 240 MET B C 1
ATOM 4024 O O . MET B 1 240 ? 15.555 -19.625 -2.248 1 97.81 240 MET B O 1
ATOM 4028 N N . ASP B 1 241 ? 17.031 -20.297 -3.762 1 98.06 241 ASP B N 1
ATOM 4029 C CA . ASP B 1 241 ? 18.078 -19.406 -3.248 1 98.06 241 ASP B CA 1
ATOM 4030 C C . ASP B 1 241 ? 17.734 -17.938 -3.506 1 98.06 241 ASP B C 1
ATOM 4032 O O . ASP B 1 241 ? 17.891 -17.094 -2.623 1 98.06 241 ASP B O 1
ATOM 4036 N N . TYR B 1 242 ? 17.281 -17.719 -4.703 1 97.44 242 TYR B N 1
ATOM 4037 C CA . TYR B 1 242 ? 16.891 -16.359 -5.043 1 97.44 242 TYR B CA 1
ATOM 4038 C C . TYR B 1 242 ? 15.898 -16.344 -6.203 1 97.44 242 TYR B C 1
ATOM 4040 O O . TYR B 1 242 ? 15.766 -17.344 -6.922 1 97.44 242 TYR B O 1
ATOM 4048 N N . SER B 1 243 ? 15.219 -15.352 -6.367 1 97.5 243 SER B N 1
ATOM 4049 C CA . SER B 1 243 ? 14.406 -14.938 -7.504 1 97.5 243 SER B CA 1
ATOM 4050 C C . SER B 1 243 ? 14.484 -13.43 -7.715 1 97.5 243 SER B C 1
ATOM 4052 O O . SER B 1 243 ? 13.844 -12.656 -6.996 1 97.5 243 SER B O 1
ATOM 4054 N N . VAL B 1 244 ? 15.227 -12.992 -8.672 1 97.06 244 VAL B N 1
ATOM 4055 C CA . VAL B 1 244 ? 15.484 -11.57 -8.891 1 97.06 244 VAL B CA 1
ATOM 4056 C C . VAL B 1 244 ? 14.617 -11.07 -10.047 1 97.06 244 VAL B C 1
ATOM 4058 O O . VAL B 1 244 ? 14.633 -11.641 -11.141 1 97.06 244 VAL B O 1
ATOM 4061 N N . MET B 1 245 ? 13.797 -10.078 -9.805 1 96.06 245 MET B N 1
ATOM 4062 C CA . MET B 1 245 ? 13.047 -9.391 -10.852 1 96.06 245 MET B CA 1
ATOM 4063 C C . MET B 1 245 ? 13.93 -8.375 -11.57 1 96.06 245 MET B C 1
ATOM 4065 O O . MET B 1 245 ? 14.352 -7.379 -10.977 1 96.06 245 MET B O 1
ATOM 4069 N N . HIS B 1 246 ? 14.102 -8.547 -12.914 1 95.81 246 HIS B N 1
ATOM 4070 C CA . HIS B 1 246 ? 15.172 -7.758 -13.523 1 95.81 246 HIS B CA 1
ATOM 4071 C C . HIS B 1 246 ? 14.672 -6.992 -14.742 1 95.81 246 HIS B C 1
ATOM 4073 O O . HIS B 1 246 ? 15.352 -6.094 -15.242 1 95.81 246 HIS B O 1
ATOM 4079 N N . LYS B 1 247 ? 13.484 -7.297 -15.109 1 96.12 247 LYS B N 1
ATOM 4080 C CA . LYS B 1 247 ? 12.977 -6.605 -16.297 1 96.12 247 LYS B CA 1
ATOM 4081 C C . LYS B 1 247 ? 11.453 -6.59 -16.312 1 96.12 247 LYS B C 1
ATOM 4083 O O . LYS B 1 247 ? 10.812 -7.562 -15.898 1 96.12 247 LYS B O 1
ATOM 4088 N N . THR B 1 248 ? 10.875 -5.504 -16.719 1 97.38 248 THR B N 1
ATOM 4089 C CA . THR B 1 248 ? 9.445 -5.375 -16.969 1 97.38 248 THR B CA 1
ATOM 4090 C C . THR B 1 248 ? 9.195 -4.934 -18.406 1 97.38 248 THR B C 1
ATOM 4092 O O . THR B 1 248 ? 9.734 -3.922 -18.859 1 97.38 248 THR B O 1
ATOM 4095 N N . LEU B 1 249 ? 8.445 -5.746 -19.094 1 96.88 249 LEU B N 1
ATOM 4096 C CA . LEU B 1 249 ? 8.078 -5.445 -20.469 1 96.88 249 LEU B CA 1
ATOM 4097 C C . LEU B 1 249 ? 6.695 -4.805 -20.547 1 96.88 249 LEU B C 1
ATOM 4099 O O . LEU B 1 249 ? 5.762 -5.262 -19.875 1 96.88 249 LEU B O 1
ATOM 4103 N N . LYS B 1 250 ? 6.582 -3.775 -21.297 1 97.12 250 LYS B N 1
ATOM 4104 C CA . LYS B 1 250 ? 5.281 -3.234 -21.672 1 97.12 250 LYS B CA 1
ATOM 4105 C C . LYS B 1 250 ? 4.758 -3.904 -22.938 1 97.12 250 LYS B C 1
ATOM 4107 O O . LYS B 1 250 ? 5.367 -3.795 -24 1 97.12 250 LYS B O 1
ATOM 4112 N N . LEU B 1 251 ? 3.656 -4.551 -22.828 1 98.31 251 LEU B N 1
ATOM 4113 C CA . LEU B 1 251 ? 3.242 -5.434 -23.922 1 98.31 251 LEU B CA 1
ATOM 4114 C C . LEU B 1 251 ? 2.129 -4.801 -24.75 1 98.31 251 LEU B C 1
ATOM 4116 O O . LEU B 1 251 ? 2.121 -4.91 -25.969 1 98.31 251 LEU B O 1
ATOM 4120 N N . ASP B 1 252 ? 1.186 -4.223 -24.109 1 97.94 252 ASP B N 1
ATOM 4121 C CA . ASP B 1 252 ? 0.004 -3.732 -24.812 1 97.94 252 ASP B CA 1
ATOM 4122 C C . ASP B 1 252 ? -0.728 -2.676 -23.984 1 97.94 252 ASP B C 1
ATOM 4124 O O . ASP B 1 252 ? -0.703 -2.713 -22.766 1 97.94 252 ASP B O 1
ATOM 4128 N N . SER B 1 253 ? -1.332 -1.707 -24.734 1 98.5 253 SER B N 1
ATOM 4129 C CA . SER B 1 253 ? -2.297 -0.815 -24.094 1 98.5 253 SER B CA 1
ATOM 4130 C C . SER B 1 253 ? -3.678 -1.456 -24.031 1 98.5 253 SER B C 1
ATOM 4132 O O . SER B 1 253 ? -4.125 -2.088 -24.984 1 98.5 253 SER B O 1
ATOM 4134 N N . LEU B 1 254 ? -4.297 -1.343 -22.906 1 98.75 254 LEU B N 1
ATOM 4135 C CA . LEU B 1 254 ? -5.617 -1.932 -22.703 1 98.75 254 LEU B CA 1
ATOM 4136 C C . LEU B 1 254 ? -6.676 -0.848 -22.531 1 98.75 254 LEU B C 1
ATOM 4138 O O . LEU B 1 254 ? -6.383 0.235 -22.016 1 98.75 254 LEU B O 1
ATOM 4142 N N . ASN B 1 255 ? -7.895 -1.165 -22.969 1 98.44 255 ASN B N 1
ATOM 4143 C CA . ASN B 1 255 ? -9.023 -0.276 -22.719 1 98.44 255 ASN B CA 1
ATOM 4144 C C . ASN B 1 255 ? -9.398 -0.256 -21.234 1 98.44 255 ASN B C 1
ATOM 4146 O O . ASN B 1 255 ? -9.836 -1.269 -20.688 1 98.44 255 ASN B O 1
ATOM 4150 N N . PRO B 1 256 ? -9.328 0.916 -20.625 1 98.31 256 PRO B N 1
ATOM 4151 C CA . PRO B 1 256 ? -9.57 0.974 -19.172 1 98.31 256 PRO B CA 1
ATOM 4152 C C . PRO B 1 256 ? -10.969 0.503 -18.797 1 98.31 256 PRO B C 1
ATOM 4154 O O . PRO B 1 256 ? -11.141 -0.143 -17.75 1 98.31 256 PRO B O 1
ATOM 4157 N N . GLU B 1 257 ? -11.945 0.792 -19.562 1 97.31 257 GLU B N 1
ATOM 4158 C CA . GLU B 1 257 ? -13.32 0.395 -19.25 1 97.31 257 GLU B CA 1
ATOM 4159 C C . GLU B 1 257 ? -13.477 -1.122 -19.297 1 97.31 257 GLU B C 1
ATOM 4161 O O . GLU B 1 257 ? -14.195 -1.704 -18.484 1 97.31 257 GLU B O 1
ATOM 4166 N N . GLU B 1 258 ? -12.812 -1.74 -20.25 1 98 258 GLU B N 1
ATOM 4167 C CA . GLU B 1 258 ? -12.93 -3.184 -20.422 1 98 258 GLU B CA 1
ATOM 4168 C C . GLU B 1 258 ? -12.133 -3.938 -19.359 1 98 258 GLU B C 1
ATOM 4170 O O . GLU B 1 258 ? -12.508 -5.043 -18.969 1 98 258 GLU B O 1
ATOM 4175 N N . ILE B 1 259 ? -11.031 -3.348 -18.906 1 98.62 259 ILE B N 1
ATOM 4176 C CA . ILE B 1 259 ? -10.109 -4.086 -18.047 1 98.62 259 ILE B CA 1
ATOM 4177 C C . ILE B 1 259 ? -10.453 -3.814 -16.578 1 98.62 259 ILE B C 1
ATOM 4179 O O . ILE B 1 259 ? -10.07 -4.582 -15.703 1 98.62 259 ILE B O 1
ATOM 4183 N N . ALA B 1 260 ? -11.227 -2.746 -16.234 1 98.5 260 ALA B N 1
ATOM 4184 C CA . ALA B 1 260 ? -11.5 -2.273 -14.875 1 98.5 260 ALA B CA 1
ATOM 4185 C C . ALA B 1 260 ? -12.078 -3.393 -14.008 1 98.5 260 ALA B C 1
ATOM 4187 O O . ALA B 1 260 ? -11.688 -3.551 -12.852 1 98.5 260 ALA B O 1
ATOM 4188 N N . PRO B 1 261 ? -12.961 -4.227 -14.562 1 98.5 261 PRO B N 1
ATOM 4189 C CA . PRO B 1 261 ? -13.547 -5.273 -13.719 1 98.5 261 PRO B CA 1
ATOM 4190 C C . PRO B 1 261 ? -12.492 -6.207 -13.125 1 98.5 261 PRO B C 1
ATOM 4192 O O . PRO B 1 261 ? -12.711 -6.785 -12.055 1 98.5 261 PRO B O 1
ATOM 4195 N N . TYR B 1 262 ? -11.352 -6.383 -13.75 1 98.75 262 TYR B N 1
ATOM 4196 C CA . TYR B 1 262 ? -10.336 -7.352 -13.344 1 98.75 262 TYR B CA 1
ATOM 4197 C C . TYR B 1 262 ? -9.328 -6.727 -12.391 1 98.75 262 TYR B C 1
ATOM 4199 O O . TYR B 1 262 ? -8.422 -7.406 -11.898 1 98.75 262 TYR B O 1
ATOM 4207 N N . LEU B 1 263 ? -9.508 -5.375 -12.07 1 98.69 263 LEU B N 1
ATOM 4208 C CA . LEU B 1 263 ? -8.484 -4.637 -11.336 1 98.69 263 LEU B CA 1
ATOM 4209 C C . LEU B 1 263 ? -8.938 -4.375 -9.906 1 98.69 263 LEU B C 1
ATOM 4211 O O . LEU B 1 263 ? -8.242 -3.695 -9.141 1 98.69 263 LEU B O 1
ATOM 4215 N N . ILE B 1 264 ? -10.078 -4.875 -9.492 1 98.44 264 ILE B N 1
ATOM 4216 C CA . ILE B 1 264 ? -10.633 -4.43 -8.219 1 98.44 264 ILE B CA 1
ATOM 4217 C C . ILE B 1 264 ? -10.477 -5.531 -7.172 1 98.44 264 ILE B C 1
ATOM 4219 O O . ILE B 1 264 ? -9.641 -5.426 -6.27 1 98.44 264 ILE B O 1
ATOM 4223 N N . THR B 1 265 ? -10.977 -6.672 -7.312 1 98.44 265 THR B N 1
ATOM 4224 C CA . THR B 1 265 ? -11.156 -7.648 -6.242 1 98.44 265 THR B CA 1
ATOM 4225 C C . THR B 1 265 ? -9.812 -8.195 -5.785 1 98.44 265 THR B C 1
ATOM 4227 O O . THR B 1 265 ? -9.594 -8.414 -4.59 1 98.44 265 THR B O 1
ATOM 4230 N N . GLY B 1 266 ? -8.898 -8.445 -6.688 1 98.5 266 GLY B N 1
ATOM 4231 C CA . GLY B 1 266 ? -7.594 -8.945 -6.305 1 98.5 266 GLY B CA 1
ATOM 4232 C C . GLY B 1 266 ? -6.754 -7.918 -5.57 1 98.5 266 GLY B C 1
ATOM 4233 O O . GLY B 1 266 ? -5.906 -8.273 -4.746 1 98.5 266 GLY B O 1
ATOM 4234 N N . HIS B 1 267 ? -7.062 -6.605 -5.836 1 98.75 267 HIS B N 1
ATOM 4235 C CA . HIS B 1 267 ? -6.234 -5.523 -5.324 1 98.75 267 HIS B CA 1
ATOM 4236 C C . HIS B 1 267 ? -6.867 -4.879 -4.094 1 98.75 267 HIS B C 1
ATOM 4238 O O . HIS B 1 267 ? -6.16 -4.34 -3.236 1 98.75 267 HIS B O 1
ATOM 4244 N N . TYR B 1 268 ? -8.172 -4.887 -4.016 1 98.44 268 TYR B N 1
ATOM 4245 C CA . TYR B 1 268 ? -8.867 -4.055 -3.041 1 98.44 268 TYR B CA 1
ATOM 4246 C C . TYR B 1 268 ? -9.953 -4.844 -2.324 1 98.44 268 TYR B C 1
ATOM 4248 O O . TYR B 1 268 ? -10.508 -5.801 -2.877 1 98.44 268 TYR B O 1
ATOM 4256 N N . ASP B 1 269 ? -10.281 -4.41 -1.111 1 97.69 269 ASP B N 1
ATOM 4257 C CA . ASP B 1 269 ? -11.367 -5.012 -0.344 1 97.69 269 ASP B CA 1
ATOM 4258 C C . ASP B 1 269 ? -12.703 -4.363 -0.688 1 97.69 269 ASP B C 1
ATOM 4260 O O . ASP B 1 269 ? -12.75 -3.32 -1.346 1 97.69 269 ASP B O 1
ATOM 4264 N N . ARG B 1 270 ? -13.742 -4.945 -0.222 1 96.56 270 ARG B N 1
ATOM 4265 C CA . ARG B 1 270 ? -15.102 -4.578 -0.602 1 96.56 270 ARG B CA 1
ATOM 4266 C C . ARG B 1 270 ? -15.445 -3.174 -0.112 1 96.56 270 ARG B C 1
ATOM 4268 O O . ARG B 1 270 ? -16.281 -2.496 -0.703 1 96.56 270 ARG B O 1
ATOM 4275 N N . THR B 1 271 ? -14.781 -2.701 0.905 1 96.31 271 THR B N 1
ATOM 4276 C CA . THR B 1 271 ? -15.031 -1.355 1.41 1 96.31 271 THR B CA 1
ATOM 4277 C C . THR B 1 271 ? -14.773 -0.313 0.325 1 96.31 271 THR B C 1
ATOM 4279 O O . THR B 1 271 ? -15.32 0.79 0.373 1 96.31 271 THR B O 1
ATOM 4282 N N . PHE B 1 272 ? -14.008 -0.641 -0.68 1 97.19 272 PHE B N 1
ATOM 4283 C CA . PHE B 1 272 ? -13.672 0.287 -1.753 1 97.19 272 PHE B CA 1
ATOM 4284 C C . PHE B 1 272 ? -14.852 0.464 -2.703 1 97.19 272 PHE B C 1
ATOM 4286 O O . PHE B 1 272 ? -14.867 1.396 -3.51 1 97.19 272 PHE B O 1
ATOM 4293 N N . VAL B 1 273 ? -15.812 -0.449 -2.623 1 96.31 273 VAL B N 1
ATOM 4294 C CA . VAL B 1 273 ? -16.797 -0.448 -3.701 1 96.31 273 VAL B CA 1
ATOM 4295 C C . VAL B 1 273 ? -18.203 -0.468 -3.113 1 96.31 273 VAL B C 1
ATOM 4297 O O . VAL B 1 273 ? -19.203 -0.389 -3.85 1 96.31 273 VAL B O 1
ATOM 4300 N N . THR B 1 274 ? -18.391 -0.647 -1.823 1 89 274 THR B N 1
ATOM 4301 C CA . THR B 1 274 ? -19.734 -0.852 -1.275 1 89 274 THR B CA 1
ATOM 4302 C C . THR B 1 274 ? -20.188 0.37 -0.48 1 89 274 THR B C 1
ATOM 4304 O O . THR B 1 274 ? -21.375 0.667 -0.413 1 89 274 THR B O 1
ATOM 4307 N N . LYS B 1 275 ? -19.359 0.987 0.276 1 71.19 275 LYS B N 1
ATOM 4308 C CA . LYS B 1 275 ? -19.797 2.094 1.121 1 71.19 275 LYS B CA 1
ATOM 4309 C C . LYS B 1 275 ? -19.891 3.391 0.322 1 71.19 275 LYS B C 1
ATOM 4311 O O . LYS B 1 275 ? -18.953 3.752 -0.402 1 71.19 275 LYS B O 1
ATOM 4316 N N . GLN B 1 276 ? -21.266 3.809 0.065 1 66.75 276 GLN B N 1
ATOM 4317 C CA . GLN B 1 276 ? -21.422 5.086 -0.626 1 66.75 276 GLN B CA 1
ATOM 4318 C C . GLN B 1 276 ? -22.078 6.125 0.279 1 66.75 276 GLN B C 1
ATOM 4320 O O . GLN B 1 276 ? -22.953 5.793 1.089 1 66.75 276 GLN B O 1
ATOM 4325 N N . ASP B 1 277 ? -21.297 6.988 0.881 1 58.59 277 ASP B N 1
ATOM 4326 C CA . ASP B 1 277 ? -21.984 8.078 1.561 1 58.59 277 ASP B CA 1
ATOM 4327 C C . ASP B 1 277 ? -22.422 9.156 0.568 1 58.59 277 ASP B C 1
ATOM 4329 O O . ASP B 1 277 ? -21.812 9.328 -0.485 1 58.59 277 ASP B O 1
#

Foldseek 3Di:
DDDPDDDPVCVVPPCAQKKQFKKWWKKFKFAFDPVLVQVQDDPPKAAPHRMKIKIWIWRPDIPQFHIKIKIWIWTWIDHVNPDIATETLAMEMDDRGLVRVQCSCCVVFNHLYDYFPDWDWDDDDQKIWIWTHHPNDTFKIKIWGFDQEQANVVCCVVCVVPPPAQDKDKHKYKDWDWDWDQDPVRDIFTDFIFIKIWMKIWHWHDKTWTYMDMDGDDDQLRHPCSRPRPGTGTMITTIIRMITTHDMGTDGTDDRVRCVVNSDRNRHGPVVPPDDD/DDDPDDDPVCVVVPCAQKKQFKKWWKKFKFAFDPVLVQVQDDPPKAAPHRMKIKIWIWRPDIPQFHIKIKIWIWTWIDHPNPDIATETLAMEMDDRGLVRVQCSCCVVFNHLYDYFPDWDWDDDDQKIWIWTHHPNDTFKIKIWGFDQEQANVVCCVVCVVPPPAFDKDKHKYKDWDWDWDQDPVRDIFTDFIFIKIWMKIWHWHDKTWTYMDMDGDDDQLRHCCSRPRPGTGTMITTIIRMITTHDMGTDGTDDRVRCVVSSDRNRHGCVVPPDDD

Secondary structure (DSSP, 8-state):
---SS--HHHHHHTT-S-B--SEEEEEEEEE--HHHHHHHSPTTEEEEEEEEEEEEEEE-S-SSSS-EEEEEEEEEEEETTTEEEEEEEEEEEESTTHHHHHHHHHHHH---EEE-SEEEEEEETTEEEEEEEETTEEEEEEEEEESS-S-HHHHHHHHSS---TTSEEEEEEEEEEEEEEE-TTS-EEEEEEEEEEEEEEEEEEEEEEEEEEEEE---SS--GGGS--SEEEEEEEEEEEEEEEEEEEEEEE--HHHHGGGGSTTTS-THHHH---/---SS--HHHHHHTT-S-B--SEEEEEEEEE--HHHHHHHSPTTEEEEEEEEEEEEEEE-S-SSSS-EEEEEEEEEEEETTTEEEEEEEEEEEESTTHHHHHHHHHHHH---EEE-SEEEEEEETTEEEEEEEETTEEEEEEEEEESS-S-HHHHHHHH-S---TTSEEEEEEEEEEEEEEE-TTS-EEEEEEEEEEEEEEEEEEEEEEEEEEEEE---SS--GGGS--SEEEEEEEEEEEEEEEEEEEEEEE--HHHHGGGGSTTTS-THHHH---

InterPro domains:
  IPR010451 Acetoacetate decarboxylase [PF06314] (18-249)
  IPR023375 Acetoacetate decarboxylase domain superfamily [G3DSA:2.40.400.10] (17-251)
  IPR023375 Acetoacetate decarboxylase domain superfamily [SSF160104] (2-253)

Organism: Ligilactobacillus salivarius (strain UCC118) (NCBI:txid362948)

Sequence (554 aa):
MSSFVANEEEIRNFLCRPNMKKQDGIMFAYVTSAEKLTELVPKPLKVVAPVIMGYVTHMGDPTFAAPYDEAVLYAFVSYQDKIMGAYPFVLYLSGEGAEEAMIAGREGACMPKKLADDIKIEKSENKVQAKIIRHGTEILNLKWEAGVPNDVETVKKMFGSQVKLGEPSEMASFFINYDIEQQDDGSNKFVNTELIATQSTGLTTDMEIGKIDMKLTSSEDDPLAELEVLKPVGGAHYKMDYSVMHKTLKLDSLNPEEIAPYLITGHYDRTFVTKQDMSSFVANEEEIRNFLCRPNMKKQDGIMFAYVTSAEKLTELVPKPLKVVAPVIMGYVTHMGDPTFAAPYDEAVLYAFVSYQDKIMGAYPFVLYLSGEGAEEAMIAGREGACMPKKLADDIKIEKSENKVQAKIIRHGTEILNLKWEAGVPNDVETVKKMFGSQVKLGEPSEMASFFINYDIEQQDDGSNKFVNTELIATQSTGLTTDMEIGKIDMKLTSSEDDPLAELEVLKPVGGAHYKMDYSVMHKTLKLDSLNPEEIAPYLITGHYDRTFVTKQD